Protein AF-A0A146KBM8-F1 (afdb_monomer)

pLDDT: mean 76.59, std 17.13, range [31.91, 96.19]

Radius of gyration: 23.16 Å; Cα contacts (8 Å, |Δi|>4): 702; chains: 1; bounding box: 60×50×66 Å

Sequence (381 aa):
VIVGAGPAGSMACLTIKKQFQEAEVILIDKTDHIGYQGGCPYIYVDFPTAEFIQRQVFEEHEINIMKAEVKSIDYESKTVQTADSQISYDVLVLATGCATDSQDLLNGRLYSTMQQIHQLKAANSVLVRGNTHQAIKLALSIYAKYKCKVFLQIDFDQLKIEENIVEFAKKECRHLQLVKPDEELPAVDLKVDLTFLAQTQFEIKQNVINQRENVFAIGSCCFLGNSQQFIYSQVVNLAKQLMKKN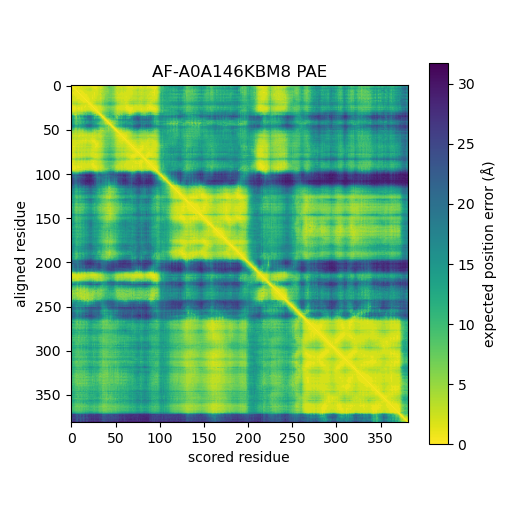PPAVKFLYNQHYLLNGKCFGRAGISLKEAQLIDPKSKLVTVKDSYRAEFMPTHEAVYLNYIVNSELEILGVQIYSRHDCSKYMEIAAVILHKNMKAIDLILQDFFFQPHFGKPFHIFNVAAVAAVGKVPPYEEYK

Solvent-accessible surface area (backbone atoms only — not comparable to full-atom values): 21333 Å² total; per-residue (Å²): 58,32,36,23,31,36,54,35,26,46,49,32,51,57,54,42,36,72,76,36,70,90,52,82,42,43,39,32,20,72,53,96,66,31,35,59,54,91,59,60,75,39,40,75,70,83,35,98,61,87,70,61,57,58,70,61,71,38,52,79,63,66,36,47,74,44,76,41,52,75,76,50,71,45,83,84,85,27,31,40,31,39,89,91,51,78,42,75,46,87,41,42,38,42,14,66,34,64,92,51,96,61,58,66,71,73,79,44,56,74,68,42,58,55,53,48,40,55,44,54,74,69,31,65,25,35,34,29,31,16,58,40,72,66,32,56,44,43,37,55,45,47,33,71,73,63,69,31,50,30,30,37,33,41,51,69,73,83,65,55,59,61,66,80,57,50,53,49,54,52,63,69,44,67,82,41,47,78,38,49,85,90,51,85,81,78,91,55,74,40,80,48,82,40,45,65,69,38,63,55,64,74,75,86,59,54,85,66,57,66,72,44,88,56,36,41,62,34,34,51,59,39,42,72,62,90,43,69,69,58,35,48,53,48,43,53,37,50,53,28,50,75,68,74,37,88,55,77,88,76,68,85,66,56,62,47,74,43,77,51,96,54,19,14,41,36,43,24,48,47,34,59,76,60,39,36,77,77,38,72,69,33,44,76,36,78,41,75,49,55,55,24,40,80,88,41,100,70,68,44,56,32,38,39,36,39,20,25,40,81,83,36,32,37,54,14,37,37,42,37,29,65,43,78,44,62,68,54,50,52,51,43,48,50,41,46,59,69,53,40,32,30,73,68,32,51,78,54,87,64,89,59,47,63,94,74,13,35,92,66,45,70,64,24,54,41,12,47,63,63,61,68,58,87,74,64,80,80,81,78,117

Structure (mmCIF, N/CA/C/O backbone):
data_AF-A0A146KBM8-F1
#
_entry.id   AF-A0A146KBM8-F1
#
loop_
_atom_site.group_PDB
_atom_site.id
_atom_site.type_symbol
_atom_site.label_atom_id
_atom_site.label_alt_id
_atom_site.label_comp_id
_atom_site.label_asym_id
_atom_site.label_entity_id
_atom_site.label_seq_id
_atom_site.pdbx_PDB_ins_code
_atom_site.Cartn_x
_atom_site.Cartn_y
_atom_site.Cartn_z
_atom_site.occupancy
_atom_site.B_iso_or_equiv
_atom_site.auth_seq_id
_atom_site.auth_comp_id
_atom_site.auth_asym_id
_atom_site.auth_atom_id
_atom_site.pdbx_PDB_model_num
ATOM 1 N N . VAL A 1 1 ? -14.360 -5.300 25.357 1.00 93.56 1 VAL A N 1
ATOM 2 C CA . VAL A 1 1 ? -14.999 -4.176 24.625 1.00 93.56 1 VAL A CA 1
ATOM 3 C C . VAL A 1 1 ? -14.095 -3.702 23.492 1.00 93.56 1 VAL A C 1
ATOM 5 O O . VAL A 1 1 ? -12.880 -3.664 23.661 1.00 93.56 1 VAL A O 1
ATOM 8 N N . ILE A 1 2 ? -14.668 -3.355 22.339 1.00 92.88 2 ILE A N 1
ATOM 9 C CA . ILE A 1 2 ? -13.971 -2.839 21.151 1.00 92.88 2 ILE A CA 1
ATOM 10 C C . ILE A 1 2 ? -14.658 -1.533 20.732 1.00 92.88 2 ILE A C 1
ATOM 12 O O . ILE A 1 2 ? -15.883 -1.500 20.657 1.00 92.88 2 ILE A O 1
ATOM 16 N N . VAL A 1 3 ? -13.900 -0.465 20.469 1.00 89.69 3 VAL A N 1
ATOM 17 C CA . VAL A 1 3 ? -14.441 0.872 20.155 1.00 89.69 3 VAL A CA 1
ATOM 18 C C . VAL A 1 3 ? -14.023 1.306 18.749 1.00 89.69 3 VAL A C 1
ATOM 20 O O . VAL A 1 3 ? -12.836 1.499 18.492 1.00 89.69 3 VAL A O 1
ATOM 23 N N . GLY A 1 4 ? -15.004 1.492 17.864 1.00 85.75 4 GLY A N 1
ATOM 24 C CA . GLY A 1 4 ? -14.855 1.791 16.438 1.00 85.75 4 GLY A CA 1
ATOM 25 C C . GLY A 1 4 ? -15.126 0.563 15.563 1.00 85.75 4 GLY A C 1
ATOM 26 O O . GLY A 1 4 ? -14.360 -0.397 15.591 1.00 85.75 4 GLY A O 1
ATOM 27 N N . ALA A 1 5 ? -16.182 0.596 14.747 1.00 85.06 5 ALA A N 1
ATOM 28 C CA . ALA A 1 5 ? -16.615 -0.502 13.870 1.00 85.06 5 ALA A CA 1
ATOM 29 C C . ALA A 1 5 ? -16.003 -0.463 12.455 1.00 85.06 5 ALA A C 1
ATOM 31 O O . ALA A 1 5 ? -16.399 -1.238 11.584 1.00 85.06 5 ALA A O 1
ATOM 32 N N . GLY A 1 6 ? -15.003 0.396 12.224 1.00 78.25 6 GLY A N 1
ATOM 33 C CA . GLY A 1 6 ? -14.187 0.394 11.005 1.00 78.25 6 GLY A CA 1
ATOM 34 C C . GLY A 1 6 ? -13.390 -0.912 10.804 1.00 78.25 6 GLY A C 1
ATOM 35 O O . GLY A 1 6 ? -13.492 -1.839 11.610 1.00 78.25 6 GLY A O 1
ATOM 36 N N . PRO A 1 7 ? -12.526 -1.003 9.771 1.00 75.44 7 PRO A N 1
ATOM 37 C CA . PRO A 1 7 ? -11.929 -2.272 9.327 1.00 75.44 7 PRO A CA 1
ATOM 38 C C . PRO A 1 7 ? -11.106 -2.980 10.404 1.00 75.44 7 PRO A C 1
ATOM 40 O O . PRO A 1 7 ? -10.961 -4.199 10.379 1.00 75.44 7 PRO A O 1
ATOM 43 N N . ALA A 1 8 ? -10.541 -2.207 11.334 1.00 77.38 8 ALA A N 1
ATOM 44 C CA . ALA A 1 8 ? -9.773 -2.719 12.454 1.00 77.38 8 ALA A CA 1
ATOM 45 C C . ALA A 1 8 ? -10.672 -3.373 13.508 1.00 77.38 8 ALA A C 1
ATOM 47 O O . ALA A 1 8 ? -10.446 -4.531 13.846 1.00 77.38 8 ALA A O 1
ATOM 48 N N . GLY A 1 9 ? -11.718 -2.686 13.975 1.00 86.31 9 GLY A N 1
ATOM 49 C CA . GLY A 1 9 ? -12.620 -3.215 14.998 1.00 86.31 9 GLY A CA 1
ATOM 50 C C . GLY A 1 9 ? -13.516 -4.338 14.483 1.00 86.31 9 GLY A C 1
ATOM 51 O O . GLY A 1 9 ? -13.660 -5.347 15.169 1.00 86.31 9 GLY A O 1
ATOM 52 N N . SER A 1 10 ? -14.028 -4.228 13.250 1.00 86.44 10 SER A N 1
ATOM 53 C CA . SER A 1 10 ? -14.843 -5.280 12.626 1.00 86.44 10 SER A CA 1
ATOM 54 C C . SER A 1 10 ? -14.050 -6.571 12.385 1.00 86.44 10 SER A C 1
ATOM 56 O O . SER A 1 10 ? -14.573 -7.671 12.526 1.00 86.44 10 SER A O 1
ATOM 58 N N . MET A 1 11 ? -12.763 -6.465 12.040 1.00 85.06 11 MET A N 1
ATOM 59 C CA . MET A 1 11 ? -11.895 -7.636 11.908 1.00 85.06 11 MET A CA 1
ATOM 60 C C . MET A 1 11 ? -11.419 -8.147 13.274 1.00 85.06 11 MET A C 1
ATOM 62 O O . MET A 1 11 ? -11.280 -9.358 13.453 1.00 85.06 11 MET A O 1
ATOM 66 N N . ALA A 1 12 ? -11.212 -7.258 14.251 1.00 86.25 12 ALA A N 1
ATOM 67 C CA . ALA A 1 12 ? -10.860 -7.630 15.617 1.00 86.25 12 ALA A CA 1
ATOM 68 C C . ALA A 1 12 ? -11.965 -8.424 16.310 1.00 86.25 12 ALA A C 1
ATOM 70 O O . ALA A 1 12 ? -11.657 -9.469 16.870 1.00 86.25 12 ALA A O 1
ATOM 71 N N . CYS A 1 13 ? -13.229 -7.989 16.252 1.00 89.62 13 CYS A N 1
ATOM 72 C CA . CYS A 1 13 ? -14.319 -8.684 16.938 1.00 89.62 13 CYS A CA 1
ATOM 73 C C . CYS A 1 13 ? -14.498 -10.117 16.411 1.00 89.62 13 CYS A C 1
ATOM 75 O O . CYS A 1 13 ? -14.468 -11.058 17.203 1.00 89.62 13 CYS A O 1
ATOM 77 N N . LEU A 1 14 ? -14.545 -10.296 15.085 1.00 89.00 14 LEU A N 1
ATOM 78 C CA . LEU A 1 14 ? -14.627 -11.610 14.436 1.00 89.00 14 LEU A CA 1
ATOM 79 C C . LEU A 1 14 ? -13.407 -12.488 14.761 1.00 89.00 14 LEU A C 1
ATOM 81 O O . LEU A 1 14 ? -13.557 -13.667 15.071 1.00 89.00 14 LEU A O 1
ATOM 85 N N . THR A 1 15 ? -12.192 -11.928 14.740 1.00 87.00 15 THR A N 1
ATOM 86 C CA . THR A 1 15 ? -10.967 -12.701 15.024 1.00 87.00 15 THR A CA 1
ATOM 87 C C . THR A 1 15 ? -10.833 -13.065 16.505 1.00 87.00 15 THR A C 1
ATOM 89 O O . THR A 1 15 ? -10.337 -14.144 16.822 1.00 87.00 15 THR A O 1
ATOM 92 N N . ILE A 1 16 ? -11.280 -12.197 17.417 1.00 87.12 16 ILE A N 1
ATOM 93 C CA . ILE A 1 16 ? -11.297 -12.464 18.859 1.00 87.12 16 ILE A CA 1
ATOM 94 C C . ILE A 1 16 ? -12.340 -13.539 19.164 1.00 87.12 16 ILE A C 1
ATOM 96 O O . ILE A 1 16 ? -11.964 -14.580 19.688 1.00 87.12 16 ILE A O 1
ATOM 100 N N . LYS A 1 17 ? -13.604 -13.364 18.763 1.00 89.12 17 LYS A N 1
ATOM 101 C CA . LYS A 1 17 ? -14.680 -14.333 19.039 1.00 89.12 17 LYS A CA 1
ATOM 102 C C . LYS A 1 17 ? -14.419 -15.708 18.404 1.00 89.12 17 LYS A C 1
ATOM 104 O O . LYS A 1 17 ? -14.725 -16.729 19.008 1.00 89.12 17 LYS A O 1
ATOM 109 N N . LYS A 1 18 ? -13.754 -15.762 17.241 1.00 87.88 18 LYS A N 1
ATOM 110 C CA . LYS A 1 18 ? -13.300 -17.024 16.624 1.00 87.88 18 LYS A CA 1
ATOM 111 C C . LYS A 1 18 ? -12.201 -17.745 17.418 1.00 87.88 18 LYS A C 1
ATOM 113 O O . LYS A 1 18 ? -12.165 -18.972 17.412 1.00 87.88 18 LYS A O 1
ATOM 118 N N . GLN A 1 19 ? -11.307 -17.012 18.087 1.00 84.62 19 GLN A N 1
ATOM 119 C CA . GLN A 1 19 ? -10.240 -17.596 18.916 1.00 84.62 19 GLN A CA 1
ATOM 120 C C . GLN A 1 19 ? -10.641 -17.801 20.386 1.00 84.62 19 GLN A C 1
ATOM 122 O O . GLN A 1 19 ? -10.021 -18.610 21.074 1.00 84.62 19 GLN A O 1
ATOM 127 N N . PHE A 1 20 ? -11.657 -17.082 20.857 1.00 87.12 20 PHE A N 1
ATOM 128 C CA . PHE A 1 20 ? -12.163 -17.082 22.224 1.00 87.12 20 PHE A CA 1
ATOM 129 C C . PHE A 1 20 ? -13.697 -17.149 22.169 1.00 87.12 20 PHE A C 1
ATOM 131 O O . PHE A 1 20 ? -14.375 -16.133 22.305 1.00 87.12 20 PHE A O 1
ATOM 138 N N . GLN A 1 21 ? -14.244 -18.342 21.917 1.00 87.75 21 GLN A N 1
ATOM 139 C CA . GLN A 1 21 ? -15.687 -18.524 21.702 1.00 87.75 21 GLN A CA 1
ATOM 140 C C . GLN A 1 21 ? -16.514 -18.117 22.933 1.00 87.75 21 GLN A C 1
ATOM 142 O O . GLN A 1 21 ? -17.533 -17.454 22.779 1.00 87.75 21 GLN A O 1
ATOM 147 N N . GLU A 1 22 ? -16.013 -18.378 24.141 1.00 89.12 22 GLU A N 1
ATOM 148 C CA . GLU A 1 22 ? -16.640 -17.976 25.413 1.00 89.12 22 GLU A CA 1
ATOM 149 C C . GLU A 1 22 ? -16.566 -16.462 25.713 1.00 89.12 22 GLU A C 1
ATOM 151 O O . GLU A 1 22 ? -17.092 -16.010 26.726 1.00 89.12 22 GLU A O 1
ATOM 156 N N . ALA A 1 23 ? -15.875 -15.656 24.896 1.00 89.50 23 ALA A N 1
ATOM 157 C CA . ALA A 1 23 ? -15.717 -14.230 25.177 1.00 89.50 23 ALA A CA 1
ATOM 158 C C . ALA A 1 23 ? -16.981 -13.431 24.822 1.00 89.50 23 ALA A C 1
ATOM 160 O O . ALA A 1 23 ? -17.478 -13.496 23.693 1.00 89.50 23 ALA A O 1
ATOM 161 N N . GLU A 1 24 ? -17.436 -12.584 25.749 1.00 94.38 24 GLU A N 1
ATOM 162 C CA . GLU A 1 24 ? -18.389 -11.522 25.429 1.00 94.38 24 GLU A CA 1
ATOM 163 C C . GLU A 1 24 ? -17.672 -10.417 24.637 1.00 94.38 24 GLU A C 1
ATOM 165 O O . GLU A 1 24 ? -16.767 -9.733 25.129 1.00 94.38 24 GLU A O 1
ATOM 170 N N . VAL A 1 25 ? -18.070 -10.235 23.377 1.00 94.62 25 VAL A N 1
ATOM 171 C CA . VAL A 1 25 ? -17.468 -9.243 22.482 1.00 94.62 25 VAL A CA 1
ATOM 172 C C . VAL A 1 25 ? -18.483 -8.148 22.177 1.00 94.62 25 VAL A C 1
ATOM 174 O O . VAL A 1 25 ? -19.264 -8.253 21.238 1.00 94.62 25 VAL A O 1
ATOM 177 N N . ILE A 1 26 ? -18.432 -7.072 22.966 1.00 94.56 26 ILE A N 1
ATOM 178 C CA . ILE A 1 26 ? -19.158 -5.826 22.688 1.00 94.56 26 ILE A CA 1
ATOM 179 C C . ILE A 1 26 ? -18.330 -4.963 21.725 1.00 94.56 26 ILE A C 1
ATOM 181 O O . ILE A 1 26 ? -17.221 -4.539 22.075 1.00 94.56 26 ILE A O 1
ATOM 185 N N . LEU A 1 27 ? -18.876 -4.687 20.539 1.00 93.50 27 LEU A N 1
ATOM 186 C CA . LEU A 1 27 ? -18.377 -3.724 19.554 1.00 93.50 27 LEU A CA 1
ATOM 187 C C . LEU A 1 27 ? -19.229 -2.447 19.616 1.00 93.50 27 LEU A C 1
ATOM 189 O O . LEU A 1 27 ? -20.440 -2.501 19.418 1.00 93.50 27 LEU A O 1
ATOM 193 N N . ILE A 1 28 ? -18.597 -1.303 19.876 1.00 91.44 28 ILE A N 1
ATOM 194 C CA . ILE A 1 28 ? -19.259 -0.002 20.031 1.00 91.44 28 ILE A CA 1
ATOM 195 C C . ILE A 1 28 ? -18.865 0.917 18.871 1.00 91.44 28 ILE A C 1
ATOM 197 O O . ILE A 1 28 ? -17.674 1.133 18.646 1.00 91.44 28 ILE A O 1
ATOM 201 N N . ASP A 1 29 ? -19.838 1.505 18.176 1.00 87.25 29 ASP A N 1
ATOM 202 C CA . ASP A 1 29 ? -19.608 2.574 17.192 1.00 87.25 29 ASP A CA 1
ATOM 203 C C . ASP A 1 29 ? -20.733 3.614 17.215 1.00 87.25 29 ASP A C 1
ATOM 205 O O . ASP A 1 29 ? -21.866 3.317 17.580 1.00 87.25 29 ASP A O 1
ATOM 209 N N . LYS A 1 30 ? -20.435 4.848 16.802 1.00 81.75 30 LYS A N 1
ATOM 210 C CA . LYS A 1 30 ? -21.417 5.941 16.735 1.00 81.75 30 LYS A CA 1
ATOM 211 C C . LYS A 1 30 ? -22.354 5.859 15.518 1.00 81.75 30 LYS A C 1
ATOM 213 O O . LYS A 1 30 ? -23.313 6.626 15.430 1.00 81.75 30 LYS A O 1
ATOM 218 N N . THR A 1 31 ? -22.092 4.948 14.584 1.00 76.12 31 THR A N 1
ATOM 219 C CA . THR A 1 31 ? -22.849 4.719 13.346 1.00 76.12 31 THR A CA 1
ATOM 220 C C . THR A 1 31 ? -23.384 3.283 13.264 1.00 76.12 31 THR A C 1
ATOM 222 O O . THR A 1 31 ? -22.954 2.404 14.004 1.00 76.12 31 THR A O 1
ATOM 225 N N . ASP A 1 32 ? -24.312 3.024 12.337 1.00 70.50 32 ASP A N 1
ATOM 226 C CA . ASP A 1 32 ? -24.758 1.660 11.990 1.00 70.50 32 ASP A CA 1
ATOM 227 C C . ASP A 1 32 ? -23.920 1.025 10.855 1.00 70.50 32 ASP A C 1
ATOM 229 O O . ASP A 1 32 ? -24.310 0.003 10.287 1.00 70.50 32 ASP A O 1
ATOM 233 N N . HIS A 1 33 ? -22.793 1.633 10.467 1.00 68.75 33 HIS A N 1
ATOM 234 C CA . HIS A 1 33 ? -21.971 1.181 9.343 1.00 68.75 33 HIS A CA 1
ATOM 235 C C . HIS A 1 33 ? -20.763 0.379 9.839 1.00 68.75 33 HIS A C 1
ATOM 237 O O . HIS A 1 33 ? -19.906 0.904 10.545 1.00 68.75 33 HIS A O 1
ATOM 243 N N . ILE A 1 34 ? -20.699 -0.903 9.464 1.00 71.81 34 ILE A N 1
ATOM 244 C CA . ILE A 1 34 ? -19.720 -1.854 10.005 1.00 71.81 34 ILE A CA 1
ATOM 245 C C . ILE A 1 34 ? -18.782 -2.361 8.908 1.00 71.81 34 ILE A C 1
ATOM 247 O O . ILE A 1 34 ? -19.195 -2.785 7.824 1.00 71.81 34 ILE A O 1
ATOM 251 N N . GLY A 1 35 ? -17.487 -2.322 9.215 1.00 62.88 35 GLY A N 1
ATOM 252 C CA . GLY A 1 35 ? -16.413 -2.478 8.249 1.00 62.88 35 GLY A CA 1
ATOM 253 C C . GLY A 1 35 ? -16.289 -1.269 7.317 1.00 62.88 35 GLY A C 1
ATOM 254 O O . GLY A 1 35 ? -17.172 -0.424 7.204 1.00 62.88 35 GLY A O 1
ATOM 255 N N . TYR A 1 36 ? -15.163 -1.187 6.616 1.00 58.84 36 TYR A N 1
ATOM 256 C CA . TYR A 1 36 ? -14.984 -0.260 5.500 1.00 58.84 36 TYR A CA 1
ATOM 257 C C . TYR A 1 36 ? -14.133 -0.947 4.436 1.00 58.84 36 TYR A C 1
ATOM 259 O O . TYR A 1 36 ? -13.027 -1.428 4.706 1.00 58.84 36 TYR A O 1
ATOM 267 N N . GLN A 1 37 ? -14.654 -1.011 3.214 1.00 55.66 37 GLN A N 1
ATOM 268 C CA . GLN A 1 37 ? -13.851 -1.395 2.066 1.00 55.66 37 GLN A CA 1
ATOM 269 C C . GLN A 1 37 ? -12.997 -0.205 1.620 1.00 55.66 37 GLN A C 1
ATOM 271 O O . GLN A 1 37 ? -13.512 0.861 1.282 1.00 55.66 37 GLN A O 1
ATOM 276 N N . GLY A 1 38 ? -11.683 -0.420 1.500 1.00 52.19 38 GLY A N 1
ATOM 277 C CA . GLY A 1 38 ? -10.751 0.562 0.926 1.00 52.19 38 GLY A CA 1
ATOM 278 C C . GLY A 1 38 ? -11.015 0.910 -0.548 1.00 52.19 38 GLY A C 1
ATOM 279 O O . GLY A 1 38 ? -10.311 1.744 -1.107 1.00 52.19 38 GLY A O 1
ATOM 280 N N . GLY A 1 39 ? -12.018 0.286 -1.172 1.00 53.50 39 GLY A N 1
ATOM 281 C CA . GLY A 1 39 ? -12.510 0.601 -2.509 1.00 53.50 39 GLY A CA 1
ATOM 282 C C . GLY A 1 39 ? -13.505 1.764 -2.578 1.00 53.50 39 GLY A C 1
ATOM 283 O O . GLY A 1 39 ? -13.974 2.052 -3.672 1.00 53.50 39 GLY A O 1
ATOM 284 N N . CYS A 1 40 ? -13.825 2.450 -1.472 1.00 54.00 40 CYS A N 1
ATOM 285 C CA . CYS A 1 40 ? -14.799 3.554 -1.461 1.00 54.00 40 CYS A CA 1
ATOM 286 C C . CYS A 1 40 ? -14.581 4.619 -2.577 1.00 54.00 40 CYS A C 1
ATOM 288 O O . CYS A 1 40 ? -15.541 4.946 -3.277 1.00 54.00 40 CYS A O 1
ATOM 290 N N . PRO A 1 41 ? -13.350 5.087 -2.887 1.00 57.91 41 PRO A N 1
ATOM 291 C CA . PRO A 1 41 ? -13.135 6.005 -4.016 1.00 57.91 41 PRO A CA 1
ATOM 292 C C . PRO A 1 41 ? -13.457 5.414 -5.400 1.00 57.91 41 PRO A C 1
ATOM 294 O O . PRO A 1 41 ? -13.673 6.163 -6.348 1.00 57.91 41 PRO A O 1
ATOM 297 N N . TYR A 1 42 ? -13.516 4.089 -5.550 1.00 57.88 42 TYR A N 1
ATOM 298 C CA . TYR A 1 42 ? -13.892 3.437 -6.808 1.00 57.88 42 TYR A CA 1
ATOM 299 C C . TYR A 1 42 ? -15.402 3.427 -7.058 1.00 57.88 42 TYR A C 1
ATOM 301 O O . TYR A 1 42 ? -15.810 3.114 -8.174 1.00 57.88 42 TYR A O 1
ATOM 309 N N . ILE A 1 43 ? -16.238 3.819 -6.089 1.00 60.66 43 ILE A N 1
ATOM 310 C CA . ILE A 1 43 ? -17.696 3.904 -6.281 1.00 60.66 43 ILE A CA 1
ATOM 311 C C . ILE A 1 43 ? -18.048 4.961 -7.348 1.00 60.66 43 ILE A C 1
ATOM 313 O O . ILE A 1 43 ? -18.977 4.813 -8.136 1.00 60.66 43 ILE A O 1
ATOM 317 N N . TYR A 1 44 ? -17.226 6.005 -7.476 1.00 59.41 44 TYR A N 1
ATOM 318 C CA . TYR A 1 44 ? -17.357 7.008 -8.536 1.00 59.41 44 TYR A CA 1
ATOM 319 C C . TYR A 1 44 ? -17.090 6.461 -9.956 1.00 59.41 44 TYR A C 1
ATOM 321 O O . TYR A 1 44 ? -17.400 7.139 -10.941 1.00 59.41 44 TYR A O 1
ATOM 329 N N . VAL A 1 45 ? -16.512 5.259 -10.092 1.00 61.34 45 VAL A N 1
ATOM 330 C CA . VAL A 1 45 ? -15.963 4.734 -11.355 1.00 61.34 45 VAL A CA 1
ATOM 331 C C . VAL A 1 45 ? -16.435 3.311 -11.660 1.00 61.34 45 VAL A C 1
ATOM 333 O O . VAL A 1 45 ? -17.131 3.122 -12.655 1.00 61.34 45 VAL A O 1
ATOM 336 N N . ASP A 1 46 ? -16.068 2.330 -10.842 1.00 57.50 46 ASP A N 1
ATOM 337 C CA . ASP A 1 46 ? -16.096 0.909 -11.207 1.00 57.50 46 ASP A CA 1
ATOM 338 C C . ASP A 1 46 ? -17.173 0.117 -10.445 1.00 57.50 46 ASP A C 1
ATOM 340 O O . ASP A 1 46 ? -17.704 -0.856 -10.976 1.00 57.50 46 ASP A O 1
ATOM 344 N N . PHE A 1 47 ? -17.558 0.560 -9.241 1.00 56.25 47 PHE A N 1
ATOM 345 C CA . PHE A 1 47 ? -18.553 -0.113 -8.394 1.00 56.25 47 PHE A CA 1
ATOM 346 C C . PHE A 1 47 ? -19.809 0.760 -8.242 1.00 56.25 47 PHE A C 1
ATOM 348 O O . PHE A 1 47 ? -19.683 1.931 -7.902 1.00 56.25 47 PHE A O 1
ATOM 355 N N . PRO A 1 48 ? -21.034 0.252 -8.466 1.00 51.50 48 PRO A N 1
ATOM 356 C CA . PRO A 1 48 ? -22.250 1.065 -8.349 1.00 51.50 48 PRO A CA 1
ATOM 357 C C . PRO A 1 48 ? -22.674 1.339 -6.894 1.00 51.50 48 PRO A C 1
ATOM 359 O O . PRO A 1 48 ? -23.536 2.181 -6.657 1.00 51.50 48 PRO A O 1
ATOM 362 N N . THR A 1 49 ? -22.103 0.618 -5.927 1.00 54.81 49 THR A N 1
ATOM 363 C CA . THR A 1 49 ? -22.517 0.591 -4.518 1.00 54.81 49 THR A CA 1
ATOM 364 C C . THR A 1 49 ? -21.307 0.449 -3.599 1.00 54.81 49 THR A C 1
ATOM 366 O O . THR A 1 49 ? -20.352 -0.244 -3.942 1.00 54.81 49 THR A O 1
ATOM 369 N N . ALA A 1 50 ? -21.366 1.050 -2.407 1.00 58.09 50 ALA A N 1
ATOM 370 C CA . ALA A 1 50 ? -20.483 0.672 -1.305 1.00 58.09 50 ALA A CA 1
ATOM 371 C C . ALA A 1 50 ? -20.956 -0.654 -0.696 1.00 58.09 50 ALA A C 1
ATOM 373 O O . ALA A 1 50 ? -22.135 -0.790 -0.366 1.00 58.09 50 ALA A O 1
ATOM 374 N N . GLU A 1 51 ? -20.041 -1.595 -0.492 1.00 58.31 51 GLU A N 1
ATOM 375 C CA . GLU A 1 51 ? -20.299 -2.819 0.263 1.00 58.31 51 GLU A CA 1
ATOM 376 C C . GLU A 1 51 ? -19.796 -2.668 1.707 1.00 58.31 51 GLU A C 1
ATOM 378 O O . GLU A 1 51 ? -18.670 -2.226 1.954 1.00 58.31 51 GLU A O 1
ATOM 383 N N . PHE A 1 52 ? -20.635 -3.068 2.660 1.00 67.00 52 PHE A N 1
ATOM 384 C CA . PHE A 1 52 ? -20.351 -3.086 4.096 1.00 67.00 52 PHE A CA 1
ATOM 385 C C . PHE A 1 52 ? -20.544 -4.503 4.637 1.00 67.00 52 PHE A C 1
ATOM 387 O O . PHE A 1 52 ? -21.297 -5.291 4.059 1.00 67.00 52 PHE A O 1
ATOM 394 N N . ILE A 1 53 ? -19.895 -4.833 5.756 1.00 70.81 53 ILE A N 1
ATOM 395 C CA . ILE A 1 53 ? -20.134 -6.121 6.412 1.00 70.81 53 ILE A CA 1
ATOM 396 C C . ILE A 1 53 ? -21.489 -6.015 7.117 1.00 70.81 53 ILE A C 1
ATOM 398 O O . ILE A 1 53 ? -21.691 -5.138 7.956 1.00 70.81 53 ILE A O 1
ATOM 402 N N . GLN A 1 54 ? -22.439 -6.873 6.747 1.00 77.50 54 GLN A N 1
ATOM 403 C CA . GLN A 1 54 ? -23.795 -6.813 7.291 1.00 77.50 54 GLN A CA 1
ATOM 404 C C . GLN A 1 54 ? -23.809 -7.151 8.787 1.00 77.50 54 GLN A C 1
ATOM 406 O O . GLN A 1 54 ? -23.068 -8.027 9.232 1.00 77.50 54 GLN A O 1
ATOM 411 N N . ARG A 1 55 ? -24.689 -6.486 9.549 1.00 81.75 55 ARG A N 1
ATOM 412 C CA . ARG A 1 55 ? -24.850 -6.665 11.006 1.00 81.75 55 ARG A CA 1
ATOM 413 C C . ARG A 1 55 ? -25.017 -8.141 11.399 1.00 81.75 55 ARG A C 1
ATOM 415 O O . ARG A 1 55 ? -24.332 -8.614 12.302 1.00 81.75 55 ARG A O 1
ATOM 422 N N . GLN A 1 56 ? -25.802 -8.865 10.601 1.00 83.31 56 GLN A N 1
ATOM 423 C CA . GLN A 1 56 ? -26.054 -10.300 10.717 1.00 83.31 56 GLN A CA 1
ATOM 424 C C . GLN A 1 56 ? -24.772 -11.143 10.835 1.00 83.31 56 GLN A C 1
ATOM 426 O O . GLN A 1 56 ? -24.739 -12.063 11.638 1.00 83.31 56 GLN A O 1
ATOM 431 N N . VAL A 1 57 ? -23.688 -10.809 10.120 1.00 85.75 57 VAL A N 1
ATOM 432 C CA . VAL A 1 57 ? -22.422 -11.577 10.159 1.00 85.75 57 VAL A CA 1
ATOM 433 C C . VAL A 1 57 ? -21.809 -11.595 11.564 1.00 85.75 57 VAL A C 1
ATOM 435 O O . VAL A 1 57 ? -21.126 -12.544 11.940 1.00 85.75 57 VAL A O 1
ATOM 438 N N . PHE A 1 58 ? -22.043 -10.547 12.351 1.00 88.19 58 PHE A N 1
ATOM 439 C CA . PHE A 1 58 ? -21.564 -10.425 13.726 1.00 88.19 58 PHE A CA 1
ATOM 440 C C . PHE A 1 58 ? -22.553 -11.048 14.716 1.00 88.19 58 PHE A C 1
ATOM 442 O O . PHE A 1 58 ? -22.136 -11.705 15.665 1.00 88.19 58 PHE A O 1
ATOM 449 N N . GLU A 1 59 ? -23.853 -10.902 14.458 1.00 86.12 59 GLU A N 1
ATOM 450 C CA . GLU A 1 59 ? -24.939 -11.489 15.255 1.00 86.12 59 GLU A CA 1
ATOM 451 C C . GLU A 1 59 ? -24.927 -13.031 15.170 1.00 86.12 59 GLU A C 1
ATOM 453 O O . GLU A 1 59 ? -25.060 -13.699 16.192 1.00 86.12 59 GLU A O 1
ATOM 458 N N . GLU A 1 60 ? -24.618 -13.602 13.998 1.00 88.62 60 GLU A N 1
ATOM 459 C CA . GLU A 1 60 ? -24.327 -15.035 13.780 1.00 88.62 60 GLU A CA 1
ATOM 460 C C . GLU A 1 60 ? -23.104 -15.543 14.563 1.00 88.62 60 GLU A C 1
ATOM 462 O O . GLU A 1 60 ? -22.966 -16.744 14.789 1.00 88.62 60 GLU A O 1
ATOM 467 N N . HIS A 1 61 ? -22.217 -14.637 14.985 1.00 89.44 61 HIS A N 1
ATOM 468 C CA . HIS A 1 61 ? -21.073 -14.925 15.850 1.00 89.44 61 HIS A CA 1
ATOM 469 C C . HIS A 1 61 ? -21.317 -14.479 17.305 1.00 89.44 61 HIS A C 1
ATOM 471 O O . HIS A 1 61 ? -20.363 -14.421 18.069 1.00 89.44 61 HIS A O 1
ATOM 477 N N . GLU A 1 62 ? -22.549 -14.149 17.711 1.00 91.69 62 GLU A N 1
ATOM 478 C CA . GLU A 1 62 ? -22.896 -13.663 19.064 1.00 91.69 62 GLU A CA 1
ATOM 479 C C . GLU A 1 62 ? -22.136 -12.385 19.498 1.00 91.69 62 GLU A C 1
ATOM 481 O O . GLU A 1 62 ? -21.894 -12.149 20.684 1.00 91.69 62 GLU A O 1
ATOM 486 N N . ILE A 1 63 ? -21.715 -11.551 18.545 1.00 92.06 63 ILE A N 1
ATOM 487 C CA . ILE A 1 63 ? -21.012 -10.292 18.817 1.00 92.06 63 ILE A CA 1
ATOM 488 C C . ILE A 1 63 ? -22.056 -9.195 19.049 1.00 92.06 63 ILE A C 1
ATOM 490 O O . ILE A 1 63 ? -22.793 -8.812 18.140 1.00 92.06 63 ILE A O 1
ATOM 494 N N . ASN A 1 64 ? -22.096 -8.657 20.267 1.00 91.75 64 ASN A N 1
ATOM 495 C CA . ASN A 1 64 ? -23.006 -7.582 20.648 1.00 91.75 64 ASN A CA 1
ATOM 496 C C . ASN A 1 64 ? -22.565 -6.262 19.988 1.00 91.75 64 ASN A C 1
ATOM 498 O O . ASN A 1 64 ? -21.472 -5.765 20.260 1.00 91.75 64 ASN A O 1
ATOM 502 N N . ILE A 1 65 ? -23.406 -5.685 19.125 1.00 90.94 65 ILE A N 1
ATOM 503 C CA . ILE A 1 65 ? -23.128 -4.406 18.458 1.00 90.94 65 ILE A CA 1
ATOM 504 C C . ILE A 1 65 ? -23.968 -3.298 19.084 1.00 90.94 65 ILE A C 1
ATOM 506 O O . ILE A 1 65 ? -25.183 -3.225 18.873 1.00 90.94 65 ILE A O 1
ATOM 510 N N . MET A 1 66 ? -23.295 -2.377 19.770 1.00 91.38 66 MET A N 1
ATOM 511 C CA . MET A 1 66 ? -23.898 -1.193 20.366 1.00 91.38 66 MET A CA 1
ATOM 512 C C . MET A 1 66 ? -23.671 0.040 19.486 1.00 91.38 66 MET A C 1
ATOM 514 O O . MET A 1 66 ? -22.535 0.453 19.251 1.00 91.38 66 MET A O 1
ATOM 518 N N . LYS A 1 67 ? -24.766 0.675 19.059 1.00 91.31 67 LYS A N 1
ATOM 519 C CA . LYS A 1 67 ? -24.723 1.994 18.422 1.00 91.31 67 LYS A CA 1
ATOM 520 C C . LYS A 1 67 ? -24.669 3.080 19.501 1.00 91.31 67 LYS A C 1
ATOM 522 O O . LYS A 1 67 ? -25.710 3.489 20.007 1.00 91.31 67 LYS A O 1
ATOM 527 N N . ALA A 1 68 ? -23.474 3.536 19.858 1.00 89.56 68 ALA A N 1
ATOM 528 C CA . ALA A 1 68 ? -23.266 4.603 20.831 1.00 89.56 68 ALA A CA 1
ATOM 529 C C . ALA A 1 68 ? -21.947 5.352 20.583 1.00 89.56 68 ALA A C 1
ATOM 531 O O . ALA A 1 68 ? -20.942 4.766 20.183 1.00 89.56 68 ALA A O 1
ATOM 532 N N . GLU A 1 69 ? -21.918 6.655 20.874 1.00 85.12 69 GLU A N 1
ATOM 533 C CA . GLU A 1 69 ? -20.659 7.402 20.908 1.00 85.12 69 GLU A CA 1
ATOM 534 C C . GLU A 1 69 ? -20.017 7.304 22.297 1.00 85.12 69 GLU A C 1
ATOM 536 O O . GLU A 1 69 ? -20.599 7.728 23.299 1.00 85.12 69 GLU A O 1
ATOM 541 N N . VAL A 1 70 ? -18.797 6.767 22.346 1.00 85.44 70 VAL A N 1
ATOM 542 C CA . VAL A 1 70 ? -17.957 6.765 23.548 1.00 85.44 70 VAL A CA 1
ATOM 543 C C . VAL A 1 70 ? -17.494 8.191 23.840 1.00 85.44 70 VAL A C 1
ATOM 545 O O . VAL A 1 70 ? -16.843 8.820 23.007 1.00 85.44 70 VAL A O 1
ATOM 548 N N . LYS A 1 71 ? -17.831 8.698 25.029 1.00 83.38 71 LYS A N 1
ATOM 549 C CA . LYS A 1 71 ? -17.496 10.053 25.491 1.00 83.38 71 LYS A CA 1
ATOM 550 C C . LYS A 1 71 ? -16.211 10.082 26.315 1.00 83.38 71 LYS A C 1
ATOM 552 O O . LYS A 1 71 ? -15.437 11.029 26.203 1.00 83.38 71 LYS A O 1
ATOM 557 N N . SER A 1 72 ? -15.971 9.049 27.118 1.00 79.81 72 SER A N 1
ATOM 558 C CA . SER A 1 72 ? -14.748 8.886 27.905 1.00 79.81 72 SER A CA 1
ATOM 559 C C . SER A 1 72 ? -14.475 7.410 28.205 1.00 79.81 72 SER A C 1
ATOM 561 O O . SER A 1 72 ? -15.321 6.537 27.998 1.00 79.81 72 SER A O 1
ATOM 563 N N . ILE A 1 73 ? -13.256 7.130 28.660 1.00 83.88 73 ILE A N 1
ATOM 564 C CA . ILE A 1 73 ? -12.807 5.812 29.106 1.00 83.88 73 ILE A CA 1
ATOM 565 C C . ILE A 1 73 ? -12.127 6.017 30.454 1.00 83.88 73 ILE A C 1
ATOM 567 O O . ILE A 1 73 ? -11.198 6.822 30.555 1.00 83.88 73 ILE A O 1
ATOM 571 N N . ASP A 1 74 ? -12.572 5.278 31.460 1.00 84.12 74 ASP A N 1
ATOM 572 C CA . ASP A 1 74 ? -11.876 5.136 32.728 1.00 84.12 74 ASP A CA 1
ATOM 573 C C . ASP A 1 74 ? -11.024 3.857 32.684 1.00 84.12 74 ASP A C 1
ATOM 575 O O . ASP A 1 74 ? -11.497 2.757 32.378 1.00 84.12 74 ASP A O 1
ATOM 579 N N . TYR A 1 75 ? -9.731 4.024 32.944 1.00 82.75 75 TYR A N 1
ATOM 580 C CA . TYR A 1 75 ? -8.736 2.955 32.927 1.00 82.75 75 TYR A CA 1
ATOM 581 C C . TYR A 1 75 ? -8.468 2.359 34.316 1.00 82.75 75 TYR A C 1
ATOM 583 O O . TYR A 1 75 ? -7.796 1.334 34.398 1.00 82.75 75 TYR A O 1
ATOM 591 N N . GLU A 1 76 ? -8.964 2.986 35.386 1.00 86.06 76 GLU A N 1
ATOM 592 C CA . GLU A 1 76 ? -8.827 2.518 36.769 1.00 86.06 76 GLU A CA 1
ATOM 593 C C . GLU A 1 76 ? -10.036 1.663 37.164 1.00 86.06 76 GLU A C 1
ATOM 595 O O . GLU A 1 76 ? -9.855 0.520 37.580 1.00 86.06 76 GLU A O 1
ATOM 600 N N . SER A 1 77 ? -11.268 2.138 36.922 1.00 91.06 77 SER A N 1
ATOM 601 C CA . SER A 1 77 ? -12.472 1.291 37.058 1.00 91.06 77 SER A CA 1
ATOM 602 C C . SER A 1 77 ? -12.659 0.291 35.909 1.00 91.06 77 SER A C 1
ATOM 604 O O . SER A 1 77 ? -13.525 -0.578 35.990 1.00 91.06 77 SER A O 1
ATOM 606 N N . LYS A 1 78 ? -11.856 0.411 34.840 1.00 92.56 78 LYS A N 1
ATOM 607 C CA . LYS A 1 78 ? -11.993 -0.321 33.571 1.00 92.56 78 LYS A CA 1
ATOM 608 C C . LYS A 1 78 ? -13.405 -0.223 32.979 1.00 92.56 78 LYS A C 1
ATOM 610 O O . LYS A 1 78 ? -14.051 -1.233 32.696 1.00 92.56 78 LYS A O 1
ATOM 615 N N . THR A 1 79 ? -13.885 1.003 32.767 1.00 93.56 79 THR A N 1
ATOM 616 C CA . THR A 1 79 ? -15.196 1.256 32.150 1.00 93.56 79 THR A CA 1
ATOM 617 C C . THR A 1 79 ? -15.113 2.182 30.936 1.00 93.56 79 THR A C 1
ATOM 619 O O . THR A 1 79 ? -14.273 3.075 30.845 1.00 93.56 79 THR A O 1
ATOM 622 N N . VAL A 1 80 ? -15.989 1.948 29.960 1.00 90.12 80 VAL A N 1
ATOM 623 C CA . VAL A 1 80 ? -16.222 2.809 28.797 1.00 90.12 80 VAL A CA 1
ATOM 624 C C . VAL A 1 80 ? -17.541 3.543 29.015 1.00 90.12 80 VAL A C 1
ATOM 626 O O . VAL A 1 80 ? -18.561 2.907 29.275 1.00 90.12 80 VAL A O 1
ATOM 629 N N . GLN A 1 81 ? -17.526 4.870 28.900 1.00 90.62 81 GLN A N 1
ATOM 630 C CA . GLN A 1 81 ? -18.694 5.714 29.124 1.00 90.62 81 GLN A CA 1
ATOM 631 C C . GLN A 1 81 ? -19.287 6.188 27.795 1.00 90.62 81 GLN A C 1
ATOM 633 O O . GLN A 1 81 ? -18.599 6.806 26.975 1.00 90.62 81 GLN A O 1
ATOM 638 N N . THR A 1 82 ? -20.580 5.950 27.600 1.00 91.00 82 THR A N 1
ATOM 639 C CA . THR A 1 82 ? -21.388 6.534 26.519 1.00 91.00 82 THR A CA 1
ATOM 640 C C . THR A 1 82 ? -22.356 7.575 27.098 1.00 91.00 82 THR A C 1
ATOM 642 O O . THR A 1 82 ? -22.281 7.905 28.285 1.00 91.00 82 THR A O 1
ATOM 645 N N . ALA A 1 83 ? -23.250 8.136 26.278 1.00 88.19 83 ALA A N 1
ATOM 646 C CA . ALA A 1 83 ? -24.306 9.022 26.775 1.00 88.19 83 ALA A CA 1
ATOM 647 C C . ALA A 1 83 ? -25.314 8.282 27.679 1.00 88.19 83 ALA A C 1
ATOM 649 O O . ALA A 1 83 ? -25.738 8.828 28.694 1.00 88.19 83 ALA A O 1
ATOM 650 N N . ASP A 1 84 ? -25.646 7.036 27.330 1.00 91.19 84 ASP A N 1
ATOM 651 C CA . ASP A 1 84 ? -26.776 6.290 27.898 1.00 91.19 84 ASP A CA 1
ATOM 652 C C . ASP A 1 84 ? -26.348 5.088 28.762 1.00 91.19 84 ASP A C 1
ATOM 654 O O . ASP A 1 84 ? -27.189 4.401 29.342 1.00 91.19 84 ASP A O 1
ATOM 658 N N . SER A 1 85 ? -25.052 4.750 28.812 1.00 93.06 85 SER A N 1
ATOM 659 C CA . SER A 1 85 ? -24.550 3.536 29.476 1.00 93.06 85 SER A CA 1
ATOM 660 C C . SER A 1 85 ? -23.082 3.633 29.906 1.00 93.06 85 SER A C 1
ATOM 662 O O . SER A 1 85 ? -22.258 4.270 29.249 1.00 93.06 85 SER A O 1
ATOM 664 N N . GLN A 1 86 ? -22.744 2.928 30.987 1.00 94.69 86 GLN A N 1
ATOM 665 C CA . GLN A 1 86 ? -21.373 2.659 31.427 1.00 94.69 86 GLN A CA 1
ATOM 666 C C . GLN A 1 86 ? -21.098 1.158 31.264 1.00 94.69 86 GLN A C 1
ATOM 668 O O . GLN A 1 86 ? -21.928 0.338 31.651 1.00 94.69 86 GLN A O 1
ATOM 673 N N . ILE A 1 87 ? -19.969 0.794 30.649 1.00 95.75 87 ILE A N 1
ATOM 674 C CA . ILE A 1 87 ? -19.709 -0.571 30.164 1.00 95.75 87 ILE A CA 1
ATOM 675 C C . ILE A 1 87 ? -18.337 -1.038 30.655 1.00 95.75 87 ILE A C 1
ATOM 677 O O . ILE A 1 87 ? -17.311 -0.503 30.231 1.00 95.75 87 ILE A O 1
ATOM 681 N N . SER A 1 88 ? -18.307 -2.033 31.539 1.00 96.12 88 SER A N 1
ATOM 682 C CA . SER A 1 88 ? -17.064 -2.608 32.072 1.00 96.12 88 SER A CA 1
ATOM 683 C C . SER A 1 88 ? -16.284 -3.414 31.027 1.00 96.12 88 SER A C 1
ATOM 685 O O . SER A 1 88 ? -16.854 -3.915 30.055 1.00 96.12 88 SER A O 1
ATOM 687 N N . TYR A 1 89 ? -14.973 -3.569 31.223 1.00 93.69 89 TYR A N 1
ATOM 688 C CA . TYR A 1 89 ? -14.139 -4.427 30.380 1.00 93.69 89 TYR A CA 1
ATOM 689 C C . TYR A 1 89 ? -12.995 -5.113 31.136 1.00 93.69 89 TYR A C 1
ATOM 691 O O . TYR A 1 89 ? -12.276 -4.491 31.911 1.00 93.69 89 TYR A O 1
ATOM 699 N N . ASP A 1 90 ? -12.723 -6.375 30.800 1.00 92.38 90 ASP A N 1
ATOM 700 C CA . ASP A 1 90 ? -11.420 -6.992 31.084 1.00 92.38 90 ASP A CA 1
ATOM 701 C C . ASP A 1 90 ? -10.358 -6.539 30.077 1.00 92.38 90 ASP A C 1
ATOM 703 O O . ASP A 1 90 ? -9.217 -6.261 30.443 1.00 92.38 90 ASP A O 1
ATOM 707 N N . VAL A 1 91 ? -10.767 -6.433 28.805 1.00 89.38 91 VAL A N 1
ATOM 708 C CA . VAL A 1 91 ? -9.939 -6.079 27.645 1.00 89.38 91 VAL A CA 1
ATOM 709 C C . VAL A 1 91 ? -10.607 -4.961 26.847 1.00 89.38 91 VAL A C 1
ATOM 711 O O . VAL A 1 91 ? -11.774 -5.086 26.450 1.00 89.38 91 VAL A O 1
ATOM 714 N N . LEU A 1 92 ? -9.847 -3.906 26.549 1.00 86.75 92 LEU A N 1
ATOM 715 C CA . LEU A 1 92 ? -10.268 -2.795 25.696 1.00 86.75 92 LEU A CA 1
ATOM 716 C C . LEU A 1 92 ? -9.428 -2.731 24.419 1.00 86.75 92 LEU A C 1
ATOM 718 O O . LEU A 1 92 ? -8.199 -2.716 24.465 1.00 86.75 92 LEU A O 1
ATOM 722 N N . VAL A 1 93 ? -10.103 -2.637 23.275 1.00 86.69 93 VAL A N 1
ATOM 723 C CA . VAL A 1 93 ? -9.472 -2.464 21.963 1.00 86.69 93 VAL A CA 1
ATOM 724 C C . VAL A 1 93 ? -9.959 -1.162 21.336 1.00 86.69 93 VAL A C 1
ATOM 726 O O . VAL A 1 93 ? -11.137 -1.018 21.012 1.00 86.69 93 VAL A O 1
ATOM 729 N N . LEU A 1 94 ? -9.048 -0.214 21.148 1.00 82.31 94 LEU A N 1
ATOM 730 C CA . LEU A 1 94 ? -9.302 1.045 20.460 1.00 82.31 94 LEU A CA 1
ATOM 731 C C . LEU A 1 94 ? -9.035 0.865 18.964 1.00 82.31 94 LEU A C 1
ATOM 733 O O . LEU A 1 94 ? -7.914 0.583 18.547 1.00 82.31 94 LEU A O 1
ATOM 737 N N . ALA A 1 95 ? -10.085 1.019 18.166 1.00 82.62 95 ALA A N 1
ATOM 738 C CA . ALA A 1 95 ? -10.096 0.893 16.712 1.00 82.62 95 ALA A CA 1
ATOM 739 C C . ALA A 1 95 ? -10.750 2.127 16.055 1.00 82.62 95 ALA A C 1
ATOM 741 O O . ALA A 1 95 ? -11.308 2.050 14.960 1.00 82.62 95 ALA A O 1
ATOM 742 N N . THR A 1 96 ? -10.680 3.276 16.737 1.00 75.31 96 THR A N 1
ATOM 743 C CA . THR A 1 96 ? -11.412 4.523 16.446 1.00 75.31 96 THR A CA 1
ATOM 744 C C . THR A 1 96 ? -11.020 5.214 15.138 1.00 75.31 96 THR A C 1
ATOM 746 O O . THR A 1 96 ? -11.676 6.170 14.731 1.00 75.31 96 THR A O 1
ATOM 749 N N . GLY A 1 97 ? -9.966 4.739 14.470 1.00 70.62 97 GLY A N 1
ATOM 750 C CA . GLY A 1 97 ? -9.448 5.328 13.240 1.00 70.62 97 GLY A CA 1
ATOM 751 C C . GLY A 1 97 ? -8.810 6.705 13.451 1.00 70.62 97 GLY A C 1
ATOM 752 O O . GLY A 1 97 ? -8.398 7.068 14.550 1.00 70.62 97 GLY A O 1
ATOM 753 N N . CYS A 1 98 ? -8.703 7.470 12.370 1.00 58.31 98 CYS A N 1
ATOM 754 C CA . CYS A 1 98 ? -8.245 8.855 12.398 1.00 58.31 98 CYS A CA 1
ATOM 755 C C . CYS A 1 98 ? -9.445 9.812 12.431 1.00 58.31 98 CYS A C 1
ATOM 757 O O . CYS A 1 98 ? -10.392 9.647 11.660 1.00 58.31 98 CYS A O 1
ATOM 759 N N . ALA A 1 99 ? -9.383 10.848 13.269 1.00 50.12 99 ALA A N 1
ATOM 760 C CA . ALA A 1 99 ? -10.275 11.991 13.117 1.00 50.12 99 ALA A CA 1
ATOM 761 C C . ALA A 1 99 ? -9.892 12.764 11.844 1.00 50.12 99 ALA A C 1
ATOM 763 O O . ALA A 1 99 ? -8.714 13.026 11.607 1.00 50.12 99 ALA A O 1
ATOM 764 N N . THR A 1 100 ? -10.889 13.119 11.039 1.00 43.62 100 THR A N 1
ATOM 765 C CA . THR A 1 100 ? -10.749 13.946 9.836 1.00 43.62 100 THR A CA 1
ATOM 766 C C . THR A 1 100 ? -11.595 15.198 10.023 1.00 43.62 100 THR A C 1
ATOM 768 O O . THR A 1 100 ? -12.755 15.081 10.423 1.00 43.62 100 THR A O 1
ATOM 771 N N . ASP A 1 101 ? -11.061 16.379 9.702 1.00 36.12 101 ASP A N 1
ATOM 772 C CA . ASP A 1 101 ? -11.802 17.648 9.843 1.00 36.12 101 ASP A CA 1
ATOM 773 C C . ASP A 1 101 ? -13.106 17.654 9.021 1.00 36.12 101 ASP A C 1
ATOM 775 O O . ASP A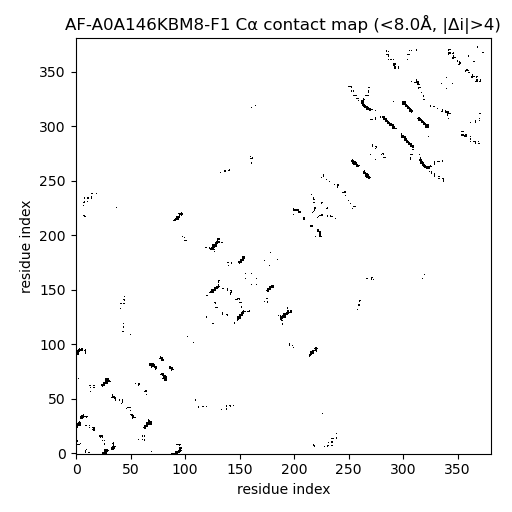 1 101 ? -14.098 18.280 9.387 1.00 36.12 101 ASP A O 1
ATOM 779 N N . SER A 1 102 ? -13.142 16.867 7.943 1.00 37.28 102 SER A N 1
ATOM 780 C CA . SER A 1 102 ? -14.320 16.571 7.131 1.00 37.28 102 SER A CA 1
ATOM 781 C C . SER A 1 102 ? -15.286 15.577 7.796 1.00 37.28 102 SER A C 1
ATOM 783 O O . SER A 1 102 ? -15.574 14.504 7.258 1.00 37.28 102 SER A O 1
ATOM 785 N N . GLN A 1 103 ? -15.876 15.955 8.937 1.00 31.91 103 GLN A N 1
ATOM 786 C CA . GLN A 1 103 ? -17.018 15.214 9.508 1.00 31.91 103 GLN A CA 1
ATOM 787 C C . GLN A 1 103 ? -18.203 15.101 8.521 1.00 31.91 103 GLN A C 1
ATOM 789 O O . GLN A 1 103 ? -18.984 14.151 8.602 1.00 31.91 103 GLN A O 1
ATOM 794 N N . ASP A 1 104 ? -18.288 16.008 7.544 1.00 36.12 104 ASP A N 1
ATOM 795 C CA . ASP A 1 104 ? -19.295 16.016 6.476 1.00 36.12 104 ASP A CA 1
ATOM 796 C C . ASP A 1 104 ? -19.185 14.843 5.481 1.00 36.12 104 ASP A C 1
ATOM 798 O O . ASP A 1 104 ? -20.185 14.472 4.866 1.00 36.12 104 ASP A O 1
ATOM 802 N N . LEU A 1 105 ? -17.997 14.243 5.296 1.00 39.84 105 LEU A N 1
ATOM 803 C CA . LEU A 1 105 ? -17.759 13.264 4.218 1.00 39.84 105 LEU A CA 1
ATOM 804 C C . LEU A 1 105 ? -18.117 11.811 4.569 1.00 39.84 105 LEU A C 1
ATOM 806 O O . LEU A 1 105 ? -18.344 11.021 3.656 1.00 39.84 105 LEU A O 1
ATOM 810 N N . LEU A 1 106 ? -18.175 11.449 5.856 1.00 39.16 106 LEU A N 1
ATOM 811 C CA . LEU A 1 106 ? -18.458 10.070 6.302 1.00 39.16 106 LEU A CA 1
ATOM 812 C C . LEU A 1 106 ? -19.796 9.928 7.034 1.00 39.16 106 LEU A C 1
ATOM 814 O O . LEU A 1 106 ? -20.511 8.956 6.807 1.00 39.16 106 LEU A O 1
ATOM 818 N N . ASN A 1 107 ? -20.193 10.920 7.837 1.00 35.09 107 ASN A N 1
ATOM 819 C CA . ASN A 1 107 ? -21.553 10.972 8.391 1.00 35.09 107 ASN A CA 1
ATOM 820 C C . ASN A 1 107 ? -22.598 11.243 7.279 1.00 35.09 107 ASN A C 1
ATOM 822 O O . ASN A 1 107 ? -23.792 10.993 7.445 1.00 35.09 107 ASN A O 1
ATOM 826 N N . GLY A 1 108 ? -22.139 11.768 6.134 1.00 35.91 108 GLY A N 1
ATOM 827 C CA . GLY A 1 108 ? -22.927 12.259 5.008 1.00 35.91 108 GLY A CA 1
ATOM 828 C C . GLY A 1 108 ? -23.098 11.287 3.835 1.00 35.91 108 GLY A C 1
ATOM 829 O O . GLY A 1 108 ? -22.733 11.620 2.706 1.00 35.91 108 GLY A O 1
ATOM 830 N N . ARG A 1 109 ? -23.851 10.202 4.077 1.00 39.59 109 ARG A N 1
ATOM 831 C CA . ARG A 1 109 ? -24.624 9.415 3.083 1.00 39.59 109 ARG A CA 1
ATOM 832 C C . ARG A 1 109 ? -23.853 8.408 2.178 1.00 39.59 109 ARG A C 1
ATOM 834 O O . ARG A 1 109 ? -22.854 8.751 1.568 1.00 39.59 109 ARG A O 1
ATOM 841 N N . LEU A 1 110 ? -24.476 7.258 1.860 1.00 36.53 110 LEU A N 1
ATOM 842 C CA . LEU A 1 110 ? -24.317 6.595 0.535 1.00 36.53 110 LEU A CA 1
ATOM 843 C C . LEU A 1 110 ? -25.122 7.326 -0.567 1.00 36.53 110 LEU A C 1
ATOM 845 O O . LEU A 1 110 ? -24.800 7.279 -1.754 1.00 36.53 110 LEU A O 1
ATOM 849 N N . TYR A 1 111 ? -26.181 8.044 -0.174 1.00 33.75 111 TYR A N 1
ATOM 850 C CA . TYR A 1 111 ? -26.988 8.884 -1.066 1.00 33.75 111 TYR A CA 1
ATOM 851 C C . TYR A 1 111 ? -26.200 10.067 -1.675 1.00 33.75 111 TYR A C 1
ATOM 853 O O . TYR A 1 111 ? -26.639 10.627 -2.676 1.00 33.75 111 TYR A O 1
ATOM 861 N N . SER A 1 112 ? -25.041 10.459 -1.120 1.00 43.81 112 SER A N 1
ATOM 862 C CA . SER A 1 112 ? -24.125 11.421 -1.756 1.00 43.81 112 SER A CA 1
ATOM 863 C C . SER A 1 112 ? -23.415 10.747 -2.905 1.00 43.81 112 SER A C 1
ATOM 865 O O . SER A 1 112 ? -23.450 11.299 -3.989 1.00 43.81 112 SER A O 1
ATOM 867 N N . THR A 1 113 ? -22.876 9.542 -2.723 1.00 50.06 113 THR A N 1
ATOM 868 C CA . THR A 1 113 ? -22.120 8.842 -3.764 1.00 50.06 113 THR A CA 1
ATOM 869 C C . THR A 1 113 ? -22.981 8.607 -5.004 1.00 50.06 113 THR A C 1
ATOM 871 O O . THR A 1 113 ? -22.538 8.903 -6.108 1.00 50.06 113 THR A O 1
ATOM 874 N N . MET A 1 114 ? -24.256 8.224 -4.850 1.00 45.72 114 MET A N 1
ATOM 875 C CA . MET A 1 114 ? -25.192 8.178 -5.985 1.00 45.72 114 MET A CA 1
ATOM 876 C C . MET A 1 114 ? -25.477 9.565 -6.587 1.00 45.72 114 MET A C 1
ATOM 878 O O . MET A 1 114 ? -25.360 9.729 -7.803 1.00 45.72 114 MET A O 1
ATOM 882 N N . GLN A 1 115 ? -25.793 10.587 -5.781 1.00 53.22 115 GLN A N 1
ATOM 883 C CA . GLN A 1 115 ? -26.024 11.950 -6.293 1.00 53.22 115 GLN A CA 1
ATOM 884 C C . GLN A 1 115 ? -24.782 12.524 -7.006 1.00 53.22 115 GLN A C 1
ATOM 886 O O . GLN A 1 115 ? -24.912 13.182 -8.033 1.00 53.22 115 GLN A O 1
ATOM 891 N N . GLN A 1 116 ? -23.585 12.206 -6.517 1.00 59.59 116 GLN A N 1
ATOM 892 C CA . GLN A 1 116 ? -22.284 12.589 -7.054 1.00 59.59 116 GLN A CA 1
ATOM 893 C C . GLN A 1 116 ? -21.914 11.774 -8.293 1.00 59.59 116 GLN A C 1
ATOM 895 O O . GLN A 1 116 ? -21.307 12.331 -9.192 1.00 59.59 116 GLN A O 1
ATOM 900 N N . ILE A 1 117 ? -22.327 10.508 -8.427 1.00 63.62 117 ILE A N 1
ATOM 901 C CA . ILE A 1 117 ? -22.251 9.770 -9.702 1.00 63.62 117 ILE A CA 1
ATOM 902 C C . ILE A 1 117 ? -23.165 10.421 -10.747 1.00 63.62 117 ILE A C 1
ATOM 904 O O . ILE A 1 117 ? -22.780 10.541 -11.909 1.00 63.62 117 ILE A O 1
ATOM 908 N N . HIS A 1 118 ? -24.364 10.866 -10.360 1.00 68.06 118 HIS A N 1
ATOM 909 C CA . HIS A 1 118 ? -25.241 11.624 -11.256 1.00 68.06 118 HIS A CA 1
ATOM 910 C C . HIS A 1 118 ? -24.651 12.998 -11.620 1.00 68.06 118 HIS A C 1
ATOM 912 O O . HIS A 1 118 ? -24.713 13.380 -12.786 1.00 68.06 118 HIS A O 1
ATOM 918 N N . GLN A 1 119 ? -24.007 13.696 -10.679 1.00 71.00 119 GLN A N 1
ATOM 919 C CA . GLN A 1 119 ? -23.278 14.942 -10.948 1.00 71.00 119 GLN A CA 1
ATOM 920 C C . GLN A 1 119 ? -22.033 14.705 -11.819 1.00 71.00 119 GLN A C 1
ATOM 922 O O . GLN A 1 119 ? -21.849 15.431 -12.781 1.00 71.00 119 GLN A O 1
ATOM 927 N N . LEU A 1 120 ? -21.232 13.659 -11.581 1.00 75.94 120 LEU A N 1
ATOM 928 C CA . LEU A 1 120 ? -20.079 13.267 -12.412 1.00 75.94 120 LEU A CA 1
ATOM 929 C C . LEU A 1 120 ? -20.479 12.981 -13.863 1.00 75.94 120 LEU A C 1
ATOM 931 O O . LEU A 1 120 ? -19.762 13.363 -14.780 1.00 75.94 120 LEU A O 1
ATOM 935 N N . LYS A 1 121 ? -21.636 12.342 -14.079 1.00 78.44 121 LYS A N 1
ATOM 936 C CA . LYS A 1 121 ? -22.205 12.110 -15.419 1.00 78.44 121 LYS A CA 1
ATOM 937 C C . LYS A 1 121 ? -22.655 13.398 -16.126 1.00 78.44 121 LYS A C 1
ATOM 939 O O . LYS A 1 121 ? -22.818 13.368 -17.340 1.00 78.44 121 LYS A O 1
ATOM 944 N N . ALA A 1 122 ? -22.887 14.481 -15.384 1.00 83.12 122 ALA A N 1
ATOM 945 C CA . ALA A 1 122 ? -23.338 15.778 -15.896 1.00 83.12 122 ALA A CA 1
ATOM 946 C C . ALA A 1 122 ? -22.253 16.877 -15.840 1.00 83.12 122 ALA A C 1
ATOM 948 O O . ALA A 1 122 ? -22.454 17.962 -16.379 1.00 83.12 122 ALA A O 1
ATOM 949 N N . ALA A 1 123 ? -21.118 16.614 -15.186 1.00 85.19 123 ALA A N 1
ATOM 950 C CA . ALA A 1 123 ? -20.035 17.565 -14.991 1.00 85.19 123 ALA A CA 1
ATOM 951 C C . ALA A 1 123 ? -19.172 17.674 -16.253 1.00 85.19 123 ALA A C 1
ATOM 953 O O . ALA A 1 123 ? -18.617 16.689 -16.739 1.00 85.19 123 ALA A O 1
ATOM 954 N N . ASN A 1 124 ? -18.985 18.898 -16.740 1.00 91.62 124 ASN A N 1
ATOM 955 C CA . ASN A 1 124 ? -18.017 19.194 -17.796 1.00 91.62 124 ASN A CA 1
ATOM 956 C C . ASN A 1 124 ? -16.598 19.297 -17.216 1.00 91.62 124 ASN A C 1
ATOM 958 O O . ASN A 1 124 ? -15.612 19.100 -17.929 1.00 91.62 124 ASN A O 1
ATOM 962 N N . SER A 1 125 ? -16.499 19.593 -15.919 1.00 91.94 125 SER A N 1
ATOM 963 C CA . SER A 1 125 ? -15.278 19.865 -15.176 1.00 91.94 125 SER A CA 1
ATOM 964 C C . SER A 1 125 ? -15.330 19.306 -13.748 1.00 91.94 125 SER A C 1
ATOM 966 O O . SER A 1 125 ? -16.276 19.538 -12.996 1.00 91.94 125 SER A O 1
ATOM 968 N N . VAL A 1 126 ? -14.284 18.575 -13.358 1.00 88.38 126 VAL A N 1
ATOM 969 C CA . VAL A 1 126 ? -14.152 17.959 -12.028 1.00 88.38 126 VAL A CA 1
ATOM 970 C C . VAL A 1 126 ? -12.779 18.280 -11.449 1.00 88.38 126 VAL A C 1
ATOM 972 O O . VAL A 1 126 ? -11.774 18.110 -12.133 1.00 88.38 126 VAL A O 1
ATOM 975 N N . LEU A 1 127 ? -12.712 18.693 -10.184 1.00 87.50 127 LEU A N 1
ATOM 976 C CA . LEU A 1 127 ? -11.466 18.756 -9.413 1.00 87.50 127 LEU A CA 1
ATOM 977 C C . LEU A 1 127 ? -11.410 17.573 -8.447 1.00 87.50 127 LEU A C 1
ATOM 979 O O . LEU A 1 127 ? -12.250 17.468 -7.555 1.00 87.50 127 LEU A O 1
ATOM 983 N N . VAL A 1 128 ? -10.384 16.735 -8.570 1.00 85.69 128 VAL A N 1
ATOM 984 C CA . VAL A 1 128 ? -10.009 15.771 -7.532 1.00 85.69 128 VAL A CA 1
ATOM 985 C C . VAL A 1 128 ? -8.899 16.391 -6.688 1.00 85.69 128 VAL A C 1
ATOM 987 O O . VAL A 1 128 ? -7.854 16.767 -7.216 1.00 85.69 128 VAL A O 1
ATOM 990 N N . ARG A 1 129 ? -9.111 16.513 -5.378 1.00 83.62 129 ARG A N 1
ATOM 991 C CA . ARG A 1 129 ? -8.085 16.957 -4.422 1.00 83.62 129 ARG A CA 1
ATOM 992 C C . ARG A 1 129 ? -7.602 15.765 -3.621 1.00 83.62 129 ARG A C 1
ATOM 994 O O . ARG A 1 129 ? -8.419 14.954 -3.203 1.00 83.62 129 ARG A O 1
ATOM 1001 N N . GLY A 1 130 ? -6.311 15.678 -3.336 1.00 76.06 130 GLY A N 1
ATOM 1002 C CA . GLY A 1 130 ? -5.815 14.755 -2.320 1.00 76.06 130 GLY A CA 1
ATOM 1003 C C . GLY A 1 130 ? -4.414 14.276 -2.619 1.00 76.06 130 GLY A C 1
ATOM 1004 O O . GLY A 1 130 ? -4.134 13.807 -3.718 1.00 76.06 130 GLY A O 1
ATOM 1005 N N . ASN A 1 131 ? -3.533 14.341 -1.624 1.00 74.31 131 ASN A N 1
ATOM 1006 C CA . ASN A 1 131 ? -2.146 13.967 -1.835 1.00 74.31 131 ASN A CA 1
ATOM 1007 C C . ASN A 1 131 ? -1.899 12.458 -1.670 1.00 74.31 131 ASN A C 1
ATOM 1009 O O . ASN A 1 131 ? -1.151 12.010 -0.803 1.00 74.31 131 ASN A O 1
ATOM 1013 N N . THR A 1 132 ? -2.607 11.657 -2.468 1.00 69.75 132 THR A N 1
ATOM 1014 C CA . THR A 1 132 ? -2.497 10.197 -2.457 1.00 69.75 132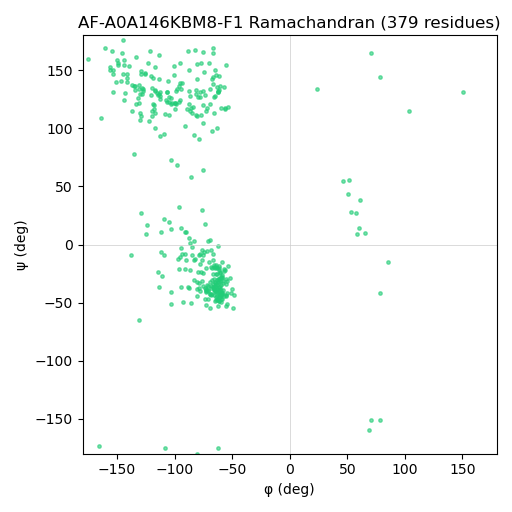 THR A CA 1
ATOM 1015 C C . THR A 1 132 ? -2.633 9.601 -3.853 1.00 69.75 132 THR A C 1
ATOM 1017 O O . THR A 1 132 ? -3.272 10.148 -4.751 1.00 69.75 132 THR A O 1
ATOM 1020 N N . HIS A 1 133 ? -2.119 8.384 -3.999 1.00 65.12 133 HIS A N 1
ATOM 1021 C CA . HIS A 1 133 ? -2.367 7.510 -5.142 1.00 65.12 133 HIS A CA 1
ATOM 1022 C C . HIS A 1 133 ? -3.859 7.302 -5.464 1.00 65.12 133 HIS A C 1
ATOM 1024 O O . HIS A 1 133 ? -4.201 7.079 -6.625 1.00 65.12 133 HIS A O 1
ATOM 1030 N N . GLN A 1 134 ? -4.753 7.382 -4.468 1.00 69.25 134 GLN A N 1
ATOM 1031 C CA . GLN A 1 134 ? -6.196 7.199 -4.670 1.00 69.25 134 GLN A CA 1
ATOM 1032 C C . GLN A 1 134 ? -6.790 8.390 -5.424 1.00 69.25 134 GLN A C 1
ATOM 1034 O O . GLN A 1 134 ? -7.618 8.185 -6.305 1.00 69.25 134 GLN A O 1
ATOM 1039 N N . ALA A 1 135 ? -6.291 9.605 -5.173 1.00 76.38 135 ALA A N 1
ATOM 1040 C CA . ALA A 1 135 ? -6.638 10.789 -5.952 1.00 76.38 135 ALA A CA 1
ATOM 1041 C C . ALA A 1 135 ? -6.081 10.731 -7.386 1.00 76.38 135 ALA A C 1
ATOM 1043 O O . ALA A 1 135 ? -6.832 10.998 -8.322 1.00 76.38 135 ALA A O 1
ATOM 1044 N N . ILE A 1 136 ? -4.821 10.301 -7.581 1.00 78.50 136 ILE A N 1
ATOM 1045 C CA . ILE A 1 136 ? -4.253 10.080 -8.931 1.00 78.50 136 ILE A CA 1
ATOM 1046 C C . ILE A 1 136 ? -5.136 9.109 -9.720 1.00 78.50 136 ILE A C 1
ATOM 1048 O O . ILE A 1 136 ? -5.565 9.412 -10.836 1.00 78.50 136 ILE A O 1
ATOM 1052 N N . LYS A 1 137 ? -5.427 7.942 -9.129 1.00 74.75 137 LYS A N 1
ATOM 1053 C CA . LYS A 1 137 ? -6.242 6.912 -9.770 1.00 74.75 137 LYS A CA 1
ATOM 1054 C C . LYS A 1 137 ? -7.648 7.418 -10.059 1.00 74.75 137 LYS A C 1
ATOM 1056 O O . LYS A 1 137 ? -8.098 7.288 -11.190 1.00 74.75 137 LYS A O 1
ATOM 1061 N N . LEU A 1 138 ? -8.315 8.029 -9.080 1.00 76.94 138 LEU A N 1
ATOM 1062 C CA . LEU A 1 138 ? -9.666 8.551 -9.257 1.00 76.94 138 LEU A CA 1
ATOM 1063 C C . LEU A 1 138 ? -9.729 9.602 -10.373 1.00 76.94 138 LEU A C 1
ATOM 1065 O O . LEU A 1 138 ? -10.617 9.524 -11.215 1.00 76.94 138 LEU A O 1
ATOM 1069 N N . ALA A 1 139 ? -8.773 10.530 -10.442 1.00 82.94 139 ALA A N 1
ATOM 1070 C CA . ALA A 1 139 ? -8.728 11.542 -11.496 1.00 82.94 139 ALA A CA 1
ATOM 1071 C C . ALA A 1 139 ? -8.532 10.925 -12.895 1.00 82.94 139 ALA A C 1
ATOM 1073 O O . ALA A 1 139 ? -9.288 11.235 -13.819 1.00 82.94 139 ALA A O 1
ATOM 1074 N N . LEU A 1 140 ? -7.576 9.997 -13.044 1.00 80.88 140 LEU A N 1
ATOM 1075 C CA . LEU A 1 140 ? -7.352 9.261 -14.296 1.00 80.88 140 LEU A CA 1
ATOM 1076 C C . LEU A 1 140 ? -8.572 8.423 -14.705 1.00 80.88 140 LEU A C 1
ATOM 1078 O O . LEU A 1 140 ? -8.908 8.365 -15.887 1.00 80.88 140 LEU A O 1
ATOM 1082 N N . SER A 1 141 ? -9.246 7.796 -13.743 1.00 79.06 141 SER A N 1
ATOM 1083 C CA . SER A 1 141 ? -10.432 6.971 -13.964 1.00 79.06 141 SER A CA 1
ATOM 1084 C C . SER A 1 141 ? -11.682 7.796 -14.305 1.00 79.06 141 SER A C 1
ATOM 1086 O O . SER A 1 141 ? -12.411 7.426 -15.225 1.00 79.06 141 SER A O 1
ATOM 1088 N N . ILE A 1 142 ? -11.909 8.940 -13.646 1.00 82.50 142 ILE A N 1
ATOM 1089 C CA . ILE A 1 142 ? -12.974 9.898 -14.001 1.00 82.50 142 ILE A CA 1
ATOM 1090 C C . ILE A 1 142 ? -12.758 10.400 -15.431 1.00 82.50 142 ILE A C 1
ATOM 1092 O O . ILE A 1 142 ? -13.676 10.318 -16.247 1.00 82.50 142 ILE A O 1
ATOM 1096 N N . TYR A 1 143 ? -11.537 10.834 -15.766 1.00 86.12 143 TYR A N 1
ATOM 1097 C CA . TYR A 1 143 ? -11.192 11.259 -17.124 1.00 86.12 143 TYR A CA 1
ATOM 1098 C C . TYR A 1 143 ? -11.415 10.131 -18.145 1.00 86.12 143 TYR A C 1
ATOM 1100 O O . TYR A 1 143 ? -12.042 10.333 -19.186 1.00 86.12 143 TYR A O 1
ATOM 1108 N N . ALA A 1 144 ? -10.948 8.915 -17.840 1.00 83.25 144 ALA A N 1
ATOM 1109 C CA . ALA A 1 144 ? -11.082 7.768 -18.730 1.00 83.25 144 ALA A CA 1
ATOM 1110 C C . ALA A 1 144 ? -12.548 7.376 -18.981 1.00 83.25 144 ALA A C 1
ATOM 1112 O O . ALA A 1 144 ? -12.877 7.036 -20.121 1.00 83.25 144 ALA A O 1
ATOM 1113 N N . LYS A 1 145 ? -13.412 7.448 -17.960 1.00 83.75 145 LYS A N 1
ATOM 1114 C CA . LYS A 1 145 ? -14.818 7.022 -18.027 1.00 83.75 145 LYS A CA 1
ATOM 1115 C C . LYS A 1 145 ? -15.763 8.106 -18.550 1.00 83.75 145 LYS A C 1
ATOM 1117 O O . LYS A 1 145 ? -16.541 7.828 -19.456 1.00 83.75 145 LYS A O 1
ATOM 1122 N N . TYR A 1 146 ? -15.704 9.318 -17.998 1.00 85.75 146 TYR A N 1
ATOM 1123 C CA . TYR A 1 146 ? -16.680 10.384 -18.270 1.00 85.75 146 TYR A CA 1
ATOM 1124 C C . TYR A 1 146 ? -16.224 11.386 -19.342 1.00 85.75 146 TYR A C 1
ATOM 1126 O O . TYR A 1 146 ? -17.040 12.161 -19.824 1.00 85.75 146 TYR A O 1
ATOM 1134 N N . LYS A 1 147 ? -14.940 11.369 -19.743 1.00 85.06 147 LYS A N 1
ATOM 1135 C CA . LYS A 1 147 ? -14.332 12.268 -20.755 1.00 85.06 147 LYS A CA 1
ATOM 1136 C C . LYS A 1 147 ? -14.426 13.775 -20.453 1.00 85.06 147 LYS A C 1
ATOM 1138 O O . LYS A 1 147 ? -14.062 14.588 -21.300 1.00 85.06 147 LYS A O 1
ATOM 1143 N N . CYS A 1 148 ? -14.867 14.148 -19.254 1.00 89.06 148 CYS A N 1
ATOM 1144 C CA . CYS A 1 148 ? -14.899 15.523 -18.772 1.00 89.06 148 CYS A CA 1
ATOM 1145 C C . CYS A 1 148 ? -13.481 16.092 -18.579 1.00 89.06 148 CYS A C 1
ATOM 1147 O O . CYS A 1 148 ? -12.492 15.358 -18.487 1.00 89.06 148 CYS A O 1
ATOM 1149 N N . LYS A 1 149 ? -13.376 17.416 -18.443 1.00 93.94 149 LYS A N 1
ATOM 1150 C CA . LYS A 1 149 ? -12.146 18.068 -17.992 1.00 93.94 149 LYS A CA 1
ATOM 1151 C C . LYS A 1 149 ? -11.877 17.664 -16.539 1.00 93.94 149 LYS A C 1
ATOM 1153 O O . LYS A 1 149 ? -12.744 17.832 -15.687 1.00 93.94 149 LYS A O 1
ATOM 1158 N N . VAL A 1 150 ? -10.683 17.158 -16.236 1.00 92.00 150 VAL A N 1
ATOM 1159 C CA . VAL A 1 150 ? -10.311 16.782 -14.863 1.00 92.00 150 VAL A CA 1
ATOM 1160 C C . VAL A 1 150 ? -9.089 17.564 -14.410 1.00 92.00 150 VAL A C 1
ATOM 1162 O O . VAL A 1 150 ? -8.062 17.575 -15.087 1.00 92.00 150 VAL A O 1
ATOM 1165 N N . PHE A 1 151 ? -9.207 18.192 -13.247 1.00 92.69 151 PHE A N 1
ATOM 1166 C CA . PHE A 1 151 ? -8.109 18.776 -12.494 1.00 92.69 151 PHE A CA 1
ATOM 1167 C C . PHE A 1 151 ? -7.705 17.833 -11.353 1.00 92.69 151 PHE A C 1
ATOM 1169 O O . PHE A 1 151 ? -8.564 17.182 -10.755 1.00 92.69 151 PHE A O 1
ATOM 1176 N N . LEU A 1 152 ? -6.415 17.782 -11.025 1.00 90.62 152 LEU A N 1
ATOM 1177 C CA . LEU A 1 152 ? -5.875 16.982 -9.922 1.00 90.62 152 LEU A CA 1
ATOM 1178 C C . LEU A 1 152 ? -4.980 17.863 -9.042 1.00 90.62 152 LEU A C 1
ATOM 1180 O O . LEU A 1 152 ? -3.892 18.237 -9.478 1.00 90.62 152 LEU A O 1
ATOM 1184 N N . GLN A 1 153 ? -5.424 18.167 -7.816 1.00 89.81 153 GLN A N 1
ATOM 1185 C CA . GLN A 1 153 ? -4.587 18.855 -6.828 1.00 89.81 153 GLN A CA 1
ATOM 1186 C C . GLN A 1 153 ? -3.721 17.847 -6.061 1.00 89.81 153 GLN A C 1
ATOM 1188 O O . GLN A 1 153 ? -4.259 17.028 -5.307 1.00 89.81 153 GLN A O 1
ATOM 1193 N N . ILE A 1 154 ? -2.398 17.914 -6.251 1.00 85.38 154 ILE A N 1
ATOM 1194 C CA . ILE A 1 154 ? -1.435 16.931 -5.732 1.00 85.38 154 ILE A CA 1
ATOM 1195 C C . ILE A 1 154 ? -0.031 17.522 -5.510 1.00 85.38 154 ILE A C 1
ATOM 1197 O O . ILE A 1 154 ? 0.394 18.417 -6.234 1.00 85.38 154 ILE A O 1
ATOM 1201 N N . ASP A 1 155 ? 0.707 16.974 -4.540 1.00 84.44 155 ASP A N 1
ATOM 1202 C CA . ASP A 1 155 ? 2.127 17.243 -4.290 1.00 84.44 155 ASP A CA 1
ATOM 1203 C C . ASP A 1 155 ? 2.926 15.944 -4.482 1.00 84.44 155 ASP A C 1
ATOM 1205 O O . ASP A 1 155 ? 2.969 15.064 -3.617 1.00 84.44 155 ASP A O 1
ATOM 1209 N N . PHE A 1 156 ? 3.553 15.817 -5.654 1.00 78.81 156 PHE A N 1
ATOM 1210 C CA . PHE A 1 156 ? 4.334 14.634 -6.015 1.00 78.81 156 PHE A CA 1
ATOM 1211 C C . PHE A 1 156 ? 5.562 14.412 -5.120 1.00 78.81 156 PHE A C 1
ATOM 1213 O O . PHE A 1 156 ? 5.991 13.267 -4.977 1.00 78.81 156 PHE A O 1
ATOM 1220 N N . ASP A 1 157 ? 6.107 15.459 -4.505 1.00 76.50 157 ASP A N 1
ATOM 1221 C CA . ASP A 1 157 ? 7.356 15.392 -3.748 1.00 76.50 157 ASP A CA 1
ATOM 1222 C C . ASP A 1 157 ? 7.084 14.791 -2.357 1.00 76.50 157 ASP A C 1
ATOM 1224 O O . ASP A 1 157 ? 7.820 13.928 -1.869 1.00 76.50 157 ASP A O 1
ATOM 1228 N N . GLN A 1 158 ? 5.937 15.142 -1.765 1.00 75.88 158 GLN A N 1
ATOM 1229 C CA . GLN A 1 158 ? 5.390 14.508 -0.561 1.00 75.88 158 GLN A CA 1
ATOM 1230 C C . GLN A 1 158 ? 5.025 13.020 -0.734 1.00 75.88 158 GLN A C 1
ATOM 1232 O O . GLN A 1 158 ? 4.965 12.303 0.266 1.00 75.88 158 GLN A O 1
ATOM 1237 N N . LEU A 1 159 ? 4.821 12.509 -1.959 1.00 71.19 159 LEU A N 1
ATOM 1238 C CA . LEU A 1 159 ? 4.627 11.062 -2.173 1.00 71.19 159 LEU A CA 1
ATOM 1239 C C . LEU A 1 159 ? 5.892 10.252 -1.825 1.00 71.19 159 LEU A C 1
ATOM 1241 O O . LEU A 1 159 ? 5.804 9.038 -1.615 1.00 71.19 159 LEU A O 1
ATOM 1245 N N . LYS A 1 160 ? 7.064 10.911 -1.769 1.00 76.44 160 LYS A N 1
ATOM 1246 C CA . LYS A 1 160 ? 8.390 10.306 -1.547 1.00 76.44 160 LYS A CA 1
ATOM 1247 C C . LYS A 1 160 ? 8.589 9.056 -2.424 1.00 76.44 160 LYS A C 1
ATOM 1249 O O . LYS A 1 160 ? 8.820 7.943 -1.958 1.00 76.44 160 LYS A O 1
ATOM 1254 N N . ILE A 1 161 ? 8.402 9.258 -3.721 1.00 77.56 161 ILE A N 1
ATOM 1255 C CA . ILE A 1 161 ? 8.699 8.318 -4.804 1.00 77.56 161 ILE A CA 1
ATOM 1256 C C . ILE A 1 161 ? 9.834 8.958 -5.609 1.00 77.56 161 ILE A C 1
ATOM 1258 O O . ILE A 1 161 ? 9.848 10.179 -5.758 1.00 77.56 161 ILE A O 1
ATOM 1262 N N . GLU A 1 162 ? 10.788 8.171 -6.107 1.00 85.06 162 GLU A N 1
ATOM 1263 C CA . GLU A 1 162 ? 11.929 8.733 -6.836 1.00 85.06 162 GLU A CA 1
ATOM 1264 C C . GLU A 1 162 ? 11.489 9.415 -8.147 1.00 85.06 162 GLU A C 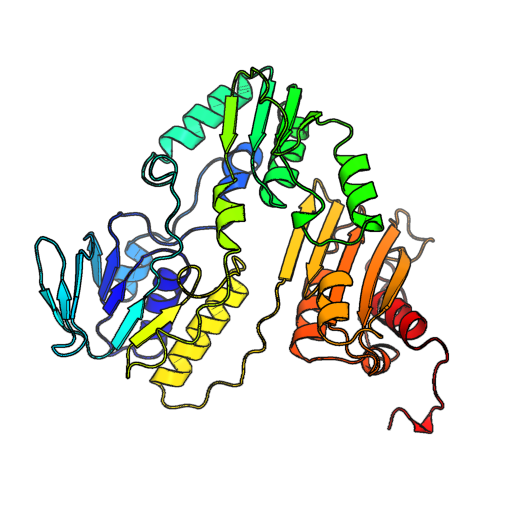1
ATOM 1266 O O . GLU A 1 162 ? 10.514 9.019 -8.801 1.00 85.06 162 GLU A O 1
ATOM 1271 N N . GLU A 1 163 ? 12.239 10.441 -8.556 1.00 83.88 163 GLU A N 1
ATOM 1272 C CA . GLU A 1 163 ? 11.876 11.340 -9.660 1.00 83.88 163 GLU A CA 1
ATOM 1273 C C . GLU A 1 163 ? 11.598 10.605 -10.985 1.00 83.88 163 GLU A C 1
ATOM 1275 O O . GLU A 1 163 ? 10.681 10.972 -11.720 1.00 83.88 163 GLU A O 1
ATOM 1280 N N . ASN A 1 164 ? 12.307 9.504 -11.257 1.00 80.25 164 ASN A N 1
ATOM 1281 C CA . ASN A 1 164 ? 12.127 8.699 -12.470 1.00 80.25 164 ASN A CA 1
ATOM 1282 C C . ASN A 1 164 ? 10.723 8.069 -12.599 1.00 80.25 164 ASN A C 1
ATOM 1284 O O . ASN A 1 164 ? 10.233 7.889 -13.716 1.00 80.25 164 ASN A O 1
ATOM 1288 N N . ILE A 1 165 ? 10.057 7.758 -11.481 1.00 78.00 165 ILE A N 1
ATOM 1289 C CA . ILE A 1 165 ? 8.676 7.251 -11.460 1.00 78.00 165 ILE A CA 1
ATOM 1290 C C . ILE A 1 165 ? 7.684 8.425 -11.410 1.00 78.00 165 ILE A C 1
ATOM 1292 O O . ILE A 1 165 ? 6.651 8.385 -12.086 1.00 78.00 165 ILE A O 1
ATOM 1296 N N . VAL A 1 166 ? 8.016 9.509 -10.697 1.00 78.88 166 VAL A N 1
ATOM 1297 C CA . VAL A 1 166 ? 7.226 10.756 -10.686 1.00 78.88 166 VAL A CA 1
ATOM 1298 C C . VAL A 1 166 ? 7.089 11.352 -12.094 1.00 78.88 166 VAL A C 1
ATOM 1300 O O . VAL A 1 166 ? 5.991 11.756 -12.482 1.00 78.88 166 VAL A O 1
ATOM 1303 N N . GLU A 1 167 ? 8.155 11.360 -12.899 1.00 82.69 167 GLU A N 1
ATOM 1304 C CA . GLU A 1 167 ? 8.109 11.780 -14.303 1.00 82.69 167 GLU A CA 1
ATOM 1305 C C . GLU A 1 167 ? 7.076 10.995 -15.116 1.00 82.69 167 GLU A C 1
ATOM 1307 O O . GLU A 1 167 ? 6.359 11.574 -15.932 1.00 82.69 167 GLU A O 1
ATOM 1312 N N . PHE A 1 168 ? 7.003 9.675 -14.943 1.00 77.75 168 PHE A N 1
ATOM 1313 C CA . PHE A 1 168 ? 6.049 8.861 -15.691 1.00 77.75 168 PHE A CA 1
ATOM 1314 C C . PHE A 1 168 ? 4.623 9.075 -15.189 1.00 77.75 168 PHE A C 1
ATOM 1316 O O . PHE A 1 168 ? 3.716 9.213 -16.008 1.00 77.75 168 PHE A O 1
ATOM 1323 N N . ALA A 1 169 ? 4.417 9.194 -13.873 1.00 76.00 169 ALA A N 1
ATOM 1324 C CA . ALA A 1 169 ? 3.117 9.568 -13.322 1.00 76.00 169 ALA A CA 1
ATOM 1325 C C . ALA A 1 169 ? 2.632 10.902 -13.924 1.00 76.00 169 ALA A C 1
ATOM 1327 O O . ALA A 1 169 ? 1.503 10.980 -14.405 1.00 76.00 169 ALA A O 1
ATOM 1328 N N . LYS A 1 170 ? 3.513 11.909 -14.034 1.00 80.06 170 LYS A N 1
ATOM 1329 C CA . LYS A 1 170 ? 3.247 13.169 -14.755 1.00 80.06 170 LYS A CA 1
ATOM 1330 C C . LYS A 1 170 ? 2.945 12.934 -16.253 1.00 80.06 170 LYS A C 1
ATOM 1332 O O . LYS A 1 170 ? 1.993 13.513 -16.770 1.00 80.06 170 LYS A O 1
ATOM 1337 N N . LYS A 1 171 ? 3.684 12.054 -16.947 1.00 83.00 171 LYS A N 1
ATOM 1338 C CA . LYS A 1 171 ? 3.482 11.719 -18.380 1.00 83.00 171 LYS A CA 1
ATOM 1339 C C . LYS A 1 171 ? 2.166 10.980 -18.671 1.00 83.00 171 LYS A C 1
ATOM 1341 O O . LYS A 1 171 ? 1.613 11.169 -19.751 1.00 83.00 171 LYS A O 1
ATOM 1346 N N . GLU A 1 172 ? 1.638 10.178 -17.749 1.00 77.50 172 GLU A N 1
ATOM 1347 C CA . GLU A 1 172 ? 0.298 9.574 -17.870 1.00 77.50 172 GLU A CA 1
ATOM 1348 C C . GLU A 1 172 ? -0.807 10.565 -17.469 1.00 77.50 172 GLU A C 1
ATOM 1350 O O . GLU A 1 172 ? -1.819 10.681 -18.164 1.00 77.50 172 GLU A O 1
ATOM 1355 N N . CYS A 1 173 ? -0.571 11.374 -16.430 1.00 80.38 173 CYS A N 1
ATOM 1356 C CA . CYS A 1 173 ? -1.441 12.482 -16.028 1.00 80.38 173 CYS A CA 1
ATOM 1357 C C . CYS A 1 173 ? -1.464 13.666 -17.015 1.00 80.38 173 CYS A C 1
ATOM 1359 O O . CYS A 1 173 ? -2.165 14.634 -16.750 1.00 80.38 173 CYS A O 1
ATOM 1361 N N . ARG A 1 174 ? -0.791 13.588 -18.175 1.00 84.88 174 ARG A N 1
ATOM 1362 C CA . ARG A 1 174 ? -0.796 14.609 -19.250 1.00 84.88 174 ARG A CA 1
ATOM 1363 C C . ARG A 1 174 ? -2.186 15.019 -19.762 1.00 84.88 174 ARG A C 1
ATOM 1365 O O . ARG A 1 174 ? -2.313 16.018 -20.459 1.00 84.88 174 ARG A O 1
ATOM 1372 N N . HIS A 1 175 ? -3.200 14.196 -19.493 1.00 85.50 175 HIS A N 1
ATOM 1373 C CA . HIS A 1 175 ? -4.599 14.429 -19.868 1.00 85.50 175 HIS A CA 1
ATOM 1374 C C . HIS A 1 175 ? -5.414 15.124 -18.765 1.00 85.50 175 HIS A C 1
ATOM 1376 O O . HIS A 1 175 ? -6.561 15.504 -18.988 1.00 85.50 175 HIS A O 1
ATOM 1382 N N . LEU A 1 176 ? -4.825 15.276 -17.578 1.00 89.31 176 LEU A N 1
ATOM 1383 C CA . LEU A 1 176 ? -5.369 15.996 -16.433 1.00 89.31 176 LEU A CA 1
ATOM 1384 C C . LEU A 1 176 ? -4.714 17.380 -16.353 1.00 89.31 176 LEU A C 1
ATOM 1386 O O . LEU A 1 176 ? -3.567 17.562 -16.760 1.00 89.31 176 LEU A O 1
ATOM 1390 N N . GLN A 1 177 ? -5.404 18.350 -15.761 1.00 91.00 177 GLN A N 1
ATOM 1391 C CA . GLN A 1 177 ? -4.788 19.615 -15.365 1.00 91.00 177 GLN A CA 1
ATOM 1392 C C . GLN A 1 177 ? -4.278 19.486 -13.927 1.00 91.00 177 GLN A C 1
ATOM 1394 O O . GLN A 1 177 ? -5.054 19.487 -12.972 1.00 91.00 177 GLN A O 1
ATOM 1399 N N . LEU A 1 178 ? -2.967 19.297 -13.781 1.00 90.19 178 LEU A N 1
ATOM 1400 C CA . LEU A 1 178 ? -2.313 19.272 -12.474 1.00 90.19 178 LEU A CA 1
ATOM 1401 C C . LEU A 1 178 ? -2.397 20.662 -11.829 1.00 90.19 178 LEU A C 1
ATOM 1403 O O . LEU A 1 178 ? -2.203 21.665 -12.512 1.00 90.19 178 LEU A O 1
ATOM 1407 N N . VAL A 1 179 ? -2.684 20.691 -10.530 1.00 89.62 179 VAL A N 1
ATOM 1408 C CA . VAL A 1 179 ? -2.731 21.892 -9.685 1.00 89.62 179 VAL A CA 1
ATOM 1409 C C . VAL A 1 179 ? -1.903 21.594 -8.435 1.00 89.62 179 VAL A C 1
ATOM 1411 O O . VAL A 1 179 ? -1.997 20.494 -7.883 1.00 89.62 179 VAL A O 1
ATOM 1414 N N . LYS A 1 180 ? -1.081 22.526 -7.966 1.00 87.25 180 LYS A N 1
ATOM 1415 C CA . LYS A 1 180 ? -0.326 22.346 -6.715 1.00 87.25 180 LYS A CA 1
ATOM 1416 C C . LYS A 1 180 ? -1.169 22.675 -5.471 1.00 87.25 180 LYS A C 1
ATOM 1418 O O . LYS A 1 180 ? -2.241 23.270 -5.601 1.00 87.25 180 LYS A O 1
ATOM 1423 N N . PRO A 1 181 ? -0.729 22.322 -4.246 1.00 83.31 181 PRO A N 1
ATOM 1424 C CA . PRO A 1 181 ? -1.415 22.724 -3.014 1.00 83.31 181 PRO A CA 1
ATOM 1425 C C . PRO A 1 181 ? -1.500 24.245 -2.803 1.00 83.31 181 PRO A C 1
ATOM 1427 O O . PRO A 1 181 ? -2.463 24.709 -2.200 1.00 83.31 181 PRO A O 1
ATOM 1430 N N . ASP A 1 182 ? -0.502 24.988 -3.288 1.00 85.69 182 ASP A N 1
ATOM 1431 C CA . ASP A 1 182 ? -0.308 26.439 -3.149 1.00 85.69 182 ASP A CA 1
ATOM 1432 C C . ASP A 1 182 ? -0.938 27.281 -4.277 1.00 85.69 182 ASP A C 1
ATOM 1434 O O . ASP A 1 182 ? -0.998 28.505 -4.176 1.00 85.69 182 ASP A O 1
ATOM 1438 N N . GLU A 1 183 ? -1.434 26.642 -5.338 1.00 86.31 183 GLU A N 1
ATOM 1439 C CA . GLU A 1 183 ? -2.077 27.305 -6.479 1.00 86.31 183 GLU A CA 1
ATOM 1440 C C . GLU A 1 183 ? -3.586 27.528 -6.245 1.00 86.31 183 GLU A C 1
ATOM 1442 O O . GLU A 1 183 ? -4.256 26.752 -5.556 1.00 86.31 183 GLU A O 1
ATOM 1447 N N . GLU A 1 184 ? -4.145 28.592 -6.838 1.00 88.12 184 GLU A N 1
ATOM 1448 C CA . GLU A 1 184 ? -5.573 28.914 -6.717 1.00 88.12 184 GLU A CA 1
ATOM 1449 C C . GLU A 1 184 ? -6.454 27.794 -7.299 1.00 88.12 184 GLU A C 1
ATOM 1451 O O . GLU A 1 184 ? -6.228 27.291 -8.403 1.00 88.12 184 GLU A O 1
ATOM 1456 N N . LEU A 1 185 ? -7.489 27.395 -6.552 1.00 85.75 185 LEU A N 1
ATOM 1457 C CA . LEU A 1 185 ? -8.354 26.294 -6.963 1.00 85.75 185 LEU A CA 1
ATOM 1458 C C . LEU A 1 185 ? -9.283 26.694 -8.120 1.00 85.75 185 LEU A C 1
ATOM 1460 O O . LEU A 1 185 ? -10.058 27.641 -7.976 1.00 85.75 185 LEU A O 1
ATOM 1464 N N . PRO A 1 186 ? -9.331 25.911 -9.213 1.00 85.75 186 PRO A N 1
ATOM 1465 C CA . PRO A 1 186 ? -10.187 26.209 -10.351 1.00 85.75 186 PRO A CA 1
ATOM 1466 C C . PRO A 1 186 ? -11.677 26.164 -9.986 1.00 85.75 186 PRO A C 1
ATOM 1468 O O . PRO A 1 186 ? -12.136 25.322 -9.201 1.00 85.75 186 PRO A O 1
ATOM 1471 N N . ALA A 1 187 ? -12.453 27.035 -10.634 1.00 89.06 187 ALA A N 1
ATOM 1472 C CA . ALA A 1 187 ? -13.897 26.874 -10.747 1.00 89.06 187 ALA A CA 1
ATOM 1473 C C . ALA A 1 187 ? -14.208 25.608 -11.567 1.00 89.06 187 ALA A C 1
ATOM 1475 O O . ALA A 1 187 ? -13.667 25.415 -12.658 1.00 89.06 187 ALA A O 1
ATOM 1476 N N . VAL A 1 188 ? -15.051 24.737 -11.010 1.00 86.50 188 VAL A N 1
ATOM 1477 C CA . VAL A 1 188 ? -15.431 23.431 -11.569 1.00 86.50 188 VAL A CA 1
ATOM 1478 C C . VAL A 1 188 ? -16.855 23.067 -11.154 1.00 86.50 188 VAL A C 1
ATOM 1480 O O . VAL A 1 188 ? -17.315 23.517 -10.103 1.00 86.50 188 VAL A O 1
ATOM 1483 N N . ASP A 1 189 ? -17.515 22.209 -11.931 1.00 83.06 189 ASP A N 1
ATOM 1484 C CA . ASP A 1 189 ? -18.883 21.745 -11.658 1.00 83.06 189 ASP A CA 1
ATOM 1485 C C . ASP A 1 189 ? -18.953 20.829 -10.423 1.00 83.06 189 ASP A C 1
ATOM 1487 O O . ASP A 1 189 ? -19.950 20.822 -9.700 1.00 83.06 189 ASP A O 1
ATOM 1491 N N . LEU A 1 190 ? -17.891 20.053 -10.163 1.00 81.25 190 LEU A N 1
ATOM 1492 C CA . LEU A 1 190 ? -17.799 19.157 -9.009 1.00 81.25 190 LEU A CA 1
ATOM 1493 C C . LEU A 1 190 ? -16.390 19.133 -8.401 1.00 81.25 190 LEU A C 1
ATOM 1495 O O . LEU A 1 190 ? -15.384 19.079 -9.109 1.00 81.25 190 LEU A O 1
ATOM 1499 N N . LYS A 1 191 ? -16.323 19.102 -7.066 1.00 81.75 191 LYS A N 1
ATOM 1500 C CA . LYS A 1 191 ? -15.095 18.882 -6.291 1.00 81.75 191 LYS A CA 1
ATOM 1501 C C . LYS A 1 191 ? -15.212 17.555 -5.538 1.00 81.75 191 LYS A C 1
ATOM 1503 O O . LYS A 1 191 ? -16.200 17.337 -4.842 1.00 81.75 191 LYS A O 1
ATOM 1508 N N . VAL A 1 192 ? -14.214 16.684 -5.672 1.00 76.94 192 VAL A N 1
ATOM 1509 C CA . VAL A 1 192 ? -14.096 15.424 -4.923 1.00 76.94 192 VAL A CA 1
ATOM 1510 C C . VAL A 1 192 ? -12.838 15.503 -4.071 1.00 76.94 192 VAL A C 1
ATOM 1512 O O . VAL A 1 192 ? -11.730 15.578 -4.604 1.00 76.94 192 VAL A O 1
ATOM 1515 N N . ASP A 1 193 ? -13.006 15.534 -2.752 1.00 73.12 193 ASP A N 1
ATOM 1516 C CA . ASP A 1 193 ? -11.903 15.753 -1.819 1.00 73.12 193 ASP A CA 1
ATOM 1517 C C . ASP A 1 193 ? -11.485 14.458 -1.113 1.00 73.12 193 ASP A C 1
ATOM 1519 O O . ASP A 1 193 ? -12.283 13.794 -0.457 1.00 73.12 193 ASP A O 1
ATOM 1523 N N . LEU A 1 194 ? -10.211 14.110 -1.273 1.00 68.44 194 LEU A N 1
ATOM 1524 C CA . LEU A 1 194 ? -9.516 12.969 -0.686 1.00 68.44 194 LEU A CA 1
ATOM 1525 C C . LEU A 1 194 ? -8.272 13.424 0.104 1.00 68.44 194 LEU A C 1
ATOM 1527 O O . LEU A 1 194 ? -7.392 12.612 0.393 1.00 68.44 194 LEU A O 1
ATOM 1531 N N . THR A 1 195 ? -8.155 14.711 0.459 1.00 66.56 195 THR A N 1
ATOM 1532 C CA . THR A 1 195 ? -7.047 15.223 1.295 1.00 66.56 195 THR A CA 1
ATOM 1533 C C . THR A 1 195 ? -7.012 14.567 2.676 1.00 66.56 195 THR A C 1
ATOM 1535 O O . THR A 1 195 ? -5.930 14.325 3.207 1.00 66.56 195 THR A O 1
ATOM 1538 N N . PHE A 1 196 ? -8.165 14.142 3.199 1.00 57.25 196 PHE A N 1
ATOM 1539 C CA . PHE A 1 196 ? -8.263 13.354 4.430 1.00 57.25 196 PHE A CA 1
ATOM 1540 C C . PHE A 1 196 ? -7.491 12.017 4.364 1.00 57.25 196 PHE A C 1
ATOM 1542 O O . PHE A 1 196 ? -6.959 11.563 5.373 1.00 57.25 196 PHE A O 1
ATOM 1549 N N . LEU A 1 197 ? -7.330 11.413 3.176 1.00 55.41 197 LEU A N 1
ATOM 1550 C CA . LEU A 1 197 ? -6.494 10.216 2.992 1.00 55.41 197 LEU A CA 1
ATOM 1551 C C . LEU A 1 197 ? -4.987 10.520 3.069 1.00 55.41 197 LEU A C 1
ATOM 1553 O O . LEU A 1 197 ? -4.190 9.612 3.294 1.00 55.41 197 LEU A O 1
ATOM 1557 N N . ALA A 1 198 ? -4.580 11.779 2.878 1.00 52.31 198 ALA A N 1
ATOM 1558 C CA . ALA A 1 198 ? -3.208 12.221 3.124 1.00 52.31 198 ALA A CA 1
ATOM 1559 C C . ALA A 1 198 ? -2.981 12.556 4.610 1.00 52.31 198 ALA A C 1
ATOM 1561 O O . ALA A 1 198 ? -1.895 12.304 5.125 1.00 52.31 198 ALA A O 1
ATOM 1562 N N . GLN A 1 199 ? -4.014 13.019 5.330 1.00 45.78 199 GLN A N 1
ATOM 1563 C CA . GLN A 1 199 ? -3.956 13.208 6.789 1.00 45.78 199 GLN A CA 1
ATOM 1564 C C . GLN A 1 199 ? -3.699 11.887 7.552 1.00 45.78 199 GLN A C 1
ATOM 1566 O O . GLN A 1 199 ? -3.183 11.923 8.667 1.00 45.78 199 GLN A O 1
ATOM 1571 N N . THR A 1 200 ? -3.920 10.705 6.956 1.00 43.78 200 THR A N 1
ATOM 1572 C CA . THR A 1 200 ? -3.540 9.407 7.562 1.00 43.78 200 THR A CA 1
ATOM 1573 C C . THR A 1 200 ? -2.029 9.092 7.477 1.00 43.78 200 THR A C 1
ATOM 1575 O O . THR A 1 200 ? -1.647 7.924 7.376 1.00 43.78 200 THR A O 1
ATOM 1578 N N . GLN A 1 201 ? -1.164 10.117 7.476 1.00 40.16 201 GLN A N 1
ATOM 1579 C CA . GLN A 1 201 ? 0.306 10.012 7.404 1.00 40.16 201 GLN A CA 1
ATOM 1580 C C . GLN A 1 201 ? 1.047 10.723 8.568 1.00 40.16 201 GLN A C 1
ATOM 1582 O O . GLN A 1 201 ? 2.274 10.818 8.539 1.00 40.16 201 GLN A O 1
ATOM 1587 N N . PHE A 1 202 ? 0.346 11.196 9.609 1.00 32.88 202 PHE A N 1
ATOM 1588 C CA . PHE A 1 202 ? 0.949 11.879 10.770 1.00 32.88 202 PHE A CA 1
ATOM 1589 C C . PHE A 1 202 ? 1.556 10.935 11.826 1.00 32.88 202 PHE A C 1
ATOM 1591 O O . PHE A 1 202 ? 0.817 10.278 12.545 1.00 32.88 202 PHE A O 1
ATOM 1598 N N . GLU A 1 203 ? 2.892 10.933 11.931 1.00 35.62 203 GLU A N 1
ATOM 1599 C CA . GLU A 1 203 ? 3.791 10.346 12.957 1.00 35.62 203 GLU A CA 1
ATOM 1600 C C . GLU A 1 203 ? 3.356 9.152 13.846 1.00 35.62 203 GLU A C 1
ATOM 1602 O O . GLU A 1 203 ? 2.337 9.128 14.535 1.00 35.62 203 GLU A O 1
ATOM 1607 N N . ILE A 1 204 ? 4.263 8.174 13.952 1.00 36.22 204 ILE A N 1
ATOM 1608 C CA . ILE A 1 204 ? 4.095 6.937 14.727 1.00 36.22 204 ILE A CA 1
ATOM 1609 C C . ILE A 1 204 ? 4.044 7.223 16.241 1.00 36.22 204 ILE A C 1
ATOM 1611 O O . ILE A 1 204 ? 5.069 7.271 16.918 1.00 36.22 204 ILE A O 1
ATOM 1615 N N . LYS A 1 205 ? 2.834 7.305 16.809 1.00 33.66 205 LYS A N 1
ATOM 1616 C CA . LYS A 1 205 ? 2.592 7.353 18.268 1.00 33.66 205 LYS A CA 1
ATOM 1617 C C . LYS A 1 205 ? 2.261 5.982 18.887 1.00 33.66 205 LYS A C 1
ATOM 1619 O O . LYS A 1 205 ? 1.540 5.906 19.881 1.00 33.66 205 LYS A O 1
ATOM 1624 N N . GLN A 1 206 ? 2.825 4.893 18.348 1.00 38.09 206 GLN A N 1
ATOM 1625 C CA . GLN A 1 206 ? 2.639 3.524 18.876 1.00 38.09 206 GLN A CA 1
ATOM 1626 C C . GLN A 1 206 ? 2.997 3.384 20.369 1.00 38.09 206 GLN A C 1
ATOM 1628 O O . GLN A 1 206 ? 2.385 2.582 21.074 1.00 38.09 206 GLN A O 1
ATOM 1633 N N . ASN A 1 207 ? 3.958 4.169 20.863 1.00 36.12 20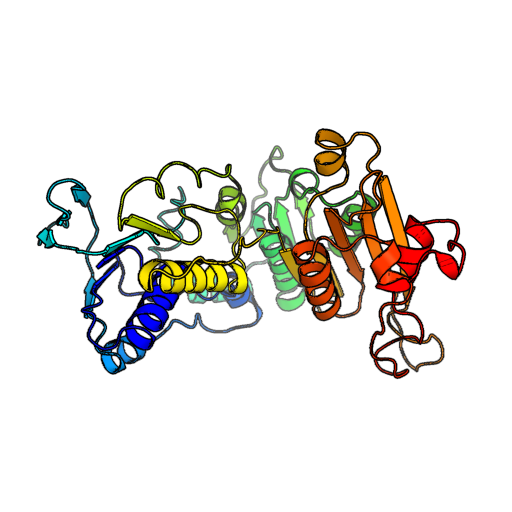7 ASN A N 1
ATOM 1634 C CA . ASN A 1 207 ? 4.582 3.950 22.170 1.00 36.12 207 ASN A CA 1
ATOM 1635 C C . ASN A 1 207 ? 3.743 4.363 23.393 1.00 36.12 207 ASN A C 1
ATOM 1637 O O . ASN A 1 207 ? 4.214 4.140 24.502 1.00 36.12 207 ASN A O 1
ATOM 1641 N N . VAL A 1 208 ? 2.555 4.969 23.243 1.00 36.41 208 VAL A N 1
ATOM 1642 C CA . VAL A 1 208 ? 1.802 5.537 24.388 1.00 36.41 208 VAL A CA 1
ATOM 1643 C C . VAL A 1 208 ? 0.625 4.666 24.847 1.00 36.41 208 VAL A C 1
ATOM 1645 O O . VAL A 1 208 ? 0.420 4.519 26.048 1.00 36.41 208 VAL A O 1
ATOM 1648 N N . ILE A 1 209 ? -0.153 4.075 23.931 1.00 42.59 209 ILE A N 1
ATOM 1649 C CA . ILE A 1 209 ? -1.391 3.361 24.314 1.00 42.59 209 ILE A CA 1
ATOM 1650 C C . ILE A 1 209 ? -1.092 1.944 24.824 1.00 42.59 209 ILE A C 1
ATOM 1652 O O . ILE A 1 209 ? -1.587 1.558 25.880 1.00 42.59 209 ILE A O 1
ATOM 1656 N N . ASN A 1 210 ? -0.209 1.206 24.144 1.00 50.56 210 ASN A N 1
ATOM 1657 C CA . ASN A 1 210 ? 0.145 -0.180 24.489 1.00 50.56 210 ASN A CA 1
ATOM 1658 C C . ASN A 1 210 ? 1.039 -0.308 25.752 1.00 50.56 210 ASN A C 1
ATOM 1660 O O . ASN A 1 210 ? 1.681 -1.338 25.944 1.00 50.56 210 ASN A O 1
ATOM 1664 N N . GLN A 1 211 ? 1.110 0.726 26.603 1.00 50.41 211 GLN A N 1
ATOM 1665 C CA . GLN A 1 211 ? 1.744 0.664 27.931 1.00 50.41 211 GLN A CA 1
ATOM 1666 C C . GLN A 1 211 ? 0.767 0.260 29.051 1.00 50.41 211 GLN A C 1
ATOM 1668 O O . GLN A 1 211 ? 1.203 -0.036 30.160 1.00 50.41 211 GLN A O 1
ATOM 1673 N N . ARG A 1 212 ? -0.550 0.270 28.795 1.00 65.56 212 ARG A N 1
ATOM 1674 C CA . ARG A 1 212 ? -1.580 -0.084 29.786 1.00 65.56 212 ARG A CA 1
ATOM 1675 C C . ARG A 1 212 ? -1.964 -1.558 29.664 1.00 65.56 212 ARG A C 1
ATOM 1677 O O . ARG A 1 212 ? -2.216 -2.051 28.568 1.00 65.56 212 ARG A O 1
ATOM 1684 N N . GLU A 1 213 ? -2.033 -2.261 30.792 1.00 72.62 213 GLU A N 1
ATOM 1685 C CA . GLU A 1 213 ? -2.381 -3.684 30.808 1.00 72.62 213 GLU A CA 1
ATOM 1686 C C . GLU A 1 213 ? -3.801 -3.913 30.260 1.00 72.62 213 GLU A C 1
ATOM 1688 O O . GLU A 1 213 ? -4.751 -3.248 30.670 1.00 72.62 213 GLU A O 1
ATOM 1693 N N . ASN A 1 214 ? -3.946 -4.869 29.338 1.00 78.31 214 ASN A N 1
ATOM 1694 C CA . ASN A 1 214 ? -5.205 -5.237 28.673 1.00 78.31 214 ASN A CA 1
ATOM 1695 C C . ASN A 1 214 ? -5.891 -4.113 27.857 1.00 78.31 214 ASN A C 1
ATOM 1697 O O . ASN A 1 214 ? -7.043 -4.270 27.444 1.00 78.31 214 ASN A O 1
ATOM 1701 N N . VAL A 1 215 ? -5.184 -3.014 27.565 1.00 79.25 215 VAL A N 1
ATOM 1702 C CA . VAL A 1 215 ? -5.637 -1.946 26.660 1.00 79.25 215 VAL A CA 1
ATOM 1703 C C . VAL A 1 215 ? -4.758 -1.933 25.413 1.00 79.25 215 VAL A C 1
ATOM 1705 O O . VAL A 1 215 ? -3.537 -1.817 25.493 1.00 79.25 215 VAL A O 1
ATOM 1708 N N . PHE A 1 216 ? -5.389 -2.019 24.247 1.00 78.38 216 PHE A N 1
ATOM 1709 C CA . PHE A 1 216 ? -4.715 -2.122 22.955 1.00 78.38 216 PHE A CA 1
ATOM 1710 C C . PHE A 1 216 ? -5.260 -1.077 21.982 1.00 78.38 216 PHE A C 1
ATOM 1712 O O . PHE A 1 216 ? -6.447 -0.758 22.022 1.00 78.38 216 PHE A O 1
ATOM 1719 N N . ALA A 1 217 ? -4.430 -0.594 21.057 1.00 73.56 217 ALA A N 1
ATOM 1720 C CA . ALA A 1 217 ? -4.889 0.165 19.891 1.00 73.56 217 ALA A CA 1
ATOM 1721 C C . ALA A 1 217 ? -4.523 -0.544 18.580 1.00 73.56 217 ALA A C 1
ATOM 1723 O O . ALA A 1 217 ? -3.452 -1.148 18.481 1.00 73.56 217 ALA A O 1
ATOM 1724 N N . ILE A 1 218 ? -5.412 -0.466 17.583 1.00 73.56 218 ILE A N 1
ATOM 1725 C CA . ILE A 1 218 ? -5.249 -1.098 16.267 1.00 73.56 218 ILE A CA 1
ATOM 1726 C C . ILE A 1 218 ? -5.761 -0.218 15.115 1.00 73.56 218 ILE A C 1
ATOM 1728 O O . ILE A 1 218 ? -6.802 0.430 15.193 1.00 73.56 218 ILE A O 1
ATOM 1732 N N . GLY A 1 219 ? -5.062 -0.257 13.981 1.00 68.19 219 GLY A N 1
ATOM 1733 C CA . GLY A 1 219 ? -5.449 0.476 12.771 1.00 68.19 219 GLY A CA 1
ATOM 1734 C C . GLY A 1 219 ? -5.096 1.965 12.829 1.00 68.19 219 GLY A C 1
ATOM 1735 O O . GLY A 1 219 ? -4.118 2.362 13.464 1.00 68.19 219 GLY A O 1
ATOM 1736 N N . SER A 1 220 ? -5.876 2.799 12.136 1.00 65.81 220 SER A N 1
ATOM 1737 C CA . SER A 1 220 ? -5.511 4.197 11.850 1.00 65.81 220 SER A CA 1
ATOM 1738 C C . SER A 1 220 ? -5.489 5.138 13.067 1.00 65.81 220 SER A C 1
ATOM 1740 O O . SER A 1 220 ? -5.079 6.284 12.921 1.00 65.81 220 SER A O 1
ATOM 1742 N N . CYS A 1 221 ? -5.891 4.679 14.260 1.00 61.25 221 CYS A N 1
ATOM 1743 C CA . CYS A 1 221 ? -5.746 5.431 15.516 1.00 61.25 221 CYS A CA 1
ATOM 1744 C C . CYS A 1 221 ? -4.356 5.291 16.167 1.00 61.25 221 CYS A C 1
ATOM 1746 O O . CYS A 1 221 ? -4.039 6.036 17.091 1.00 61.25 221 CYS A O 1
ATOM 1748 N N . CYS A 1 222 ? -3.526 4.338 15.722 1.00 51.88 222 CYS A N 1
ATOM 1749 C CA . CYS A 1 222 ? -2.183 4.101 16.271 1.00 51.88 222 CYS A CA 1
ATOM 1750 C C . CYS A 1 222 ? -1.094 3.830 15.221 1.00 51.88 222 CYS A C 1
ATOM 1752 O O . CYS A 1 222 ? 0.084 3.762 15.581 1.00 51.88 222 CYS A O 1
ATOM 1754 N N . PHE A 1 223 ? -1.449 3.650 13.943 1.00 54.81 223 PHE A N 1
ATOM 1755 C CA . PHE A 1 223 ? -0.488 3.420 12.864 1.00 54.81 223 PHE A CA 1
ATOM 1756 C C . PHE A 1 223 ? -0.949 3.974 11.507 1.00 54.81 223 PHE A C 1
ATOM 1758 O O . PHE A 1 223 ? -2.135 4.077 11.211 1.00 54.81 223 PHE A O 1
ATOM 1765 N N . LEU A 1 224 ? 0.028 4.273 10.653 1.00 48.69 224 LEU A N 1
ATOM 1766 C CA . LEU A 1 224 ? -0.107 4.957 9.370 1.00 48.69 224 LEU A CA 1
ATOM 1767 C C . LEU A 1 224 ? -0.015 3.956 8.211 1.00 48.69 224 LEU A C 1
ATOM 1769 O O . LEU A 1 224 ? 0.998 3.847 7.521 1.00 48.69 224 LEU A O 1
ATOM 1773 N N . GLY A 1 225 ? -1.070 3.161 8.032 1.00 46.28 225 GLY A N 1
ATOM 1774 C CA . GLY A 1 225 ? -1.091 2.086 7.042 1.00 46.28 225 GLY A CA 1
ATOM 1775 C C . GLY A 1 225 ? -2.500 1.588 6.756 1.00 46.28 225 GLY A C 1
ATOM 1776 O O . GLY A 1 225 ? -3.098 0.896 7.574 1.00 46.28 225 GLY A O 1
ATOM 1777 N N . ASN A 1 226 ? -3.013 1.901 5.565 1.00 43.97 226 ASN A N 1
ATOM 1778 C CA . ASN A 1 226 ? -4.396 1.601 5.172 1.00 43.97 226 ASN A CA 1
ATOM 1779 C C . ASN A 1 226 ? -4.544 0.265 4.407 1.00 43.97 226 ASN A C 1
ATOM 1781 O O . ASN A 1 226 ? -5.581 0.022 3.791 1.00 43.97 226 ASN A O 1
ATOM 1785 N N . SER A 1 227 ? -3.528 -0.609 4.411 1.00 54.12 227 SER A N 1
ATOM 1786 C CA . SER A 1 227 ? -3.625 -1.937 3.790 1.00 54.12 227 SER A CA 1
ATOM 1787 C C . SER A 1 227 ? -4.322 -2.929 4.730 1.00 54.12 227 SER A C 1
ATOM 1789 O O . SER A 1 227 ? -3.948 -3.086 5.892 1.00 54.12 227 SER A O 1
ATOM 1791 N N . GLN A 1 228 ? -5.334 -3.646 4.228 1.00 53.94 228 GLN A N 1
ATOM 1792 C CA . GLN A 1 228 ? -6.108 -4.601 5.039 1.00 53.94 228 GLN A CA 1
ATOM 1793 C C . GLN A 1 228 ? -5.222 -5.695 5.662 1.00 53.94 228 GLN A C 1
ATOM 1795 O O . GLN A 1 228 ? -5.449 -6.092 6.801 1.00 53.94 228 GLN A O 1
ATOM 1800 N N . GLN A 1 229 ? -4.155 -6.113 4.972 1.00 54.81 229 GLN A N 1
ATOM 1801 C CA . GLN A 1 229 ? -3.171 -7.080 5.473 1.00 54.81 229 GLN A CA 1
ATOM 1802 C C . GLN A 1 229 ? -2.389 -6.573 6.702 1.00 54.81 229 GLN A C 1
ATOM 1804 O O . GLN A 1 229 ? -2.070 -7.360 7.594 1.00 54.81 229 GLN A O 1
ATOM 1809 N N . PHE A 1 230 ? -2.111 -5.267 6.793 1.00 61.09 230 PHE A N 1
ATOM 1810 C CA . PHE A 1 230 ? -1.500 -4.663 7.981 1.00 61.09 230 PHE A CA 1
ATOM 1811 C C . PHE A 1 230 ? -2.495 -4.567 9.151 1.00 61.09 230 PHE A C 1
ATOM 1813 O O . PHE A 1 230 ? -2.147 -4.800 10.309 1.00 61.09 230 PHE A O 1
ATOM 1820 N N . ILE A 1 231 ? -3.765 -4.279 8.865 1.00 61.56 231 ILE A N 1
ATOM 1821 C CA . ILE A 1 231 ? -4.816 -4.318 9.888 1.00 61.56 231 ILE A CA 1
ATOM 1822 C C . ILE A 1 231 ? -4.988 -5.760 10.406 1.00 61.56 231 ILE A C 1
ATOM 1824 O O . ILE A 1 231 ? -5.058 -5.978 11.614 1.00 61.56 231 ILE A O 1
ATOM 1828 N N . TYR A 1 232 ? -4.937 -6.757 9.518 1.00 63.84 232 TYR A N 1
ATOM 1829 C CA . TYR A 1 232 ? -4.984 -8.177 9.875 1.00 63.84 232 TYR A CA 1
ATOM 1830 C C . TYR A 1 232 ? -3.782 -8.604 10.732 1.00 63.84 232 TYR A C 1
ATOM 1832 O O . TYR A 1 232 ? -3.962 -9.322 11.713 1.00 63.84 232 TYR A O 1
ATOM 1840 N N . SER A 1 233 ? -2.561 -8.136 10.438 1.00 63.75 233 SER A N 1
ATOM 1841 C CA . SER A 1 233 ? -1.382 -8.491 11.245 1.00 63.75 233 SER A CA 1
ATOM 1842 C C . SER A 1 233 ? -1.435 -7.915 12.667 1.00 63.75 233 SER A C 1
ATOM 1844 O O . SER A 1 233 ? -1.068 -8.616 13.611 1.00 63.75 233 SER A O 1
ATOM 1846 N N . GLN A 1 234 ? -1.970 -6.702 12.853 1.00 68.38 234 GLN A N 1
ATOM 1847 C CA . GLN A 1 234 ? -2.262 -6.155 14.187 1.00 68.38 234 GLN A CA 1
ATOM 1848 C C . GLN A 1 234 ? -3.300 -6.998 14.93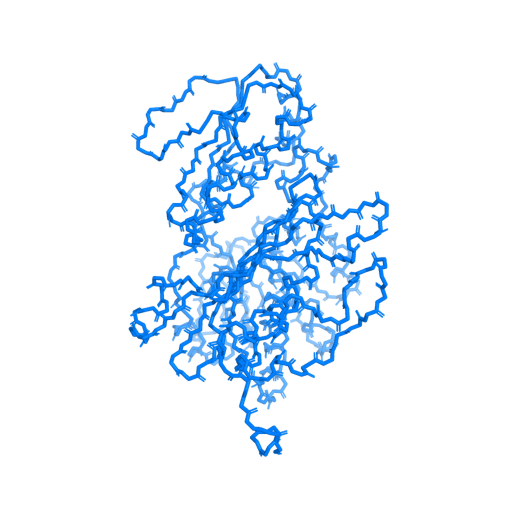3 1.00 68.38 234 GLN A C 1
ATOM 1850 O O . GLN A 1 234 ? -3.075 -7.368 16.081 1.00 68.38 234 GLN A O 1
ATOM 1855 N N . VAL A 1 235 ? -4.410 -7.346 14.276 1.00 71.31 235 VAL A N 1
ATOM 1856 C CA . VAL A 1 235 ? -5.491 -8.148 14.870 1.00 71.31 235 VAL A CA 1
ATOM 1857 C C . VAL A 1 235 ? -5.017 -9.563 15.247 1.00 71.31 235 VAL A C 1
ATOM 1859 O O . VAL A 1 235 ? -5.345 -10.069 16.320 1.00 71.31 235 VAL A O 1
ATOM 1862 N N . VAL A 1 236 ? -4.170 -10.187 14.424 1.00 68.75 236 VAL A N 1
ATOM 1863 C CA . VAL A 1 236 ? -3.533 -11.479 14.733 1.00 68.75 236 VAL A CA 1
ATOM 1864 C C . VAL A 1 236 ? -2.522 -11.360 15.882 1.00 68.75 236 VAL A C 1
ATOM 1866 O O . VAL A 1 236 ? -2.413 -12.284 16.690 1.00 68.75 236 VAL A O 1
ATOM 1869 N N . ASN A 1 237 ? -1.790 -10.248 15.995 1.00 69.75 237 ASN A N 1
ATOM 1870 C CA . ASN A 1 237 ? -0.889 -10.009 17.127 1.00 69.75 237 ASN A CA 1
ATOM 1871 C C . ASN A 1 237 ? -1.654 -9.774 18.435 1.00 69.75 237 ASN A C 1
ATOM 1873 O O . ASN A 1 237 ? -1.293 -10.376 19.442 1.00 69.75 237 ASN A O 1
ATOM 1877 N N . LEU A 1 238 ? -2.738 -8.997 18.397 1.00 75.00 238 LEU A N 1
ATOM 1878 C CA . LEU A 1 238 ? -3.672 -8.807 19.508 1.00 75.00 238 LEU A CA 1
ATOM 1879 C C . LEU A 1 238 ? -4.203 -10.159 20.013 1.00 75.00 238 LEU A C 1
ATOM 1881 O O . LEU A 1 238 ? -4.055 -10.483 21.188 1.00 75.00 238 LEU A O 1
ATOM 1885 N N . ALA A 1 239 ? -4.709 -11.015 19.118 1.00 71.69 239 ALA A N 1
ATOM 1886 C CA . ALA A 1 239 ? -5.149 -12.363 19.483 1.00 71.69 239 ALA A CA 1
ATOM 1887 C C . ALA A 1 239 ? -4.025 -13.232 20.097 1.00 71.69 239 ALA A C 1
ATOM 1889 O O . ALA A 1 239 ? -4.286 -14.022 21.004 1.00 71.69 239 ALA A O 1
ATOM 1890 N N . LYS A 1 240 ? -2.764 -13.088 19.656 1.00 69.38 240 LYS A N 1
ATOM 1891 C CA . LYS A 1 240 ? -1.605 -13.780 20.265 1.00 69.38 240 LYS A CA 1
ATOM 1892 C C . LYS A 1 240 ? -1.272 -13.255 21.663 1.00 69.38 240 LYS A C 1
ATOM 1894 O O . LYS A 1 240 ? -1.052 -14.067 22.559 1.00 69.38 240 LYS A O 1
ATOM 1899 N N . GLN A 1 241 ? -1.294 -11.936 21.856 1.00 72.31 241 GLN A N 1
ATOM 1900 C CA . GLN A 1 241 ? -1.077 -11.294 23.155 1.00 72.31 241 GLN A CA 1
ATOM 1901 C C . GLN A 1 241 ? -2.148 -11.718 24.169 1.00 72.31 241 GLN A C 1
ATOM 1903 O O . GLN A 1 241 ? -1.803 -12.127 25.275 1.00 72.31 241 GLN A O 1
ATOM 1908 N N . LEU A 1 242 ? -3.424 -11.743 23.765 1.00 74.75 242 LEU A N 1
ATOM 1909 C CA . LEU A 1 242 ? -4.529 -12.250 24.590 1.00 74.75 242 LEU A CA 1
ATOM 1910 C C . LEU A 1 242 ? -4.383 -13.748 24.921 1.00 74.75 242 LEU A C 1
ATOM 1912 O O . LEU A 1 242 ? -4.658 -14.164 26.041 1.00 74.75 242 LEU A O 1
ATOM 1916 N N . MET A 1 243 ? -3.846 -14.558 23.999 1.00 70.56 243 MET A N 1
ATOM 1917 C CA . MET A 1 243 ? -3.463 -15.957 24.261 1.00 70.56 243 MET A CA 1
ATOM 1918 C C . MET A 1 243 ? -2.221 -16.113 25.170 1.00 70.56 243 MET A C 1
ATOM 1920 O O . MET A 1 243 ? -1.757 -17.239 25.356 1.00 70.56 243 MET A O 1
ATOM 1924 N N . LYS A 1 244 ? -1.636 -15.021 25.690 1.00 69.62 244 LYS A N 1
ATOM 1925 C CA . LYS A 1 244 ? -0.351 -14.990 26.422 1.00 69.62 244 LYS A CA 1
ATOM 1926 C C . LYS A 1 244 ? 0.813 -15.644 25.654 1.00 69.62 244 LYS A C 1
ATOM 1928 O O . LYS A 1 244 ? 1.766 -16.145 26.245 1.00 69.62 244 LYS A O 1
ATOM 1933 N N . LYS A 1 245 ? 0.750 -15.631 24.317 1.00 60.56 245 LYS A N 1
ATOM 1934 C CA . LYS A 1 245 ? 1.809 -16.108 23.416 1.00 60.56 245 LYS A CA 1
ATOM 1935 C C . LYS A 1 245 ? 2.606 -14.906 22.927 1.00 60.56 245 LYS A C 1
ATOM 1937 O O . LYS A 1 245 ? 2.008 -13.950 22.437 1.00 60.56 245 LYS A O 1
ATOM 1942 N N . ASN A 1 246 ? 3.938 -14.973 22.978 1.00 51.19 246 ASN A N 1
ATOM 1943 C CA . ASN A 1 246 ? 4.780 -13.938 22.372 1.00 51.19 246 ASN A CA 1
ATOM 1944 C C . ASN A 1 246 ? 4.422 -13.788 20.879 1.00 51.19 246 ASN A C 1
ATOM 1946 O O . ASN A 1 246 ? 4.600 -14.746 20.117 1.00 51.19 246 ASN A O 1
ATOM 1950 N N . PRO A 1 247 ? 3.918 -12.623 20.427 1.00 51.56 247 PRO A N 1
ATOM 1951 C CA . PRO A 1 247 ? 3.811 -12.364 19.003 1.00 51.56 247 PRO A CA 1
ATOM 1952 C C . PRO A 1 247 ? 5.231 -12.248 18.423 1.00 51.56 247 PRO A C 1
ATOM 1954 O O . PRO A 1 247 ? 6.113 -11.687 19.078 1.00 51.56 247 PRO A O 1
ATOM 1957 N N . PRO A 1 248 ? 5.488 -12.742 17.199 1.00 46.50 248 PRO A N 1
ATOM 1958 C CA . PRO A 1 248 ? 6.724 -12.398 16.509 1.00 46.50 248 PRO A CA 1
ATOM 1959 C C . PRO A 1 248 ? 6.763 -10.881 16.291 1.00 46.50 248 PRO A C 1
ATOM 1961 O O . PRO A 1 248 ? 5.726 -10.267 16.026 1.00 46.50 248 PRO A O 1
ATOM 1964 N N . ALA A 1 249 ? 7.950 -10.277 16.368 1.00 43.09 249 ALA A N 1
ATOM 1965 C CA . ALA A 1 249 ? 8.127 -8.860 16.072 1.00 43.09 249 ALA A CA 1
ATOM 1966 C C . ALA A 1 249 ? 7.769 -8.590 14.599 1.00 43.09 249 ALA A C 1
ATOM 1968 O O . ALA A 1 249 ? 8.548 -8.876 13.690 1.00 43.09 249 ALA A O 1
ATOM 1969 N N . VAL A 1 250 ? 6.564 -8.071 14.351 1.00 43.19 250 VAL A N 1
ATOM 1970 C CA . VAL A 1 250 ? 6.119 -7.732 12.997 1.00 43.19 250 VAL A CA 1
ATOM 1971 C C . VAL A 1 250 ? 6.826 -6.451 12.581 1.00 43.19 250 VAL A C 1
ATOM 1973 O O . VAL A 1 250 ? 6.460 -5.364 13.018 1.00 43.19 250 VAL A O 1
ATOM 1976 N N . LYS A 1 251 ? 7.837 -6.575 11.717 1.00 43.81 251 LYS A N 1
ATOM 1977 C CA . LYS A 1 251 ? 8.436 -5.414 11.057 1.00 43.81 251 LYS A CA 1
ATOM 1978 C C . LYS A 1 251 ? 7.399 -4.774 10.134 1.00 43.81 251 LYS A C 1
ATOM 1980 O O . LYS A 1 251 ? 6.947 -5.395 9.167 1.00 43.81 251 LYS A O 1
ATOM 1985 N N . PHE A 1 252 ? 6.986 -3.561 10.499 1.00 47.66 252 PHE A N 1
ATOM 1986 C CA . PHE A 1 252 ? 5.931 -2.798 9.841 1.00 47.66 252 PHE A CA 1
ATOM 1987 C C . PHE A 1 252 ? 6.502 -2.016 8.662 1.00 47.66 252 PHE A C 1
ATOM 1989 O O . PHE A 1 252 ? 7.353 -1.149 8.844 1.00 47.66 252 PHE A O 1
ATOM 1996 N N . LEU A 1 253 ? 6.036 -2.324 7.453 1.00 48.25 253 LEU A N 1
ATOM 1997 C CA . LEU A 1 253 ? 6.584 -1.768 6.219 1.00 48.25 253 LEU A CA 1
ATOM 1998 C C . LEU A 1 253 ? 5.479 -1.156 5.366 1.00 48.25 253 LEU A C 1
ATOM 2000 O O . LEU A 1 253 ? 4.398 -1.721 5.194 1.00 48.25 253 LEU A O 1
ATOM 2004 N N . TYR A 1 254 ? 5.765 0.047 4.880 1.00 50.94 254 TYR A N 1
ATOM 2005 C CA . TYR A 1 254 ? 4.817 0.904 4.185 1.00 50.94 254 TYR A CA 1
ATOM 2006 C C . TYR A 1 254 ? 4.654 0.436 2.736 1.00 50.94 254 TYR A C 1
ATOM 2008 O O . TYR A 1 254 ? 5.415 0.833 1.857 1.00 50.94 254 TYR A O 1
ATOM 2016 N N . ASN A 1 255 ? 3.682 -0.448 2.509 1.00 51.88 255 ASN A N 1
ATOM 2017 C CA . ASN A 1 255 ? 3.423 -1.071 1.211 1.00 51.88 255 ASN A CA 1
ATOM 2018 C C . ASN A 1 255 ? 2.159 -0.481 0.578 1.00 51.88 255 ASN A C 1
ATOM 2020 O O . ASN A 1 255 ? 1.077 -0.527 1.167 1.00 51.88 255 ASN A O 1
ATOM 2024 N N . GLN A 1 256 ? 2.300 0.073 -0.626 1.00 57.81 256 GLN A N 1
ATOM 2025 C CA . GLN A 1 256 ? 1.232 0.714 -1.386 1.00 57.81 256 GLN A CA 1
ATOM 2026 C C . GLN A 1 256 ? 1.310 0.295 -2.867 1.00 57.81 256 GLN A C 1
ATOM 2028 O O . GLN A 1 256 ? 2.299 0.562 -3.553 1.00 57.81 256 GLN A O 1
ATOM 2033 N N . HIS A 1 257 ? 0.290 -0.430 -3.338 1.00 54.75 257 HIS A N 1
ATOM 2034 C CA . HIS A 1 257 ? 0.251 -1.093 -4.650 1.00 54.75 257 HIS A CA 1
ATOM 2035 C C . HIS A 1 257 ? -0.885 -0.482 -5.485 1.00 54.75 257 HIS A C 1
ATOM 2037 O O . HIS A 1 257 ? -1.999 -0.349 -4.970 1.00 54.75 257 HIS A O 1
ATOM 2043 N N . TYR A 1 258 ? -0.652 -0.127 -6.754 1.00 56.53 258 TYR A N 1
ATOM 2044 C CA . TYR A 1 258 ? -1.630 0.627 -7.548 1.00 56.53 258 TYR A CA 1
ATOM 2045 C C . TYR A 1 258 ? -1.816 0.069 -8.959 1.00 56.53 258 TYR A C 1
ATOM 2047 O O . TYR A 1 258 ? -0.845 -0.191 -9.665 1.00 56.53 258 TYR A O 1
ATOM 2055 N N . LEU A 1 259 ? -3.075 -0.015 -9.400 1.00 46.38 259 LEU A N 1
ATOM 2056 C CA . LEU A 1 259 ? -3.449 -0.393 -10.764 1.00 46.38 259 LEU A CA 1
ATOM 2057 C C . LEU A 1 259 ? -4.229 0.745 -11.442 1.00 46.38 259 LEU A C 1
ATOM 2059 O O . LEU A 1 259 ? -5.368 1.027 -11.060 1.00 46.38 259 LEU A O 1
ATOM 2063 N N . LEU A 1 260 ? -3.614 1.383 -12.439 1.00 51.16 260 LEU A N 1
ATOM 2064 C CA . LEU A 1 260 ? -4.105 2.510 -13.237 1.00 51.16 260 LEU A CA 1
ATOM 2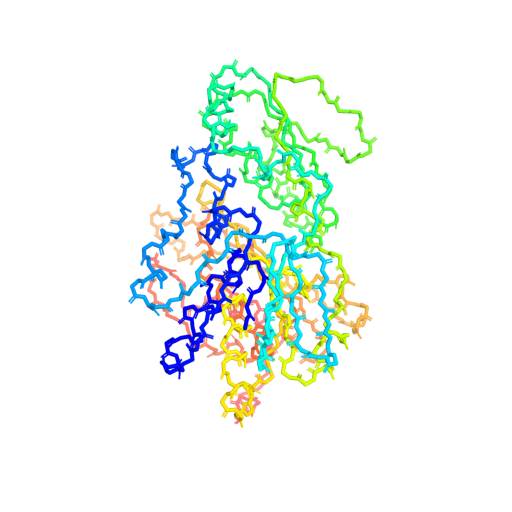065 C C . LEU A 1 260 ? -4.426 2.047 -14.669 1.00 51.16 260 LEU A C 1
ATOM 2067 O O . LEU A 1 260 ? -3.537 1.998 -15.514 1.00 51.16 260 LEU A O 1
ATOM 2071 N N . ASN A 1 261 ? -5.682 1.710 -14.977 1.00 46.28 261 ASN A N 1
ATOM 2072 C CA . ASN A 1 261 ? -6.091 1.259 -16.322 1.00 46.28 261 ASN A CA 1
ATOM 2073 C C . ASN A 1 261 ? -5.195 0.121 -16.881 1.00 46.28 261 ASN A C 1
ATOM 2075 O O . ASN A 1 261 ? -4.747 0.175 -18.025 1.00 46.28 261 ASN A O 1
ATOM 2079 N N . GLY A 1 262 ? -4.873 -0.871 -16.039 1.00 51.25 262 GLY A N 1
ATOM 2080 C CA . GLY A 1 262 ? -3.958 -1.985 -16.345 1.00 51.25 262 GLY A CA 1
ATOM 2081 C C . GLY A 1 262 ? -2.464 -1.698 -16.120 1.00 51.25 262 GLY A C 1
ATOM 2082 O O . GLY A 1 262 ? -1.683 -2.637 -16.017 1.00 51.25 262 GLY A O 1
ATOM 2083 N N . LYS A 1 263 ? -2.071 -0.427 -15.979 1.00 67.12 263 LYS A N 1
ATOM 2084 C CA . LYS A 1 263 ? -0.692 0.012 -15.716 1.00 67.12 263 LYS A CA 1
ATOM 2085 C C . LYS A 1 263 ? -0.415 0.012 -14.218 1.00 67.12 263 LYS A C 1
ATOM 2087 O O . LYS A 1 263 ? -1.173 0.620 -13.463 1.00 67.12 263 LYS A O 1
ATOM 2092 N N . CYS A 1 264 ? 0.652 -0.628 -13.762 1.00 68.56 264 CYS A N 1
ATOM 2093 C CA . CYS A 1 264 ? 1.000 -0.643 -12.348 1.00 68.56 264 CYS A CA 1
ATOM 2094 C C . CYS A 1 264 ? 1.995 0.461 -11.977 1.00 68.56 264 CYS A C 1
ATOM 2096 O O . CYS A 1 264 ? 2.976 0.697 -12.678 1.00 68.56 264 CYS A O 1
ATOM 2098 N N . PHE A 1 265 ? 1.785 1.092 -10.825 1.00 75.50 265 PHE A N 1
ATOM 2099 C CA . PHE A 1 265 ? 2.881 1.707 -10.079 1.00 75.50 265 PHE A CA 1
ATOM 2100 C C . PHE A 1 265 ? 2.763 1.314 -8.603 1.00 75.50 265 PHE A C 1
ATOM 2102 O O . PHE A 1 265 ? 1.709 0.853 -8.164 1.00 75.50 265 PHE A O 1
ATOM 2109 N N . GLY A 1 266 ? 3.831 1.449 -7.826 1.00 74.88 266 GLY A N 1
ATOM 2110 C CA . GLY A 1 266 ? 3.803 1.076 -6.417 1.00 74.88 266 GLY A CA 1
ATOM 2111 C C . GLY A 1 266 ? 5.085 1.422 -5.678 1.00 74.88 266 GLY A C 1
ATOM 2112 O O . GLY A 1 266 ? 6.142 1.598 -6.283 1.00 74.88 266 GLY A O 1
ATOM 2113 N N . ARG A 1 267 ? 4.976 1.507 -4.353 1.00 80.19 267 ARG A N 1
ATOM 2114 C CA . ARG A 1 267 ? 6.093 1.699 -3.424 1.00 80.19 267 ARG A CA 1
ATOM 2115 C C . ARG A 1 267 ? 5.922 0.775 -2.221 1.00 80.19 267 ARG A C 1
ATOM 2117 O O . ARG A 1 267 ? 4.830 0.648 -1.676 1.00 80.19 267 ARG A O 1
ATOM 2124 N N . ALA A 1 268 ? 7.019 0.166 -1.805 1.00 80.44 268 ALA A N 1
ATOM 2125 C CA . ALA A 1 268 ? 7.166 -0.617 -0.595 1.00 80.44 268 ALA A CA 1
ATOM 2126 C C . ALA A 1 268 ? 8.385 -0.076 0.170 1.00 80.44 268 ALA A C 1
ATOM 2128 O O . ALA A 1 268 ? 9.422 0.191 -0.437 1.00 80.44 268 ALA A O 1
ATOM 2129 N N . GLY A 1 269 ? 8.274 0.119 1.484 1.00 79.31 269 GLY A N 1
ATOM 2130 C CA . GLY A 1 269 ? 9.376 0.631 2.309 1.00 79.31 269 GLY A CA 1
ATOM 2131 C C . GLY A 1 269 ? 9.707 2.113 2.078 1.00 79.31 269 GLY A C 1
ATOM 2132 O O . GLY A 1 269 ? 8.827 2.928 1.775 1.00 79.31 269 GLY A O 1
ATOM 2133 N N . ILE A 1 270 ? 10.969 2.492 2.286 1.00 78.94 270 ILE A N 1
ATOM 2134 C CA . ILE A 1 270 ? 11.405 3.900 2.337 1.00 78.94 270 ILE A CA 1
ATOM 2135 C C . ILE A 1 270 ? 11.954 4.431 1.000 1.00 78.94 270 ILE A C 1
ATOM 2137 O O . ILE A 1 270 ? 12.377 3.667 0.135 1.00 78.94 270 ILE A O 1
ATOM 2141 N N . SER A 1 271 ? 11.904 5.752 0.813 1.00 85.38 271 SER A N 1
ATOM 2142 C CA . SER A 1 271 ? 12.561 6.451 -0.308 1.00 85.38 271 SER A CA 1
ATOM 2143 C C . SER A 1 271 ? 14.077 6.552 -0.111 1.00 85.38 271 SER A C 1
ATOM 2145 O O . SER A 1 271 ? 14.568 6.382 1.008 1.00 85.38 271 SER A O 1
ATOM 2147 N N . LEU A 1 272 ? 14.830 6.892 -1.165 1.00 90.31 272 LEU A N 1
ATOM 2148 C CA . LEU A 1 272 ? 16.276 7.126 -1.051 1.00 90.31 272 LEU A CA 1
ATOM 2149 C C . LEU A 1 272 ? 16.585 8.222 -0.020 1.00 90.31 272 LEU A C 1
ATOM 2151 O O . LEU A 1 272 ? 17.457 8.048 0.828 1.00 90.31 272 LEU A O 1
ATOM 2155 N N . LYS A 1 273 ? 15.824 9.323 -0.058 1.00 86.50 273 LYS A N 1
ATOM 2156 C CA . LYS A 1 273 ? 15.959 10.453 0.873 1.00 86.50 273 LYS A CA 1
ATOM 2157 C C . LYS A 1 273 ? 15.730 10.039 2.329 1.00 86.50 273 LYS A C 1
ATOM 2159 O O . LYS A 1 273 ? 16.424 10.526 3.211 1.00 86.50 273 LYS A O 1
ATOM 2164 N N . GLU A 1 274 ? 14.779 9.143 2.587 1.00 82.94 274 GLU A N 1
ATOM 2165 C CA . GLU A 1 274 ? 14.542 8.587 3.927 1.00 82.94 274 GLU A CA 1
ATOM 2166 C C . GLU A 1 274 ? 15.650 7.605 4.345 1.00 82.94 274 GLU A C 1
ATOM 2168 O O . GLU A 1 274 ? 16.088 7.642 5.490 1.00 82.94 274 GLU A O 1
ATOM 2173 N N . ALA A 1 275 ? 16.153 6.772 3.427 1.00 84.38 275 ALA A N 1
ATOM 2174 C CA . ALA A 1 275 ? 17.252 5.844 3.705 1.00 84.38 275 ALA A CA 1
ATOM 2175 C C . ALA A 1 275 ? 18.568 6.570 4.027 1.00 84.38 275 ALA A C 1
ATOM 2177 O O . ALA A 1 275 ? 19.277 6.179 4.951 1.00 84.38 275 ALA A O 1
ATOM 2178 N N . GLN A 1 276 ? 18.865 7.668 3.328 1.00 89.50 276 GLN A N 1
ATOM 2179 C CA . GLN A 1 276 ? 20.077 8.470 3.536 1.00 89.50 276 GLN A CA 1
ATOM 2180 C C . GLN A 1 276 ? 20.095 9.257 4.859 1.00 89.50 276 GLN A C 1
ATOM 2182 O O . GLN A 1 276 ? 21.165 9.683 5.288 1.00 89.50 276 GLN A O 1
ATOM 2187 N N . LEU A 1 277 ? 18.951 9.398 5.542 1.00 82.69 277 LEU A N 1
ATOM 2188 C CA . LEU A 1 277 ? 18.889 9.892 6.926 1.00 82.69 277 LEU A CA 1
ATOM 2189 C C . LEU A 1 277 ? 19.286 8.823 7.963 1.00 82.69 277 LEU A C 1
ATOM 2191 O O . LEU A 1 277 ? 19.565 9.172 9.107 1.00 82.69 277 LEU A O 1
ATOM 2195 N N . ILE A 1 278 ? 19.297 7.541 7.578 1.00 82.81 278 ILE A N 1
ATOM 2196 C CA . ILE A 1 278 ? 19.615 6.393 8.445 1.00 82.81 278 ILE A CA 1
ATOM 2197 C C . ILE A 1 278 ? 21.035 5.886 8.151 1.00 82.81 278 ILE A C 1
ATOM 2199 O O . ILE A 1 278 ? 21.856 5.779 9.056 1.00 82.81 278 ILE A O 1
ATOM 2203 N N . ASP A 1 279 ? 21.338 5.628 6.877 1.00 87.94 279 ASP A N 1
ATOM 2204 C CA . ASP A 1 279 ? 22.681 5.342 6.368 1.00 87.94 279 ASP A CA 1
ATOM 2205 C C . ASP A 1 279 ? 22.959 6.247 5.152 1.00 87.94 279 ASP A C 1
ATOM 2207 O O . ASP A 1 279 ? 22.426 5.981 4.069 1.00 87.94 279 ASP A O 1
ATOM 2211 N N . PRO A 1 280 ? 23.815 7.280 5.279 1.00 94.75 280 PRO A N 1
ATOM 2212 C CA . PRO A 1 280 ? 24.181 8.177 4.180 1.00 94.75 280 PRO A CA 1
ATOM 2213 C C . PRO A 1 280 ? 24.818 7.498 2.957 1.00 94.75 280 PRO A C 1
ATOM 2215 O O . PRO A 1 280 ? 24.890 8.110 1.894 1.00 94.75 280 PRO A O 1
ATOM 2218 N N . LYS A 1 281 ? 25.281 6.244 3.073 1.00 95.69 281 LYS A N 1
ATOM 2219 C CA . LYS A 1 281 ? 25.782 5.439 1.945 1.00 95.69 281 LYS A CA 1
ATOM 2220 C C . LYS A 1 281 ? 24.667 4.712 1.182 1.00 95.69 281 LYS A C 1
ATOM 2222 O O . LYS A 1 281 ? 24.961 4.029 0.198 1.00 95.69 281 LYS A O 1
ATOM 2227 N N . SER A 1 282 ? 23.412 4.837 1.619 1.00 95.50 282 SER A N 1
ATOM 2228 C CA . SER A 1 282 ? 22.260 4.248 0.934 1.00 95.50 282 SER A CA 1
ATOM 2229 C C . SER A 1 282 ? 22.169 4.739 -0.509 1.00 95.50 282 SER A C 1
ATOM 2231 O O . SER A 1 282 ? 22.319 5.934 -0.787 1.00 95.50 282 SER A O 1
ATOM 2233 N N . LYS A 1 283 ? 21.903 3.809 -1.428 1.00 95.88 283 LYS A N 1
ATOM 2234 C CA . LYS A 1 283 ? 21.916 4.039 -2.877 1.00 95.88 283 LYS A CA 1
ATOM 2235 C C . LYS A 1 283 ? 20.632 3.553 -3.544 1.00 95.88 283 LYS A C 1
ATOM 2237 O O . LYS A 1 283 ? 20.046 2.544 -3.152 1.00 95.88 283 LYS A O 1
ATOM 2242 N N . LEU A 1 284 ? 20.242 4.271 -4.594 1.00 95.69 284 LEU A N 1
ATOM 2243 C CA . LEU A 1 284 ? 19.191 3.877 -5.525 1.00 95.69 284 LEU A CA 1
ATOM 2244 C C . LEU A 1 284 ? 19.799 3.022 -6.642 1.00 95.69 284 LEU A C 1
ATOM 2246 O O . LEU A 1 284 ? 20.804 3.397 -7.244 1.00 95.69 284 LEU A O 1
ATOM 2250 N N . VAL A 1 285 ? 19.169 1.889 -6.929 1.00 94.94 285 VAL A N 1
ATOM 2251 C CA . VAL A 1 285 ? 19.529 0.978 -8.018 1.00 94.94 285 VAL A CA 1
ATOM 2252 C C . VAL A 1 285 ? 18.304 0.826 -8.910 1.00 94.94 285 VAL A C 1
ATOM 2254 O O . VAL A 1 285 ? 17.333 0.171 -8.538 1.00 94.94 285 VAL A O 1
ATOM 2257 N N . THR A 1 286 ? 18.347 1.454 -10.080 1.00 93.25 286 THR A N 1
ATOM 2258 C CA . THR A 1 286 ? 17.256 1.434 -11.060 1.00 93.25 286 THR A CA 1
ATOM 2259 C C . THR A 1 286 ? 17.562 0.423 -12.155 1.00 93.25 286 THR A C 1
ATOM 2261 O O . THR A 1 286 ? 18.554 0.569 -12.868 1.00 93.25 286 THR A O 1
ATOM 2264 N N . VAL A 1 287 ? 16.678 -0.554 -12.347 1.00 93.25 287 VAL A N 1
ATOM 2265 C CA . VAL A 1 287 ? 16.697 -1.452 -13.509 1.00 93.25 287 VAL A CA 1
ATOM 2266 C C . VAL A 1 287 ? 15.437 -1.283 -14.349 1.00 93.25 287 VAL A C 1
ATOM 2268 O O . VAL A 1 287 ? 14.372 -0.907 -13.856 1.00 93.25 287 VAL A O 1
ATOM 2271 N N . LYS A 1 288 ? 15.564 -1.571 -15.644 1.00 92.25 288 LYS A N 1
ATOM 2272 C CA . LYS A 1 288 ? 14.460 -1.633 -16.599 1.00 92.25 288 LYS A CA 1
ATOM 2273 C C . LYS A 1 288 ? 14.584 -2.939 -17.367 1.00 92.25 288 LYS A C 1
ATOM 2275 O O . LYS A 1 288 ? 15.587 -3.135 -18.047 1.00 92.25 288 LYS A O 1
ATOM 2280 N N . ASP A 1 289 ? 13.558 -3.775 -17.307 1.00 91.25 289 ASP A N 1
ATOM 2281 C CA . ASP A 1 289 ? 13.465 -4.989 -18.117 1.00 91.25 289 ASP A CA 1
ATOM 2282 C C . ASP A 1 289 ? 12.006 -5.268 -18.514 1.00 91.25 289 ASP A C 1
ATOM 2284 O O . ASP A 1 289 ? 11.088 -4.666 -17.960 1.00 91.25 289 ASP A O 1
ATOM 2288 N N . SER A 1 290 ? 11.746 -6.132 -19.493 1.00 91.44 290 SER A N 1
ATOM 2289 C CA . SER A 1 290 ? 10.370 -6.502 -19.840 1.00 91.44 290 SER A CA 1
ATOM 2290 C C . SER A 1 290 ? 9.804 -7.567 -18.894 1.00 91.44 290 SER A C 1
ATOM 2292 O O . SER A 1 290 ? 10.519 -8.485 -18.501 1.00 91.44 290 SER A O 1
ATOM 2294 N N . TYR A 1 291 ? 8.512 -7.471 -18.541 1.00 90.06 291 TYR A N 1
ATOM 2295 C CA . TYR A 1 291 ? 7.887 -8.380 -17.557 1.00 90.06 291 TYR A CA 1
ATOM 2296 C C . TYR A 1 291 ? 7.931 -9.861 -17.968 1.00 90.06 291 TYR A C 1
ATOM 2298 O O . TYR A 1 291 ? 7.861 -10.744 -17.119 1.00 90.06 291 TYR A O 1
ATOM 2306 N N . ARG A 1 292 ? 8.042 -10.131 -19.274 1.00 91.31 292 ARG A N 1
ATOM 2307 C CA . ARG A 1 292 ? 8.219 -11.458 -19.868 1.00 91.31 292 ARG A CA 1
ATOM 2308 C C . ARG A 1 292 ? 9.120 -11.376 -21.098 1.00 91.31 292 ARG A C 1
ATOM 2310 O O . ARG A 1 292 ? 9.523 -10.285 -21.492 1.00 91.31 292 ARG A O 1
ATOM 2317 N N . ALA A 1 293 ? 9.432 -12.520 -21.700 1.00 89.19 293 ALA A N 1
ATOM 2318 C CA . ALA A 1 293 ? 10.305 -12.581 -22.870 1.00 89.19 293 ALA A CA 1
ATOM 2319 C C . ALA A 1 293 ? 9.763 -11.784 -24.078 1.00 89.19 293 ALA A C 1
ATOM 2321 O O . ALA A 1 293 ? 8.590 -11.882 -24.437 1.00 89.19 293 ALA A O 1
ATOM 2322 N N . GLU A 1 294 ? 10.649 -11.036 -24.735 1.00 91.75 294 GLU A N 1
ATOM 2323 C CA . GLU A 1 294 ? 10.351 -10.105 -25.833 1.00 91.75 294 GLU A CA 1
ATOM 2324 C C . GLU A 1 294 ? 9.820 -10.784 -27.106 1.00 91.75 294 GLU A C 1
ATOM 2326 O O . GLU A 1 294 ? 9.167 -10.135 -27.917 1.00 91.75 294 GLU A O 1
ATOM 2331 N N . PHE A 1 295 ? 10.059 -12.088 -27.286 1.00 90.69 295 PHE A N 1
ATOM 2332 C CA . PHE A 1 295 ? 9.515 -12.854 -28.415 1.00 90.69 295 PHE A CA 1
ATOM 2333 C C . PHE A 1 295 ? 8.013 -13.167 -28.282 1.00 90.69 295 PHE A C 1
ATOM 2335 O O . PHE A 1 295 ? 7.416 -13.727 -29.202 1.00 90.69 295 PHE A O 1
ATOM 2342 N N . MET A 1 296 ? 7.390 -12.855 -27.140 1.00 95.31 296 MET A N 1
ATOM 2343 C CA . MET A 1 296 ? 5.958 -13.073 -26.929 1.00 95.31 296 MET A CA 1
ATOM 2344 C C . MET A 1 296 ? 5.111 -12.031 -27.688 1.00 95.31 296 MET A C 1
ATOM 2346 O O . MET A 1 296 ? 5.519 -10.874 -27.770 1.00 95.31 296 MET A O 1
ATOM 2350 N N . PRO A 1 297 ? 3.889 -12.369 -28.161 1.00 92.44 297 PRO A N 1
ATOM 2351 C CA . PRO A 1 297 ? 3.086 -11.491 -29.032 1.00 92.44 297 PRO A CA 1
ATOM 2352 C C . PRO A 1 297 ? 2.758 -10.095 -28.476 1.00 92.44 297 PRO A C 1
ATOM 2354 O O . PRO A 1 297 ? 2.434 -9.186 -29.234 1.00 92.44 297 PRO A O 1
ATOM 2357 N N . THR A 1 298 ? 2.831 -9.924 -27.156 1.00 92.19 298 THR A N 1
ATOM 2358 C CA . THR A 1 298 ? 2.881 -8.616 -26.495 1.00 92.19 298 THR A CA 1
ATOM 2359 C C . THR A 1 298 ? 3.850 -8.686 -25.321 1.00 92.19 298 THR A C 1
ATOM 2361 O O . THR A 1 298 ? 3.939 -9.714 -24.641 1.00 92.19 298 THR A O 1
ATOM 2364 N N . HIS A 1 299 ? 4.532 -7.586 -25.032 1.00 91.25 299 HIS A N 1
ATOM 2365 C CA . HIS A 1 299 ? 5.366 -7.428 -23.846 1.00 91.25 299 HIS A CA 1
ATOM 2366 C C . HIS A 1 299 ? 5.368 -5.945 -23.440 1.00 91.25 299 HIS A C 1
ATOM 2368 O O . HIS A 1 299 ? 5.031 -5.080 -24.245 1.00 91.25 299 HIS A O 1
ATOM 2374 N N . GLU A 1 300 ? 5.688 -5.648 -22.183 1.00 90.94 300 GLU A N 1
ATOM 2375 C CA . GLU A 1 300 ? 5.734 -4.277 -21.657 1.00 90.94 300 GLU A CA 1
ATOM 2376 C C . GLU A 1 300 ? 6.935 -4.106 -20.726 1.00 90.94 300 GLU A C 1
ATOM 2378 O O . GLU A 1 300 ? 7.427 -5.078 -20.141 1.00 90.94 300 GLU A O 1
ATOM 2383 N N . ALA A 1 301 ? 7.429 -2.875 -20.603 1.00 89.75 301 ALA A N 1
ATOM 2384 C CA . ALA A 1 301 ? 8.578 -2.569 -19.756 1.00 89.75 301 ALA A CA 1
ATOM 2385 C C . ALA A 1 301 ? 8.164 -2.426 -18.285 1.00 89.75 301 ALA A C 1
ATOM 2387 O O . ALA A 1 301 ? 7.211 -1.711 -17.966 1.00 89.75 301 ALA A O 1
ATOM 2388 N N . VAL A 1 302 ? 8.914 -3.063 -17.391 1.00 90.94 302 VAL A N 1
ATOM 2389 C CA . VAL A 1 302 ? 8.887 -2.846 -15.945 1.00 90.94 302 VAL A CA 1
ATOM 2390 C C . VAL A 1 302 ? 10.151 -2.084 -15.566 1.00 90.94 302 VAL A C 1
ATOM 2392 O O . VAL A 1 302 ? 11.260 -2.436 -15.964 1.00 90.94 302 VAL A O 1
ATOM 2395 N N . TYR A 1 303 ? 9.971 -1.024 -14.799 1.00 91.12 303 TYR A N 1
ATOM 2396 C CA . TYR A 1 303 ? 11.022 -0.274 -14.139 1.00 91.12 303 TYR A CA 1
ATOM 2397 C C . TYR A 1 303 ? 10.946 -0.624 -12.655 1.00 91.12 303 TYR A C 1
ATOM 2399 O O . TYR A 1 303 ? 9.858 -0.620 -12.071 1.00 91.12 303 TYR A O 1
ATOM 2407 N N . LEU A 1 304 ? 12.085 -0.957 -12.060 1.00 93.19 304 LEU A N 1
ATOM 2408 C CA . LEU A 1 304 ? 12.187 -1.343 -10.660 1.00 93.19 304 LEU A CA 1
ATOM 2409 C C . LEU A 1 304 ? 13.363 -0.597 -10.030 1.00 93.19 304 LEU A C 1
ATOM 2411 O O . LEU A 1 304 ? 14.506 -0.716 -10.469 1.00 93.19 304 LEU A O 1
ATOM 2415 N N . ASN A 1 305 ? 13.047 0.174 -8.998 1.00 94.38 305 ASN A N 1
ATOM 2416 C CA . ASN A 1 305 ? 13.981 0.877 -8.134 1.00 94.38 305 ASN A CA 1
ATOM 2417 C C . ASN A 1 305 ? 14.166 0.050 -6.851 1.00 94.38 305 ASN A C 1
ATOM 2419 O O . ASN A 1 305 ? 13.190 -0.167 -6.131 1.00 94.38 305 ASN A O 1
ATOM 2423 N N . TYR A 1 306 ? 15.388 -0.368 -6.528 1.00 95.75 306 TYR A N 1
ATOM 2424 C CA . TYR A 1 306 ? 15.770 -0.771 -5.171 1.00 95.75 306 TYR A CA 1
ATOM 2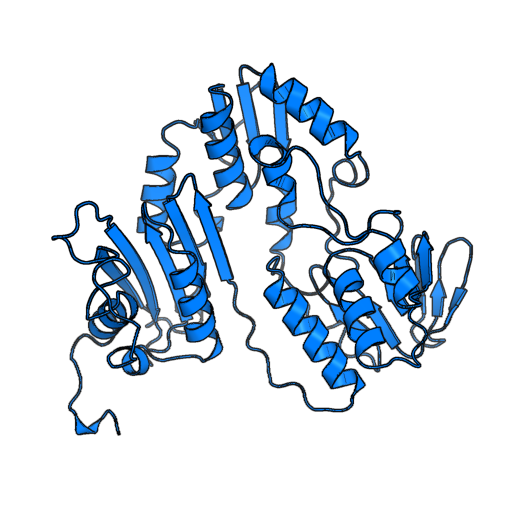425 C C . TYR A 1 306 ? 16.408 0.409 -4.439 1.00 95.75 306 TYR A C 1
ATOM 2427 O O . TYR A 1 306 ? 17.250 1.109 -5.000 1.00 95.75 306 TYR A O 1
ATOM 2435 N N . ILE A 1 307 ? 16.069 0.574 -3.165 1.00 95.38 307 ILE A N 1
ATOM 2436 C CA . ILE A 1 307 ? 16.775 1.433 -2.219 1.00 95.38 307 ILE A CA 1
ATOM 2437 C C . ILE A 1 307 ? 17.493 0.488 -1.256 1.00 95.38 307 ILE A C 1
ATOM 2439 O O . ILE A 1 307 ? 16.831 -0.233 -0.507 1.00 95.38 307 ILE A O 1
ATOM 2443 N N . VAL A 1 308 ? 18.828 0.459 -1.304 1.00 96.19 308 VAL A N 1
ATOM 2444 C CA . VAL A 1 308 ? 19.660 -0.428 -0.468 1.00 96.19 308 VAL A CA 1
ATOM 2445 C C . VAL A 1 308 ? 20.627 0.363 0.403 1.00 96.19 308 VAL A C 1
ATOM 2447 O O . VAL A 1 308 ? 21.147 1.389 -0.040 1.00 96.19 308 VAL A O 1
ATOM 2450 N N . ASN A 1 309 ? 20.896 -0.125 1.616 1.00 93.94 309 ASN A N 1
ATOM 2451 C CA . ASN A 1 309 ? 21.940 0.426 2.489 1.00 93.94 309 ASN A CA 1
ATOM 2452 C C . ASN A 1 309 ? 23.346 -0.083 2.104 1.00 93.94 309 ASN A C 1
ATOM 2454 O O . ASN A 1 309 ? 23.516 -0.863 1.160 1.00 93.94 309 ASN A O 1
ATOM 2458 N N . SER A 1 310 ? 24.375 0.355 2.834 1.00 94.31 310 SER A N 1
ATOM 2459 C CA . SER A 1 310 ? 25.762 -0.092 2.628 1.00 94.31 310 SER A CA 1
ATOM 2460 C C . SER A 1 310 ? 26.013 -1.571 2.936 1.00 94.31 310 SER A C 1
ATOM 2462 O O . SER A 1 310 ? 26.985 -2.129 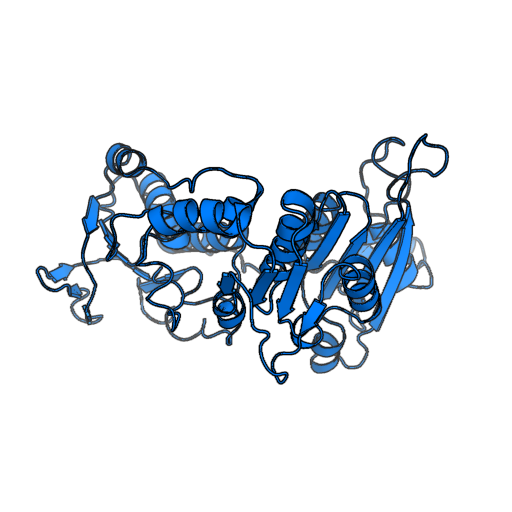2.432 1.00 94.31 310 SER A O 1
ATOM 2464 N N . GLU A 1 311 ? 25.122 -2.223 3.683 1.00 93.75 311 GLU A N 1
ATOM 2465 C CA . GLU A 1 311 ? 25.117 -3.670 3.923 1.00 93.75 311 GLU A CA 1
ATOM 2466 C C . GLU A 1 311 ? 24.340 -4.474 2.860 1.00 93.75 311 GLU A C 1
ATOM 2468 O O . GLU A 1 311 ? 24.178 -5.687 3.014 1.00 93.75 311 GLU A O 1
ATOM 2473 N N . LEU A 1 312 ? 23.866 -3.818 1.792 1.00 94.44 312 LEU A N 1
ATOM 2474 C CA . LEU A 1 312 ? 23.013 -4.368 0.730 1.00 94.44 312 LEU A CA 1
ATOM 2475 C C . LEU A 1 312 ? 21.602 -4.798 1.181 1.00 94.44 312 LEU A C 1
ATOM 2477 O O . LEU A 1 312 ? 20.884 -5.393 0.380 1.00 94.44 312 LEU A O 1
ATOM 2481 N N . GLU A 1 313 ? 21.166 -4.482 2.404 1.00 94.81 313 GLU A N 1
ATOM 2482 C CA . GLU A 1 313 ? 19.777 -4.678 2.853 1.00 94.81 313 GLU A CA 1
ATOM 2483 C C . GLU A 1 313 ? 18.833 -3.826 2.005 1.00 94.81 313 GLU A C 1
ATOM 2485 O O . GLU A 1 313 ? 19.072 -2.631 1.805 1.00 94.81 313 GLU A O 1
ATOM 2490 N N . ILE A 1 314 ? 17.757 -4.432 1.504 1.00 94.56 314 ILE A N 1
ATOM 2491 C CA . ILE A 1 314 ? 16.742 -3.721 0.729 1.00 94.56 314 ILE A CA 1
ATOM 2492 C C . ILE A 1 314 ? 15.809 -3.019 1.719 1.00 94.56 314 ILE A C 1
ATOM 2494 O O . ILE A 1 314 ? 15.053 -3.663 2.442 1.00 94.56 314 ILE A O 1
ATOM 2498 N N . LEU A 1 315 ? 15.870 -1.686 1.749 1.00 87.56 315 LEU A N 1
ATOM 2499 C CA . LEU A 1 315 ? 15.060 -0.827 2.624 1.00 87.56 315 LEU A CA 1
ATOM 2500 C C . LEU A 1 315 ? 13.803 -0.293 1.920 1.00 87.56 315 LEU A C 1
ATOM 2502 O O . LEU A 1 315 ? 12.824 0.095 2.567 1.00 87.56 315 LEU A O 1
ATOM 2506 N N . GLY A 1 316 ? 13.811 -0.279 0.588 1.00 89.69 316 GLY A N 1
ATOM 2507 C CA . GLY A 1 316 ? 12.666 0.117 -0.217 1.00 89.69 316 GLY A CA 1
ATOM 2508 C C . GLY A 1 316 ? 12.694 -0.472 -1.621 1.00 89.69 316 GLY A C 1
ATOM 2509 O O . GLY A 1 316 ? 13.752 -0.751 -2.185 1.00 89.69 316 GLY A O 1
ATOM 2510 N N . VAL A 1 317 ? 11.506 -0.640 -2.191 1.00 91.75 317 VAL A N 1
ATOM 2511 C CA . VAL A 1 317 ? 11.288 -1.051 -3.578 1.00 91.75 317 VAL A CA 1
ATOM 2512 C C . VAL A 1 317 ? 10.214 -0.152 -4.177 1.00 91.75 317 VAL A C 1
ATOM 2514 O O . VAL A 1 317 ? 9.165 0.054 -3.568 1.00 91.75 317 VAL A O 1
ATOM 2517 N N . GLN A 1 318 ? 10.434 0.374 -5.377 1.00 90.12 318 GLN A N 1
ATOM 2518 C CA . GLN A 1 318 ? 9.414 1.120 -6.118 1.00 90.12 318 GLN A CA 1
ATOM 2519 C C . GLN A 1 318 ? 9.317 0.532 -7.525 1.00 90.12 318 GLN A C 1
ATOM 2521 O O . GLN A 1 318 ? 10.338 0.313 -8.174 1.00 90.12 318 GLN A O 1
ATOM 2526 N N . ILE A 1 319 ? 8.104 0.216 -7.977 1.00 89.00 319 ILE A N 1
ATOM 2527 C CA . ILE A 1 319 ? 7.864 -0.519 -9.228 1.00 89.00 319 ILE A CA 1
ATOM 2528 C C . ILE A 1 319 ? 6.918 0.265 -10.109 1.00 89.00 319 ILE A C 1
ATOM 2530 O O . ILE A 1 319 ? 6.026 0.972 -9.636 1.00 89.00 319 ILE A O 1
ATOM 2534 N N . TYR A 1 320 ? 7.127 0.124 -11.410 1.00 87.12 320 TYR A N 1
ATOM 2535 C CA . TYR A 1 320 ? 6.395 0.861 -12.407 1.00 87.12 320 TYR A CA 1
ATOM 2536 C C . TYR A 1 320 ? 6.317 0.108 -13.745 1.00 87.12 320 TYR A C 1
ATOM 2538 O O . TYR A 1 320 ? 7.333 -0.352 -14.259 1.00 87.12 320 TYR A O 1
ATOM 2546 N N . SER A 1 321 ? 5.131 -0.004 -14.347 1.00 86.75 321 SER A N 1
ATOM 2547 C CA . SER A 1 321 ? 4.935 -0.629 -15.660 1.00 86.75 321 SER A CA 1
ATOM 2548 C C . SER A 1 321 ? 3.614 -0.225 -16.324 1.00 86.75 321 SER A C 1
ATOM 2550 O O . SER A 1 321 ? 2.710 0.315 -15.693 1.00 86.75 321 SER A O 1
ATOM 2552 N N . ARG A 1 322 ? 3.461 -0.558 -17.611 1.00 82.69 322 ARG A N 1
ATOM 2553 C CA . ARG A 1 322 ? 2.149 -0.650 -18.276 1.00 82.69 322 ARG A CA 1
ATOM 2554 C C . ARG A 1 322 ? 1.455 -2.003 -18.089 1.00 82.69 322 ARG A C 1
ATOM 2556 O O . ARG A 1 322 ? 0.292 -2.124 -18.455 1.00 82.69 322 ARG A O 1
ATOM 2563 N N . HIS A 1 323 ? 2.157 -2.988 -17.535 1.00 85.44 323 HIS A N 1
ATOM 2564 C CA . HIS A 1 323 ? 1.602 -4.260 -17.087 1.00 85.44 323 HIS A CA 1
ATOM 2565 C C . HIS A 1 323 ? 1.112 -4.175 -15.630 1.00 85.44 323 HIS A C 1
ATOM 2567 O O . HIS A 1 323 ? 1.470 -3.246 -14.899 1.00 85.44 323 HIS A O 1
ATOM 2573 N N . ASP A 1 324 ? 0.337 -5.171 -15.201 1.00 83.06 324 ASP A N 1
ATOM 2574 C CA . ASP A 1 324 ? -0.028 -5.368 -13.800 1.00 83.06 324 ASP A CA 1
ATOM 2575 C C . ASP A 1 324 ? 1.151 -5.986 -13.028 1.00 83.06 324 ASP A C 1
ATOM 2577 O O . ASP A 1 324 ? 1.520 -7.141 -13.228 1.00 83.06 324 ASP A O 1
ATOM 2581 N N . CYS A 1 325 ? 1.741 -5.211 -12.122 1.00 83.00 325 CYS A N 1
ATOM 2582 C CA . CYS A 1 325 ? 2.838 -5.631 -11.256 1.00 83.00 325 CYS A CA 1
ATOM 2583 C C . CYS A 1 325 ? 2.390 -5.770 -9.790 1.00 83.00 325 CYS A C 1
ATOM 2585 O O . CYS A 1 325 ? 3.231 -5.748 -8.892 1.00 83.00 325 CYS A O 1
ATOM 2587 N N . SER A 1 326 ? 1.090 -5.954 -9.519 1.00 78.38 326 SER A N 1
ATOM 2588 C CA . SER A 1 326 ? 0.561 -6.141 -8.156 1.00 78.38 326 SER A CA 1
ATOM 2589 C C . SER A 1 326 ? 1.261 -7.297 -7.429 1.00 78.38 326 SER A C 1
ATOM 2591 O O . SER A 1 326 ? 1.704 -7.130 -6.295 1.00 78.38 326 SER A O 1
ATOM 2593 N N . LYS A 1 327 ? 1.497 -8.415 -8.133 1.00 83.31 327 LYS A N 1
ATOM 2594 C CA . LYS A 1 327 ? 2.289 -9.560 -7.642 1.00 83.31 327 LYS A CA 1
ATOM 2595 C C . LYS A 1 327 ? 3.749 -9.219 -7.346 1.00 83.31 327 LYS A C 1
ATOM 2597 O O . LYS A 1 327 ? 4.359 -9.801 -6.457 1.00 83.31 327 LYS A O 1
ATOM 2602 N N . TYR A 1 328 ? 4.340 -8.281 -8.087 1.00 88.94 328 TYR A N 1
ATOM 2603 C CA . TYR A 1 328 ? 5.717 -7.866 -7.824 1.00 88.94 328 TYR A CA 1
ATOM 2604 C C . TYR A 1 328 ? 5.753 -7.033 -6.539 1.00 88.94 328 TYR A C 1
ATOM 2606 O O . TYR A 1 328 ? 6.642 -7.207 -5.716 1.00 88.94 328 TYR A O 1
ATOM 2614 N N . MET A 1 329 ? 4.749 -6.188 -6.309 1.00 84.75 329 MET A N 1
ATOM 2615 C CA . MET A 1 329 ? 4.619 -5.462 -5.049 1.00 84.75 329 MET A CA 1
ATOM 2616 C C . MET A 1 329 ? 4.358 -6.395 -3.845 1.00 84.75 329 MET A C 1
ATOM 2618 O O . MET A 1 329 ? 4.867 -6.134 -2.758 1.00 84.75 329 MET A O 1
ATOM 2622 N N . GLU A 1 330 ? 3.660 -7.522 -4.031 1.00 80.81 330 GLU A N 1
ATOM 2623 C CA . GLU A 1 330 ? 3.561 -8.595 -3.020 1.00 80.81 330 GLU A CA 1
ATOM 2624 C C . GLU A 1 330 ? 4.930 -9.233 -2.715 1.00 80.81 330 GLU A C 1
ATOM 2626 O O . GLU A 1 330 ? 5.286 -9.395 -1.547 1.00 80.81 330 GLU A O 1
ATOM 2631 N N . ILE A 1 331 ? 5.737 -9.530 -3.741 1.00 90.00 331 ILE A N 1
ATOM 2632 C CA . ILE A 1 331 ? 7.120 -10.012 -3.571 1.00 90.00 331 ILE A CA 1
ATOM 2633 C C . ILE A 1 331 ? 7.969 -8.971 -2.817 1.00 90.00 331 ILE A C 1
ATOM 2635 O O . ILE A 1 331 ? 8.653 -9.318 -1.854 1.00 90.00 331 ILE A O 1
ATOM 2639 N N . ALA A 1 332 ? 7.870 -7.688 -3.178 1.00 89.44 332 ALA A N 1
ATOM 2640 C CA . ALA A 1 332 ? 8.548 -6.593 -2.483 1.00 89.44 332 ALA A CA 1
ATOM 2641 C C . ALA A 1 332 ? 8.152 -6.502 -0.997 1.00 89.44 332 ALA A C 1
ATOM 2643 O O . ALA A 1 332 ? 9.017 -6.333 -0.138 1.00 89.44 332 ALA A O 1
ATOM 2644 N N . ALA A 1 333 ? 6.869 -6.678 -0.670 1.00 79.56 333 ALA A N 1
ATOM 2645 C CA . ALA A 1 333 ? 6.401 -6.715 0.714 1.00 79.56 333 ALA A CA 1
ATOM 2646 C C . ALA A 1 333 ? 7.065 -7.840 1.534 1.00 79.56 333 ALA A C 1
ATOM 2648 O O . ALA A 1 333 ? 7.411 -7.625 2.698 1.00 79.56 333 ALA A O 1
ATOM 2649 N N . VAL A 1 334 ? 7.277 -9.019 0.933 1.00 83.31 334 VAL A N 1
ATOM 2650 C CA . VAL A 1 334 ? 7.961 -10.156 1.575 1.00 83.31 334 VAL A CA 1
ATOM 2651 C C . VAL A 1 334 ? 9.460 -9.893 1.737 1.00 83.31 334 VAL A C 1
ATOM 2653 O O . VAL A 1 334 ? 9.974 -10.080 2.840 1.00 83.31 334 VAL A O 1
ATOM 2656 N N . ILE A 1 335 ? 10.133 -9.415 0.682 1.00 89.31 335 ILE A N 1
ATOM 2657 C CA . ILE A 1 335 ? 11.562 -9.042 0.670 1.00 89.31 335 ILE A CA 1
ATOM 2658 C C . ILE A 1 335 ? 11.892 -8.131 1.853 1.00 89.31 335 ILE A C 1
ATOM 2660 O O . ILE A 1 335 ? 12.746 -8.454 2.680 1.00 89.31 335 ILE A O 1
ATOM 2664 N N . LEU A 1 336 ? 11.152 -7.025 1.974 1.00 82.75 336 LEU A N 1
ATOM 2665 C CA . LEU A 1 336 ? 11.362 -6.046 3.033 1.00 82.75 336 LEU A CA 1
ATOM 2666 C C . LEU A 1 336 ? 11.038 -6.630 4.415 1.00 82.75 336 LEU A C 1
ATOM 2668 O O . LEU A 1 336 ? 11.796 -6.437 5.359 1.00 82.75 336 LEU A O 1
ATOM 2672 N N . HIS A 1 337 ? 9.938 -7.380 4.559 1.00 75.19 337 HIS A N 1
ATOM 2673 C CA . HIS A 1 337 ? 9.540 -7.942 5.858 1.00 75.19 337 HIS A CA 1
ATOM 2674 C C . HIS A 1 337 ? 10.539 -8.986 6.380 1.00 75.19 337 HIS A C 1
ATOM 2676 O O . HIS A 1 337 ? 10.723 -9.134 7.591 1.00 75.19 337 HIS A O 1
ATOM 2682 N N . LYS A 1 338 ? 11.220 -9.683 5.465 1.00 81.88 338 LYS A N 1
ATOM 2683 C CA . LYS A 1 338 ? 12.337 -10.579 5.767 1.00 81.88 338 LYS A CA 1
ATOM 2684 C C . LYS A 1 338 ? 13.679 -9.861 5.922 1.00 81.88 338 LYS A C 1
ATOM 2686 O O . LYS A 1 338 ? 14.569 -10.449 6.530 1.00 81.88 338 LYS A O 1
ATOM 2691 N N . ASN A 1 339 ? 13.783 -8.586 5.536 1.00 82.81 339 ASN A N 1
ATOM 2692 C CA . ASN A 1 339 ? 15.021 -7.789 5.526 1.00 82.81 339 ASN A CA 1
ATOM 2693 C C . ASN A 1 339 ? 16.071 -8.395 4.591 1.00 82.81 339 ASN A C 1
ATOM 2695 O O . ASN A 1 339 ? 17.252 -8.462 4.926 1.00 82.81 339 ASN A O 1
ATOM 2699 N N . MET A 1 340 ? 15.613 -8.918 3.451 1.00 93.44 340 MET A N 1
ATOM 2700 C CA . MET A 1 340 ? 16.503 -9.591 2.515 1.00 93.44 340 MET A CA 1
ATOM 2701 C C . MET A 1 340 ? 17.531 -8.603 1.979 1.00 93.44 340 MET A C 1
ATOM 2703 O O . MET A 1 340 ? 17.212 -7.468 1.600 1.00 93.44 340 MET A O 1
ATOM 2707 N N . LYS A 1 341 ? 18.776 -9.057 1.937 1.00 95.25 341 LYS A N 1
ATOM 2708 C CA . LYS A 1 341 ? 19.856 -8.353 1.265 1.00 95.25 341 LYS A CA 1
ATOM 2709 C C . LYS A 1 341 ? 19.771 -8.633 -0.231 1.00 95.25 341 LYS A C 1
ATOM 2711 O O . LYS A 1 341 ? 19.230 -9.645 -0.670 1.00 95.25 341 LYS A O 1
ATOM 2716 N N . ALA A 1 342 ? 20.314 -7.732 -1.043 1.00 94.50 342 ALA A N 1
ATOM 2717 C CA . ALA A 1 342 ? 20.328 -7.902 -2.491 1.00 94.50 342 ALA A CA 1
ATOM 2718 C C . ALA A 1 342 ? 21.031 -9.206 -2.909 1.00 94.50 342 ALA A C 1
ATOM 2720 O O . ALA A 1 342 ? 20.620 -9.820 -3.886 1.00 94.50 342 ALA A O 1
ATOM 2721 N N . ILE A 1 343 ? 22.032 -9.663 -2.148 1.00 92.94 343 ILE A N 1
ATOM 2722 C CA . ILE A 1 343 ? 22.721 -10.938 -2.387 1.00 92.94 343 ILE A CA 1
ATOM 2723 C C . ILE A 1 343 ? 21.765 -12.144 -2.326 1.00 92.94 343 ILE A C 1
ATOM 2725 O O . ILE A 1 343 ? 21.770 -12.956 -3.252 1.00 92.94 343 ILE A O 1
ATOM 2729 N N . ASP A 1 344 ? 20.863 -12.189 -1.338 1.00 93.19 344 ASP A N 1
ATOM 2730 C CA . ASP A 1 344 ? 19.846 -13.240 -1.151 1.00 93.19 344 ASP A CA 1
ATOM 2731 C C . ASP A 1 344 ? 18.960 -13.424 -2.397 1.00 93.19 344 ASP A C 1
ATOM 2733 O O . ASP A 1 344 ? 18.456 -14.511 -2.673 1.00 93.19 344 ASP A O 1
ATOM 2737 N N . LEU A 1 345 ? 18.766 -12.347 -3.166 1.00 95.00 345 LEU A N 1
ATOM 2738 C CA . LEU A 1 345 ? 17.914 -12.315 -4.351 1.00 95.00 345 LEU A CA 1
ATOM 2739 C C . LEU A 1 345 ? 18.654 -12.555 -5.672 1.00 95.00 345 LEU A C 1
ATOM 2741 O O . LEU A 1 345 ? 17.986 -12.641 -6.700 1.00 95.00 345 LEU A O 1
ATOM 2745 N N . ILE A 1 346 ? 19.984 -12.709 -5.699 1.00 91.38 346 ILE A N 1
ATOM 2746 C CA . ILE A 1 346 ? 20.692 -13.044 -6.952 1.00 91.38 346 ILE A CA 1
ATOM 2747 C C . ILE A 1 346 ? 20.268 -14.429 -7.457 1.00 91.38 346 ILE A C 1
ATOM 2749 O O . ILE A 1 346 ? 19.968 -14.575 -8.639 1.00 91.38 346 ILE A O 1
ATOM 2753 N N . LEU A 1 347 ? 20.202 -15.422 -6.563 1.00 87.25 347 LEU A N 1
ATOM 2754 C CA . LEU A 1 347 ? 19.873 -16.819 -6.890 1.00 87.25 347 LEU A CA 1
ATOM 2755 C C . LEU A 1 347 ? 18.518 -17.281 -6.323 1.00 87.25 347 LEU A C 1
ATOM 2757 O O . LEU A 1 347 ? 18.216 -18.472 -6.362 1.00 87.25 347 LEU A O 1
ATOM 2761 N N . GLN A 1 348 ? 17.691 -16.361 -5.812 1.00 93.00 348 GLN A N 1
ATOM 2762 C CA . GLN A 1 348 ? 16.322 -16.676 -5.397 1.00 93.00 348 GLN A CA 1
ATOM 2763 C C . GLN A 1 348 ? 15.524 -17.216 -6.589 1.00 93.00 348 GLN A C 1
ATOM 2765 O O . GLN A 1 348 ? 15.294 -16.495 -7.563 1.00 93.00 348 GLN A O 1
ATOM 2770 N N . ASP A 1 349 ? 15.076 -18.466 -6.477 1.00 92.06 349 ASP A N 1
ATOM 2771 C CA . ASP A 1 349 ? 14.205 -19.110 -7.457 1.00 92.06 349 ASP A CA 1
ATOM 2772 C C . ASP A 1 349 ? 12.857 -18.373 -7.552 1.00 92.06 349 ASP A C 1
ATOM 2774 O O . ASP A 1 349 ? 12.220 -18.064 -6.538 1.00 92.06 349 ASP A O 1
ATOM 2778 N N . PHE A 1 350 ? 12.435 -18.087 -8.781 1.00 92.44 350 PHE A N 1
ATOM 2779 C CA . PHE A 1 350 ? 11.161 -17.470 -9.130 1.00 92.44 350 PHE A CA 1
ATOM 2780 C C . PHE A 1 350 ? 10.564 -18.237 -10.310 1.00 92.44 350 PHE A C 1
ATOM 2782 O O . PHE A 1 350 ? 11.249 -18.526 -11.288 1.00 92.44 350 PHE A O 1
ATOM 2789 N N . PHE A 1 351 ? 9.258 -18.509 -10.254 1.00 91.62 351 PHE A N 1
ATOM 2790 C CA . PHE A 1 351 ? 8.561 -19.256 -11.300 1.00 91.62 351 PHE A CA 1
ATOM 2791 C C . PHE A 1 351 ? 8.768 -18.646 -12.699 1.00 91.62 351 PHE A C 1
ATOM 2793 O O . PHE A 1 351 ? 8.314 -17.533 -12.982 1.00 91.62 351 PHE A O 1
ATOM 2800 N N . PHE A 1 352 ? 9.375 -19.424 -13.598 1.00 91.50 352 PHE A N 1
ATOM 2801 C CA . PHE A 1 352 ? 9.543 -19.069 -15.002 1.00 91.50 352 PHE A CA 1
ATOM 2802 C C . PHE A 1 352 ? 8.624 -19.883 -15.922 1.00 91.50 352 PHE A C 1
ATOM 2804 O O . PHE A 1 352 ? 8.709 -21.106 -16.009 1.00 91.50 352 PHE A O 1
ATOM 2811 N N . GLN A 1 353 ? 7.819 -19.168 -16.710 1.00 92.31 353 GLN A N 1
ATOM 2812 C CA . GLN A 1 353 ? 7.266 -19.651 -17.976 1.00 92.31 353 GLN A CA 1
ATOM 2813 C C . GLN A 1 353 ? 7.058 -18.426 -18.900 1.00 92.31 353 GLN A C 1
ATOM 2815 O O . GLN A 1 353 ? 6.627 -17.382 -18.396 1.00 92.31 353 GLN A O 1
ATOM 2820 N N . PRO A 1 354 ? 7.346 -18.493 -20.221 1.00 91.19 354 PRO A N 1
ATOM 2821 C CA . PRO A 1 354 ? 7.417 -17.308 -21.093 1.00 91.19 354 PRO A CA 1
ATOM 2822 C C . PRO A 1 354 ? 6.184 -16.396 -21.153 1.00 91.19 354 PRO A C 1
ATOM 2824 O O . PRO A 1 354 ? 6.318 -15.232 -21.507 1.00 91.19 354 PRO A O 1
ATOM 2827 N N . HIS A 1 355 ? 4.986 -16.874 -20.810 1.00 89.06 355 HIS A N 1
ATOM 2828 C CA . HIS A 1 355 ? 3.766 -16.060 -20.781 1.00 89.06 355 HIS A CA 1
ATOM 2829 C C . HIS A 1 355 ? 3.691 -15.149 -19.549 1.00 89.06 355 HIS A C 1
ATOM 2831 O O . HIS A 1 355 ? 2.999 -14.130 -19.606 1.00 89.06 355 HIS A O 1
ATOM 2837 N N . PHE A 1 356 ? 4.393 -15.509 -18.470 1.00 86.19 356 PHE A N 1
ATOM 2838 C CA . PHE A 1 356 ? 4.316 -14.881 -17.148 1.00 86.19 356 PHE A CA 1
ATOM 2839 C C . PHE A 1 356 ? 5.613 -14.182 -16.716 1.00 86.19 356 PHE A C 1
ATOM 2841 O O . PHE A 1 356 ? 5.552 -13.307 -15.857 1.00 86.19 356 PHE A O 1
ATOM 2848 N N . GLY A 1 357 ? 6.766 -14.573 -17.269 1.00 90.31 357 GLY A N 1
ATOM 2849 C CA . GLY A 1 357 ? 8.070 -14.114 -16.790 1.00 90.31 357 GLY A CA 1
ATOM 2850 C C . GLY A 1 357 ? 9.236 -14.381 -17.743 1.00 90.31 357 GLY A C 1
ATOM 2851 O O . GLY A 1 357 ? 9.063 -14.845 -18.874 1.00 90.31 357 GLY A O 1
ATOM 2852 N N . LYS A 1 358 ? 10.442 -14.097 -17.248 1.00 90.12 358 LYS A N 1
ATOM 2853 C CA . LYS A 1 358 ? 11.744 -14.444 -17.840 1.00 90.12 358 LYS A CA 1
ATOM 2854 C C . LYS A 1 358 ? 12.476 -15.466 -16.947 1.00 90.12 358 LYS A C 1
ATOM 2856 O O . LYS A 1 358 ? 12.099 -15.585 -15.784 1.00 90.12 358 LYS A O 1
ATOM 2861 N N . PRO A 1 359 ? 13.512 -16.178 -17.442 1.00 89.56 359 PRO A N 1
ATOM 2862 C CA . PRO A 1 359 ? 14.288 -17.128 -16.629 1.00 89.56 359 PRO A CA 1
ATOM 2863 C C . PRO A 1 359 ? 14.994 -16.489 -15.426 1.00 89.56 359 PRO A C 1
ATOM 2865 O O . PRO A 1 359 ? 15.289 -17.167 -14.452 1.00 89.56 359 PRO A O 1
ATOM 2868 N N . PHE A 1 360 ? 15.265 -15.186 -15.507 1.00 91.00 360 PHE A N 1
ATOM 2869 C CA . PHE A 1 360 ? 15.765 -14.361 -14.415 1.00 91.00 360 PHE A CA 1
ATOM 2870 C C . PHE A 1 360 ? 14.709 -13.280 -14.168 1.00 91.00 360 PHE A C 1
ATOM 2872 O O . PHE A 1 360 ? 14.345 -12.554 -15.096 1.00 91.00 360 PHE A O 1
ATOM 2879 N N . HIS A 1 361 ? 14.154 -13.204 -12.960 1.00 94.25 361 HIS A N 1
ATOM 2880 C CA . HIS A 1 361 ? 13.106 -12.241 -12.632 1.00 94.25 361 HIS A CA 1
ATOM 2881 C C . HIS A 1 361 ? 13.713 -10.849 -12.413 1.00 94.25 361 HIS A C 1
ATOM 2883 O O . HIS A 1 361 ? 14.873 -10.716 -12.021 1.00 94.25 361 HIS A O 1
ATOM 2889 N N . ILE A 1 362 ? 12.930 -9.777 -12.580 1.00 94.00 362 ILE A N 1
ATOM 2890 C CA . ILE A 1 362 ? 13.445 -8.404 -12.414 1.00 94.00 362 ILE A CA 1
ATOM 2891 C C . ILE A 1 362 ? 13.977 -8.115 -10.991 1.00 94.00 362 ILE A C 1
ATOM 2893 O O . ILE A 1 362 ? 14.843 -7.261 -10.824 1.00 94.00 362 ILE A O 1
ATOM 2897 N N . PHE A 1 363 ? 13.543 -8.878 -9.978 1.00 95.62 363 PHE A N 1
ATOM 2898 C CA . PHE A 1 363 ? 14.120 -8.846 -8.623 1.00 95.62 363 PHE A CA 1
ATOM 2899 C C . PHE A 1 363 ? 15.551 -9.416 -8.592 1.00 95.62 363 PHE A C 1
ATOM 2901 O O . PHE A 1 363 ? 16.413 -8.847 -7.922 1.00 95.62 363 PHE A O 1
ATOM 2908 N N . ASN A 1 364 ? 15.842 -10.468 -9.369 1.00 94.94 364 ASN A N 1
ATOM 2909 C CA . ASN A 1 364 ? 17.203 -10.983 -9.538 1.00 94.94 364 ASN A CA 1
ATOM 2910 C C . ASN A 1 364 ? 18.070 -10.016 -10.376 1.00 94.94 364 ASN A C 1
ATOM 2912 O O . ASN A 1 364 ? 19.229 -9.773 -10.047 1.00 94.94 364 ASN A O 1
ATOM 2916 N N . VAL A 1 365 ? 17.506 -9.396 -11.424 1.00 94.19 365 VAL A N 1
ATOM 2917 C CA . VAL A 1 365 ? 18.201 -8.366 -12.231 1.00 94.19 365 VAL A CA 1
ATOM 2918 C C . VAL A 1 365 ? 18.602 -7.169 -11.357 1.00 94.19 365 VAL A C 1
ATOM 2920 O O . VAL A 1 365 ? 19.753 -6.731 -11.385 1.00 94.19 365 VAL A O 1
ATOM 2923 N N . ALA A 1 366 ? 17.674 -6.669 -10.535 1.00 95.06 366 ALA A N 1
ATOM 2924 C CA . ALA A 1 366 ? 17.917 -5.587 -9.584 1.00 95.06 366 ALA A CA 1
ATOM 2925 C C . ALA A 1 366 ? 18.932 -5.972 -8.496 1.00 95.06 366 ALA A C 1
ATOM 2927 O O . ALA A 1 366 ? 19.761 -5.150 -8.109 1.00 95.06 366 ALA A O 1
ATOM 2928 N N . ALA A 1 367 ? 18.911 -7.228 -8.043 1.00 95.31 367 ALA A N 1
ATOM 2929 C CA . ALA A 1 367 ? 19.883 -7.775 -7.103 1.00 95.31 367 ALA A CA 1
ATOM 2930 C C . ALA A 1 367 ? 21.308 -7.767 -7.674 1.00 95.31 367 ALA A C 1
ATOM 2932 O O . ALA A 1 367 ? 22.204 -7.170 -7.077 1.00 95.31 367 ALA A O 1
ATOM 2933 N N . VAL A 1 368 ? 21.511 -8.334 -8.868 1.00 93.12 368 VAL A N 1
ATOM 2934 C CA . VAL A 1 368 ? 22.818 -8.322 -9.551 1.00 93.12 368 VAL A CA 1
ATOM 2935 C C . VAL A 1 368 ? 23.304 -6.888 -9.785 1.00 93.12 368 VAL A C 1
ATOM 2937 O O . VAL A 1 368 ? 24.466 -6.591 -9.516 1.00 93.12 368 VAL A O 1
ATOM 2940 N N . ALA A 1 369 ? 22.421 -5.974 -10.201 1.00 93.44 369 ALA A N 1
ATOM 2941 C CA . ALA A 1 369 ? 22.761 -4.559 -10.369 1.00 93.44 369 ALA A CA 1
ATOM 2942 C C . ALA A 1 369 ? 23.132 -3.860 -9.043 1.00 93.44 369 ALA A C 1
ATOM 2944 O O . ALA A 1 369 ? 23.993 -2.979 -9.029 1.00 93.44 369 ALA A O 1
ATOM 2945 N N . ALA A 1 370 ? 22.521 -4.253 -7.920 1.00 93.75 370 ALA A N 1
ATOM 2946 C CA . ALA A 1 370 ? 22.804 -3.678 -6.608 1.00 93.75 370 ALA A CA 1
ATOM 2947 C C . ALA A 1 370 ? 24.130 -4.168 -6.011 1.00 93.75 370 ALA A C 1
ATOM 2949 O O . ALA A 1 370 ? 24.829 -3.380 -5.368 1.00 93.75 370 ALA A O 1
ATOM 2950 N N . VAL A 1 371 ? 24.496 -5.432 -6.240 1.00 90.62 371 VAL A N 1
ATOM 2951 C CA . VAL A 1 371 ? 25.778 -6.003 -5.794 1.00 90.62 371 VAL A CA 1
ATOM 2952 C C . VAL A 1 371 ? 26.924 -5.623 -6.754 1.00 90.62 371 VAL A C 1
ATOM 2954 O O . VAL A 1 371 ? 28.045 -5.369 -6.317 1.00 90.62 371 VAL A O 1
ATOM 2957 N N . GLY A 1 372 ? 26.652 -5.477 -8.055 1.00 82.88 372 GLY A N 1
ATOM 2958 C CA . GLY A 1 372 ? 27.555 -4.902 -9.066 1.00 82.88 372 GLY A CA 1
ATOM 2959 C C . GLY A 1 372 ? 28.664 -5.841 -9.560 1.00 82.88 372 GLY A C 1
ATOM 2960 O O . GLY A 1 372 ? 28.912 -5.923 -10.762 1.00 82.88 372 GLY A O 1
ATOM 2961 N N . LYS A 1 373 ? 29.293 -6.598 -8.657 1.00 68.31 373 LYS A N 1
ATOM 2962 C CA . LYS A 1 373 ? 30.070 -7.804 -8.976 1.00 68.31 373 LYS A CA 1
ATOM 2963 C C . LYS A 1 373 ? 29.409 -8.988 -8.291 1.00 68.31 373 LYS A C 1
ATOM 2965 O O . LYS A 1 373 ? 29.321 -8.994 -7.072 1.00 68.31 373 LYS A O 1
ATOM 2970 N N . VAL A 1 374 ? 28.982 -9.983 -9.063 1.00 58.47 374 VAL A N 1
ATOM 2971 C CA . VAL A 1 374 ? 28.548 -11.284 -8.532 1.00 58.47 374 VAL A CA 1
ATOM 2972 C C . VAL A 1 374 ? 29.712 -11.862 -7.701 1.00 58.47 374 VAL A C 1
ATOM 2974 O O . VAL A 1 374 ? 30.790 -12.033 -8.278 1.00 58.47 374 VAL A O 1
ATOM 2977 N N . PRO A 1 375 ? 29.562 -12.092 -6.380 1.00 56.56 375 PRO A N 1
ATOM 2978 C CA . PRO A 1 375 ? 30.642 -12.640 -5.559 1.00 56.56 375 PRO A CA 1
ATOM 2979 C C . PRO A 1 375 ? 31.000 -14.090 -5.944 1.00 56.56 375 PRO A C 1
ATOM 2981 O O . PRO A 1 375 ? 30.273 -14.713 -6.727 1.00 56.56 375 PRO A O 1
ATOM 2984 N N . PRO A 1 376 ? 32.122 -14.633 -5.431 1.00 55.78 376 PRO A N 1
ATOM 2985 C CA . PRO A 1 376 ? 32.510 -16.032 -5.609 1.00 55.78 376 PRO A CA 1
ATOM 2986 C C . PRO A 1 376 ? 31.419 -17.012 -5.157 1.00 55.78 376 PRO A C 1
ATOM 2988 O O . PRO A 1 376 ? 30.620 -16.706 -4.274 1.00 55.78 376 PRO A O 1
ATOM 2991 N N . TYR A 1 377 ? 31.411 -18.220 -5.727 1.00 49.34 377 TYR A N 1
ATOM 2992 C CA . TYR A 1 377 ? 30.442 -19.273 -5.380 1.00 49.34 377 TYR A CA 1
ATOM 2993 C C . TYR A 1 377 ? 30.497 -19.657 -3.888 1.00 49.34 377 TYR A C 1
ATOM 2995 O O . TYR A 1 377 ? 29.505 -20.070 -3.291 1.00 49.34 377 TYR A O 1
ATOM 3003 N N . GLU A 1 378 ? 31.665 -19.481 -3.280 1.00 61.03 378 GLU A N 1
ATOM 3004 C CA . GLU A 1 378 ? 31.966 -19.723 -1.877 1.00 61.03 378 GLU A CA 1
ATOM 3005 C C . GLU A 1 378 ? 31.176 -18.818 -0.914 1.00 61.03 378 GLU A C 1
ATOM 3007 O O . GLU A 1 378 ? 30.944 -19.232 0.217 1.00 61.03 378 GLU A O 1
ATOM 3012 N N . GLU A 1 379 ? 30.731 -17.633 -1.352 1.00 55.28 379 GLU A N 1
ATOM 3013 C CA . GLU A 1 379 ? 29.978 -16.665 -0.530 1.00 55.28 379 GLU A CA 1
ATOM 3014 C C . GLU A 1 379 ? 28.450 -16.911 -0.528 1.00 55.28 379 GLU A C 1
ATOM 3016 O O . GLU A 1 379 ? 27.712 -16.176 0.124 1.00 55.28 379 GLU A O 1
ATOM 3021 N N . TYR A 1 380 ? 27.964 -17.952 -1.220 1.00 51.88 380 TYR A N 1
ATOM 3022 C CA . TYR A 1 380 ? 26.544 -18.357 -1.256 1.00 51.88 380 TYR A CA 1
ATOM 3023 C C . TYR A 1 380 ? 26.239 -19.615 -0.412 1.00 51.88 380 TYR A C 1
ATOM 3025 O O . TYR A 1 380 ? 25.242 -20.296 -0.666 1.00 51.88 380 TYR A O 1
ATOM 3033 N N . LYS A 1 381 ? 27.110 -19.969 0.542 1.00 45.00 381 LYS A N 1
ATOM 3034 C CA . LYS A 1 381 ? 26.993 -21.157 1.409 1.00 45.00 381 LYS A CA 1
ATOM 3035 C C . LYS A 1 381 ? 26.746 -20.793 2.869 1.00 45.00 381 LYS A C 1
ATOM 3037 O O . LYS A 1 381 ? 25.986 -21.557 3.501 1.00 45.00 381 LYS A O 1
#

Nearest PDB structures (foldseek):
  5l1n-assembly1_A  TM=8.127E-01  e=5.731E-21  Pyrococcus horikoshii OT3
  4fx9-assembly1_A  TM=8.169E-01  e=2.388E-20  Pyrococcus horikoshii OT3
  5l1n-assembly1_B  TM=8.087E-01  e=1.102E-20  Pyrococcus horikoshii OT3
  4fx9-assembly1_B  TM=8.144E-01  e=7.843E-20  Pyrococcus horikoshii OT3
  3kd9-assembly2_C  TM=7.974E-01  e=2.576E-19  Pyrococcus horikoshii

Foldseek 3Di:
DEEAQELLRVLLQVLQCVLVVVDAAEYEYQDPFHYADPCVLCCLFPNVAGDTDDPVVCVVSVHHYHNFDFPDADQVQQWTDTPVDIHHDPAYEYARADDDPPPCPVVPDPVVSNVVSVLLLVWLEEEEEAADPSSLQSQLRSCVGNVHAYEYEYDLVVVLDDVVVVVVSVVSCVSHHYDYPPGDDDDTSYYHYPNSLVVLAPDAPQPPQVPRPNTYYAYSVGDREDDSVRSVLRSVCNSCVVVVHHDPPFDDKHWDWDARPQWTKIKIAHHLVVVCVVAVQWDKQKDKDWQADPPPPDIKIKIKIFTAHPQQFGRMIIITISHHCRVVSVVRNVSNRVSPGLLNQLPDDDDDDRVGHYRRGVSNVSSCRSVVDNDDPVVVD

InterPro domains:
  IPR016156 FAD/NAD-linked reductase, dimerisation domain superfamily [G3DSA:3.30.390.30] (264-373)
  IPR016156 FAD/NAD-linked reductase, dimerisation domain superfamily [SSF55424] (264-373)
  IPR023753 FAD/NAD(P)-binding domain [PF07992] (1-171)
  IPR036188 FAD/NAD(P)-binding domain superfamily [SSF51905] (1-151)
  IPR052541 Sulfide-quinone oxidoreductase [PTHR43755] (1-149)

Mean predicted aligned error: 11.32 Å

Secondary structure (DSSP, 8-state):
-EE--SHHHHHHHHHHHHH-TT---EEEESSS-----TTGGGGGTT-SS-----HHHHHTTT-EEEE----EEETTTTEEE-SS-EEE-SSEEE------S-HHHHSS-HHHHHHHHHHHHH-SEEEEE-SSHHHHHHHHHHHHHH--EEEEE--TTTTT--HHHHHHHHHHGGGSEEE-TTSPPPP-SEEEE-THHHHTTS---HHHHTTSTTEEE-GGGT-----HHHHHHHHHHHHHHHTTPPPP------EEEEEETTEEEEEEE--HHHHTTT-TT-EEEEEEEESS-TTSSS--EEEEEEEE-TT-BEEEEEEEESS--HHHHHHHHHHHHHT-BTGGGTS------TTT--SS-HHHHHHHHHHSSPPPGGGG-

Organism: NCBI:txid1076344